Protein AF-A0A1F9V560-F1 (afdb_monomer_lite)

Radius of gyration: 33.53 Å; chains: 1; bounding box: 86×116×96 Å

Foldseek 3Di:
DPPDQKWKKKKWKKWFDDVPDTAQCLVVVCQLCDPVFWDDDLVDSFWTAGPLQWIFGDPTSITMTIHFIFGLWACGLLLRLLSVLQSVLSSVVSCVVSPGPFMFIFKMKMKIFDPFPCLQVVQVLCCFFCQLLLCLLGEELPKFFWWWARDGRIIIIMTGGDQDSLSSSLSSLLVSLLRLCVVPPVVLSVVTWGFDQPDWDADDPHGTITQGQCRQHFRCNVCPQQGWTATPVRDIDGSLVNNVRSLVSSVVSSVVGYDPVSNVSNVCSSVCVPPSHDDPDSDGNDDDDDDDDDPDCVVVQCVLQVPPLDPQKHFGDGDQQATWIWGDDPPDDTQIDGAGPVCVVVVSVCCNVPNPVVVVVVVPPDDPVPSRPPDDDPDDDDDDDDPVVVVVVVVVVPPPPDPPPPPPDPDPPVPVVPPVVVVVVVVVVVCCVVVVPPPPPDDDPDDDDDDDDDDDDDPDDDDDDDPDPDPDDDDDDDDDDDDDDDDDDDDDDDDDDDDDDDDDDDDDDDDDDDDPPDPVPDDDDDDDDDPDPDD

Secondary structure (DSSP, 8-state):
--PPP-EEEEEEEEEEEETTEEP-HHHHHHHHH-TTTEEESTT-TTEEEETTSSEEE-SSSSEEEEPPPEESTBTHHHHHHHHHHHHHHHHHHHHHHTT--EEEEEEEEEEEE--TT-HHHHHHHHHHHTHHHHHHHH--TT--EEEEEEETTEEEEEEE----HHHHHHHHHHHHHHHHHHHH-HHHHHTS--B-----EE-SSSSSEEEETTTTSS-HHHHGGG-EEEBTTS-EEEHHHHHHHHHHHHHHHTTTTB-HHHHHHHHHHHHTSS--S--S---B-PPP-PPP----THHHHHHHHHS-S-TTEEEEEE-SSEEEEEE--TTSSPEEEEEEHHHHHHHHHHHHHH-HHHHHHHH----GGG-S----------PPPPHHHHHHHHHHTTS-------------TTTHHHHHHHHHHHHHHHHHHHHTTTS--SS--PPPPPPP-------------------PPPP--------------------------PPPPP-PPPPPPPPTT-GGGSPPPPP-PPTT---

Sequence (535 aa):
MMGTELVLGVEQEHDLFDGKRRLDFQALFAAAAGRASSIPFRNSESAAVLDAGYVLACDGWEAELATAPVPALGDGCLALAHEVVRCRTHMVDRLRGVGVPNVHGYSTHINISVPLGRETEIAIALARTVGPALILLIESPQSPGLLLRPRRGRLEVGGEYIDREEQLAAACIFLAGVVHIYLDQPALWASFPRPVLKRWEEATLRPGIYLPHDAYGESMYVRGRAARLELEDGRTTTAGELLASCAELALEGLEGQISALAADVLWNVVRGDLQIERDSDPGEVTHSSGPIPLASEATVLRQLGNAEIDPSMSTRFVDWEGVAFSWQGPSGPPLIIGVPWHQLRKFLEDVQAEGVSNIVGALGPAQPELNTLGQFTSAQTFHSVDPAALSQEAQAGKQGGRKQEVIPVPIPRATRRWLIPLFIGLITVVVILIGSGGSIRRILVPATPTPTATATITPSATPTETATWTLTPSPTATATATATATATATPTRPRPTRTKTRQPPEERPQPTACDPADPACNPPPPPTCLPGQCG

Structure (mmCIF, N/CA/C/O backbone):
data_AF-A0A1F9V560-F1
#
_entry.id   AF-A0A1F9V560-F1
#
loop_
_atom_site.group_PDB
_atom_site.id
_atom_site.type_symbol
_atom_site.label_atom_id
_atom_site.label_alt_id
_atom_site.label_comp_id
_atom_site.label_asym_id
_atom_site.label_entity_id
_atom_site.label_seq_id
_atom_site.pdbx_PDB_ins_code
_atom_site.Cartn_x
_atom_site.Cartn_y
_atom_site.Cartn_z
_atom_site.occupancy
_atom_site.B_iso_or_equiv
_atom_site.auth_seq_id
_atom_site.auth_comp_id
_atom_site.auth_asym_id
_atom_site.auth_atom_id
_atom_site.pdbx_PDB_model_num
ATOM 1 N N . MET A 1 1 ? 2.135 25.967 7.330 1.00 37.38 1 MET A N 1
ATOM 2 C CA . MET A 1 1 ? 2.958 24.777 7.037 1.00 37.38 1 MET A CA 1
ATOM 3 C C . MET A 1 1 ? 2.521 24.296 5.670 1.00 37.38 1 MET A C 1
ATOM 5 O O . MET A 1 1 ? 1.317 24.240 5.461 1.00 37.38 1 MET A O 1
ATOM 9 N N . MET A 1 2 ? 3.431 24.071 4.721 1.00 40.44 2 MET A N 1
ATOM 10 C CA . MET A 1 2 ? 3.036 23.403 3.476 1.00 40.44 2 MET A CA 1
ATOM 11 C C . MET A 1 2 ? 2.682 21.965 3.858 1.00 40.44 2 MET A C 1
ATOM 13 O O . MET A 1 2 ? 3.544 21.268 4.392 1.00 40.44 2 MET A O 1
ATOM 17 N N . GLY A 1 3 ? 1.413 21.579 3.705 1.00 56.12 3 GLY A N 1
ATOM 18 C CA . GLY A 1 3 ? 0.982 20.202 3.937 1.00 56.12 3 GLY A CA 1
ATOM 19 C C . GLY A 1 3 ? 1.843 19.284 3.080 1.00 56.12 3 GLY A C 1
ATOM 20 O O . GLY A 1 3 ? 2.078 19.581 1.909 1.00 56.12 3 GLY A O 1
ATOM 21 N N . THR A 1 4 ? 2.407 18.242 3.683 1.00 62.81 4 THR A N 1
ATOM 22 C CA . THR A 1 4 ? 3.137 17.239 2.906 1.00 62.81 4 THR A CA 1
ATOM 23 C C . THR A 1 4 ? 2.103 16.567 2.017 1.00 62.81 4 THR A C 1
ATOM 25 O O . THR A 1 4 ? 1.108 16.063 2.531 1.00 62.81 4 THR A O 1
ATOM 28 N N . GLU A 1 5 ? 2.278 16.647 0.701 1.00 82.69 5 GLU A N 1
ATOM 29 C CA . GLU A 1 5 ? 1.373 15.989 -0.237 1.00 82.69 5 GLU A CA 1
ATOM 30 C C . GLU A 1 5 ? 1.354 14.491 0.079 1.00 82.69 5 GLU A C 1
ATOM 32 O O . GLU A 1 5 ? 2.408 13.855 0.134 1.00 82.69 5 GLU A O 1
ATOM 37 N N . LEU A 1 6 ? 0.165 13.959 0.370 1.00 90.62 6 LEU A N 1
ATOM 38 C CA . LEU A 1 6 ? -0.008 12.553 0.703 1.00 90.62 6 LEU A CA 1
ATOM 39 C C . LEU A 1 6 ? 0.063 11.746 -0.593 1.00 90.62 6 LEU A C 1
ATOM 41 O O . LEU A 1 6 ? -0.803 11.899 -1.452 1.00 90.62 6 LEU A O 1
ATOM 45 N N . VAL A 1 7 ? 1.079 10.899 -0.729 1.00 92.56 7 VAL A N 1
ATOM 46 C CA . VAL A 1 7 ? 1.287 10.030 -1.894 1.00 92.56 7 VAL A CA 1
ATOM 47 C C . VAL A 1 7 ? 1.330 8.557 -1.490 1.00 92.56 7 VAL A C 1
ATOM 49 O O . VAL A 1 7 ? 1.707 8.214 -0.366 1.00 92.56 7 VAL A O 1
ATOM 52 N N . LEU A 1 8 ? 0.939 7.690 -2.419 1.00 94.62 8 LEU A N 1
ATOM 53 C CA . LEU A 1 8 ? 0.780 6.246 -2.278 1.00 94.62 8 LEU A CA 1
ATOM 54 C C . LEU A 1 8 ? 1.418 5.511 -3.451 1.00 94.62 8 LEU A C 1
ATOM 56 O O . LEU A 1 8 ? 1.456 6.008 -4.563 1.00 94.62 8 LEU A O 1
ATOM 60 N N . GLY A 1 9 ? 1.822 4.274 -3.230 1.00 94.56 9 GLY A N 1
ATOM 61 C CA . GLY A 1 9 ? 2.395 3.415 -4.252 1.00 94.56 9 GLY A CA 1
ATOM 62 C C . GLY A 1 9 ? 2.462 1.996 -3.718 1.00 94.56 9 GLY A C 1
ATOM 63 O O . GLY A 1 9 ? 2.343 1.762 -2.510 1.00 94.56 9 GLY A O 1
ATOM 64 N N . VAL A 1 10 ? 2.629 1.048 -4.623 1.00 96.75 10 VAL A N 1
ATOM 65 C CA . VAL A 1 10 ? 2.473 -0.365 -4.306 1.00 96.75 10 VAL A CA 1
ATOM 66 C C . VAL A 1 10 ? 3.660 -1.143 -4.835 1.00 96.75 10 VAL A C 1
ATOM 68 O O . VAL A 1 10 ? 4.108 -0.934 -5.962 1.00 96.75 10 VAL A O 1
ATOM 71 N N . GLU A 1 11 ? 4.133 -2.065 -4.009 1.00 95.56 11 GLU A N 1
ATOM 72 C CA . GLU A 1 11 ? 5.065 -3.116 -4.384 1.00 95.56 11 GLU A CA 1
ATOM 73 C C . GLU A 1 11 ? 4.330 -4.461 -4.313 1.00 95.56 11 GLU A C 1
ATOM 75 O O . GLU A 1 11 ? 3.508 -4.675 -3.416 1.00 95.56 11 GLU A O 1
ATOM 80 N N . GLN A 1 12 ? 4.589 -5.363 -5.258 1.00 96.12 12 GLN A N 1
ATOM 81 C CA . GLN A 1 12 ? 4.091 -6.738 -5.203 1.00 96.12 12 GLN A CA 1
ATOM 82 C C . GLN A 1 12 ? 5.201 -7.726 -5.547 1.00 96.12 12 GLN A C 1
ATOM 84 O O . GLN A 1 12 ? 5.781 -7.668 -6.635 1.00 96.12 12 GLN A O 1
ATOM 89 N N . GLU A 1 13 ? 5.442 -8.670 -4.644 1.00 94.50 13 GLU A N 1
ATOM 90 C CA . GLU A 1 13 ? 6.400 -9.758 -4.832 1.00 94.50 13 GLU A CA 1
ATOM 91 C C . GLU A 1 13 ? 5.692 -10.989 -5.408 1.00 94.50 13 GLU A C 1
ATOM 93 O O . GLU A 1 13 ? 4.523 -11.258 -5.110 1.00 94.50 13 GLU A O 1
ATOM 98 N N . HIS A 1 14 ? 6.403 -11.737 -6.247 1.00 95.81 14 HIS A N 1
ATOM 99 C CA . HIS A 1 14 ? 5.874 -12.886 -6.964 1.00 95.81 14 HIS A CA 1
ATOM 100 C C . HIS A 1 14 ? 6.859 -14.048 -6.954 1.00 95.81 14 HIS A C 1
ATOM 102 O O . HIS A 1 14 ? 8.034 -13.906 -7.303 1.00 95.81 14 HIS A O 1
ATOM 108 N N . ASP A 1 15 ? 6.334 -15.225 -6.643 1.00 95.50 15 ASP A N 1
ATOM 109 C CA . ASP A 1 15 ? 7.031 -16.485 -6.799 1.00 95.50 15 ASP A CA 1
ATOM 110 C C . ASP A 1 15 ? 6.926 -17.009 -8.225 1.00 95.50 15 ASP A C 1
ATOM 112 O O . ASP A 1 15 ? 5.874 -16.968 -8.868 1.00 95.50 15 ASP A O 1
ATOM 116 N N . LEU A 1 16 ? 8.036 -17.554 -8.713 1.00 96.00 16 LEU A N 1
ATOM 117 C CA . LEU A 1 16 ? 8.151 -18.073 -10.068 1.00 96.00 16 LEU A CA 1
ATOM 118 C C . LEU A 1 16 ? 8.279 -19.592 -10.030 1.00 96.00 16 LEU A C 1
ATOM 120 O O . LEU A 1 16 ? 9.108 -20.124 -9.288 1.00 96.00 16 LEU A O 1
ATOM 124 N N . PHE A 1 17 ? 7.513 -20.301 -10.859 1.00 95.12 17 PHE A N 1
ATOM 125 C CA . PHE A 1 17 ? 7.536 -21.762 -10.893 1.00 95.12 17 PHE A CA 1
ATOM 126 C C . PHE A 1 17 ? 7.641 -22.331 -12.308 1.00 95.12 17 PHE A C 1
ATOM 128 O O . PHE A 1 17 ? 7.049 -21.832 -13.262 1.00 95.12 17 PHE A O 1
ATOM 135 N N . ASP A 1 18 ? 8.351 -23.454 -12.403 1.00 94.50 18 ASP A N 1
ATOM 136 C CA . ASP A 1 18 ? 8.348 -24.391 -13.526 1.00 94.50 18 ASP A CA 1
ATOM 137 C C . ASP A 1 18 ? 7.862 -25.753 -13.005 1.00 94.50 18 ASP A C 1
ATOM 139 O O . ASP A 1 18 ? 8.584 -26.499 -12.328 1.00 94.50 18 ASP A O 1
ATOM 143 N N . GLY A 1 19 ? 6.571 -26.028 -13.209 1.00 92.31 19 GLY A N 1
ATOM 144 C CA . GLY A 1 19 ? 5.881 -27.118 -12.524 1.00 92.31 19 GLY A CA 1
ATOM 145 C C . GLY A 1 19 ? 5.910 -26.921 -11.005 1.00 92.31 19 GLY A C 1
ATOM 146 O O . GLY A 1 19 ? 5.344 -25.965 -10.491 1.00 92.31 19 GLY A O 1
ATOM 147 N N . LYS A 1 20 ? 6.573 -27.830 -10.276 1.00 92.81 20 LYS A N 1
ATOM 148 C CA . LYS A 1 20 ? 6.744 -27.748 -8.808 1.00 92.81 20 LYS A CA 1
ATOM 149 C C . LYS A 1 20 ? 8.050 -27.078 -8.375 1.00 92.81 20 LYS A C 1
ATOM 151 O O . LYS A 1 20 ? 8.303 -26.943 -7.180 1.00 92.81 20 LYS A O 1
ATOM 156 N N . ARG A 1 21 ? 8.928 -26.745 -9.321 1.00 95.31 21 ARG A N 1
ATOM 157 C CA . ARG A 1 21 ? 10.245 -26.183 -9.029 1.00 95.31 21 ARG A CA 1
ATOM 158 C C . ARG A 1 21 ? 10.130 -24.666 -8.964 1.00 95.31 21 ARG A C 1
ATOM 160 O O . ARG A 1 21 ? 9.806 -24.052 -9.974 1.00 95.31 21 ARG A O 1
ATOM 167 N N . ARG A 1 22 ? 10.437 -24.081 -7.804 1.00 95.44 22 ARG A N 1
ATOM 168 C CA . ARG A 1 22 ? 10.612 -22.629 -7.669 1.00 95.44 22 ARG A CA 1
ATOM 169 C C . ARG A 1 22 ? 11.843 -22.196 -8.468 1.00 95.44 22 ARG A C 1
ATOM 171 O O . ARG A 1 22 ? 12.876 -22.872 -8.422 1.00 95.44 22 ARG A O 1
ATOM 178 N N . LEU A 1 23 ? 11.709 -21.124 -9.232 1.00 95.44 23 LEU A N 1
ATOM 179 C CA . LEU A 1 23 ? 12.778 -20.521 -10.015 1.00 95.44 23 LEU A CA 1
ATOM 180 C C . LEU A 1 23 ? 13.391 -19.363 -9.227 1.00 95.44 23 LEU A C 1
ATOM 182 O O . LEU A 1 23 ? 12.695 -18.679 -8.485 1.00 95.44 23 LEU A O 1
ATOM 186 N N . ASP A 1 24 ? 14.691 -19.158 -9.405 1.00 94.56 24 ASP A N 1
ATOM 187 C CA . ASP A 1 24 ? 15.408 -18.009 -8.861 1.00 94.56 24 ASP A CA 1
ATOM 188 C C . ASP A 1 24 ? 15.303 -16.849 -9.858 1.00 94.56 24 ASP A C 1
ATOM 190 O O . ASP A 1 24 ? 15.886 -16.906 -10.950 1.00 94.56 24 ASP A O 1
ATOM 194 N N . PHE A 1 25 ? 14.531 -15.816 -9.515 1.00 93.56 25 PHE A N 1
ATOM 195 C CA . PHE A 1 25 ? 14.351 -14.673 -10.398 1.00 93.56 25 PHE A CA 1
ATOM 196 C C . PHE A 1 25 ? 15.639 -13.871 -10.607 1.00 93.56 25 PHE A C 1
ATOM 198 O O . PHE A 1 25 ? 15.819 -13.314 -11.690 1.00 93.56 25 PHE A O 1
ATOM 205 N N . GLN A 1 26 ? 16.587 -13.881 -9.666 1.00 89.81 26 GLN A N 1
ATOM 206 C CA . GLN A 1 26 ? 17.859 -13.177 -9.833 1.00 89.81 26 GLN A CA 1
ATOM 207 C C . GLN A 1 26 ? 18.619 -13.676 -11.071 1.00 89.81 26 GLN A C 1
ATOM 209 O O . GLN A 1 26 ? 19.184 -12.889 -11.832 1.00 89.81 26 GLN A O 1
ATOM 214 N N . ALA A 1 27 ? 18.563 -14.983 -11.340 1.00 90.75 27 ALA A N 1
ATOM 215 C CA . ALA A 1 27 ? 19.160 -15.585 -12.531 1.00 90.75 27 ALA A CA 1
ATOM 216 C C . ALA A 1 27 ? 18.414 -15.238 -13.837 1.00 90.75 27 ALA A C 1
ATOM 218 O O . ALA A 1 27 ? 18.982 -15.344 -14.926 1.00 90.75 27 ALA A O 1
ATOM 219 N N . LEU A 1 28 ? 17.145 -14.836 -13.741 1.00 92.00 28 LEU A N 1
ATOM 220 C CA . LEU A 1 28 ? 16.270 -14.503 -14.869 1.00 92.00 28 LEU A CA 1
ATOM 221 C C . LEU A 1 28 ? 16.167 -12.993 -15.116 1.00 92.00 28 LEU A C 1
ATOM 223 O O . LEU A 1 28 ? 15.750 -12.581 -16.201 1.00 92.00 28 LEU A O 1
ATOM 227 N N . PHE A 1 29 ? 16.573 -12.174 -14.144 1.00 90.25 29 PHE A N 1
ATOM 228 C CA . PHE A 1 29 ? 16.371 -10.730 -14.120 1.00 90.25 29 PHE A CA 1
ATOM 229 C C . PHE A 1 29 ? 16.833 -10.047 -15.412 1.00 90.25 29 PHE A C 1
ATOM 231 O O . PHE A 1 29 ? 16.057 -9.347 -16.057 1.00 90.25 29 PHE A O 1
ATOM 238 N N . ALA A 1 30 ? 18.066 -10.309 -15.858 1.00 87.44 30 ALA A N 1
ATOM 239 C CA . ALA A 1 30 ? 18.617 -9.679 -17.061 1.00 87.44 30 ALA A CA 1
ATOM 240 C C . ALA A 1 30 ? 17.818 -10.008 -18.339 1.00 87.44 30 ALA A C 1
ATOM 242 O O . ALA A 1 30 ? 17.718 -9.170 -19.240 1.00 87.44 30 ALA A O 1
ATOM 243 N N . ALA A 1 31 ? 17.254 -11.217 -18.424 1.00 89.88 31 ALA A N 1
ATOM 244 C CA . ALA A 1 31 ? 16.414 -11.627 -19.544 1.00 89.88 31 ALA A CA 1
ATOM 245 C C . ALA A 1 31 ? 15.026 -10.977 -19.463 1.00 89.88 31 ALA A C 1
ATOM 247 O O . ALA A 1 31 ? 14.544 -10.459 -20.468 1.00 89.88 31 ALA A O 1
ATOM 248 N N . ALA A 1 32 ? 14.414 -10.972 -18.275 1.00 89.06 32 ALA A N 1
ATOM 249 C CA . ALA A 1 32 ? 13.083 -10.412 -18.045 1.00 89.06 32 ALA A CA 1
ATOM 250 C C . ALA A 1 32 ? 13.054 -8.883 -18.199 1.00 89.06 32 ALA A C 1
ATOM 252 O O . ALA A 1 32 ? 12.136 -8.341 -18.814 1.00 89.06 32 ALA A O 1
ATOM 253 N N . ALA A 1 33 ? 14.078 -8.195 -17.687 1.00 84.06 33 ALA A N 1
ATOM 254 C CA . ALA A 1 33 ? 14.216 -6.750 -17.802 1.00 84.06 33 ALA A CA 1
ATOM 255 C C . ALA A 1 33 ? 14.492 -6.328 -19.256 1.00 84.06 33 ALA A C 1
ATOM 257 O O . ALA A 1 33 ? 13.867 -5.399 -19.764 1.00 84.06 33 ALA A O 1
ATOM 258 N N . GLY A 1 34 ? 15.376 -7.057 -19.949 1.00 78.88 34 GLY A N 1
ATOM 259 C CA . GLY A 1 34 ? 15.712 -6.835 -21.354 1.00 78.88 34 GLY A CA 1
ATOM 260 C C . GLY A 1 34 ? 16.487 -5.532 -21.602 1.00 78.88 34 GLY A C 1
ATOM 261 O O . GLY A 1 34 ? 15.974 -4.435 -21.425 1.00 78.88 34 GLY A O 1
ATOM 262 N N . ARG A 1 35 ? 17.712 -5.628 -22.140 1.00 60.34 35 ARG A N 1
ATOM 263 C CA . ARG A 1 35 ? 18.642 -4.481 -22.302 1.00 60.34 35 ARG A CA 1
ATOM 264 C C . ARG A 1 35 ? 18.093 -3.259 -23.057 1.00 60.34 35 ARG A C 1
ATOM 266 O O . ARG A 1 35 ? 18.613 -2.168 -22.868 1.00 60.34 35 ARG A O 1
ATOM 273 N N . ALA A 1 36 ? 17.106 -3.437 -23.937 1.00 50.53 36 ALA A N 1
ATOM 274 C CA . ALA A 1 36 ? 16.501 -2.349 -24.715 1.00 50.53 36 ALA A CA 1
ATOM 275 C C . ALA A 1 36 ? 15.299 -1.685 -24.015 1.00 50.53 36 ALA A C 1
ATOM 277 O O . ALA A 1 36 ? 14.923 -0.578 -24.388 1.00 50.53 36 ALA A O 1
ATOM 278 N N . SER A 1 37 ? 14.715 -2.353 -23.015 1.00 50.81 37 SER A N 1
ATOM 279 C CA . SER A 1 37 ? 13.503 -1.927 -22.301 1.00 50.81 37 SER A CA 1
ATOM 280 C C . SER A 1 37 ? 13.764 -1.586 -20.830 1.00 50.81 37 SER A C 1
ATOM 282 O O . SER A 1 37 ? 12.836 -1.150 -20.158 1.00 50.81 37 SER A O 1
ATOM 284 N N . SER A 1 38 ? 14.997 -1.774 -20.336 1.00 52.44 38 SER A N 1
ATOM 285 C CA . SER A 1 38 ? 15.363 -1.630 -18.923 1.00 52.44 38 SER A CA 1
ATOM 286 C C . SER A 1 38 ? 16.443 -0.573 -18.675 1.00 52.44 38 SER A C 1
ATOM 288 O O . SER A 1 38 ? 17.489 -0.600 -19.330 1.00 52.44 38 SER A O 1
ATOM 290 N N . ILE A 1 39 ? 16.259 0.284 -17.669 1.00 51.50 39 ILE A N 1
ATOM 291 C CA . ILE A 1 39 ? 17.307 1.180 -17.145 1.00 51.50 39 ILE A CA 1
ATOM 292 C C . ILE A 1 39 ? 17.772 0.642 -15.781 1.00 51.50 39 ILE A C 1
ATOM 294 O O . ILE A 1 39 ? 16.912 0.496 -14.913 1.00 51.50 39 ILE A O 1
ATOM 298 N N . PRO A 1 40 ? 19.077 0.372 -15.551 1.00 53.94 40 PRO A N 1
ATOM 299 C CA . PRO A 1 40 ? 19.572 -0.098 -14.252 1.00 53.94 40 PRO A CA 1
ATOM 300 C C . PRO A 1 40 ? 19.179 0.842 -13.101 1.00 53.94 40 PRO A C 1
ATOM 302 O O . PRO A 1 40 ? 19.388 2.054 -13.184 1.00 53.94 40 PRO A O 1
ATOM 305 N N . PHE A 1 41 ? 18.638 0.297 -12.012 1.00 50.97 41 PHE A N 1
ATOM 306 C CA . PHE A 1 41 ? 18.230 1.053 -10.823 1.00 50.97 41 PHE A CA 1
ATOM 307 C C . PHE A 1 41 ? 19.415 1.272 -9.883 1.00 50.97 41 PHE A C 1
ATOM 309 O O . PHE A 1 41 ? 19.943 0.306 -9.358 1.00 50.97 41 PHE A O 1
ATOM 316 N N . ARG A 1 42 ? 19.840 2.518 -9.622 1.00 53.19 42 ARG A N 1
ATOM 317 C CA . ARG A 1 42 ? 20.930 2.844 -8.664 1.00 53.19 42 ARG A CA 1
ATOM 318 C C . ARG A 1 42 ? 22.231 2.029 -8.859 1.00 53.19 42 ARG A C 1
ATOM 320 O O . ARG A 1 42 ? 22.921 1.741 -7.887 1.00 53.19 42 ARG A O 1
ATOM 327 N N . ASN A 1 43 ? 22.573 1.657 -10.098 1.00 48.69 43 ASN A N 1
ATOM 328 C CA . ASN A 1 43 ? 23.665 0.715 -10.420 1.00 48.69 43 ASN A CA 1
ATOM 329 C C . ASN A 1 43 ? 23.499 -0.689 -9.800 1.00 48.69 43 ASN A C 1
ATOM 331 O O . ASN A 1 43 ? 24.473 -1.424 -9.655 1.00 48.69 43 ASN A O 1
ATOM 335 N N . SER A 1 44 ? 22.275 -1.060 -9.439 1.00 56.25 44 SER A N 1
ATOM 336 C CA . SER A 1 44 ? 21.913 -2.404 -9.026 1.00 56.25 44 SER A CA 1
ATOM 337 C C . SER A 1 44 ? 21.835 -3.316 -10.242 1.00 56.25 44 SER A C 1
ATOM 339 O O . SER A 1 44 ? 21.207 -2.990 -11.252 1.00 56.25 44 SER A O 1
ATOM 341 N N . GLU A 1 45 ? 22.442 -4.491 -10.117 1.00 67.56 45 GLU A N 1
ATOM 342 C CA . GLU A 1 45 ? 22.296 -5.586 -11.075 1.00 67.56 45 GLU A CA 1
ATOM 343 C C . GLU A 1 45 ? 20.948 -6.312 -10.926 1.00 67.56 45 GLU A C 1
ATOM 345 O O . GLU A 1 45 ? 20.634 -7.179 -11.736 1.00 67.56 45 GLU A O 1
ATOM 350 N N . SER A 1 46 ? 20.156 -5.955 -9.908 1.00 76.69 46 SER A N 1
ATOM 351 C CA . SER A 1 46 ? 18.934 -6.651 -9.501 1.00 76.69 46 SER A CA 1
ATOM 352 C C . SER A 1 46 ? 17.670 -5.790 -9.565 1.00 76.69 46 SER A C 1
ATOM 354 O O . SER A 1 46 ? 16.641 -6.176 -9.025 1.00 76.69 46 SER A O 1
ATOM 356 N N . ALA A 1 47 ? 17.721 -4.610 -10.186 1.00 79.56 47 ALA A N 1
ATOM 357 C CA . ALA A 1 47 ? 16.539 -3.772 -10.359 1.00 79.56 47 ALA A CA 1
ATOM 358 C C . ALA A 1 47 ? 16.638 -2.878 -11.598 1.00 79.56 47 ALA A C 1
ATOM 360 O O . ALA A 1 47 ? 17.715 -2.401 -11.963 1.00 79.56 47 ALA A O 1
ATOM 361 N N . ALA A 1 48 ? 15.507 -2.669 -12.270 1.00 76.19 48 ALA A N 1
ATOM 362 C CA . ALA A 1 48 ? 15.420 -1.844 -13.460 1.00 76.19 48 ALA A CA 1
ATOM 363 C C . ALA A 1 48 ? 14.025 -1.263 -13.686 1.00 76.19 48 ALA A C 1
ATOM 365 O O . ALA A 1 48 ? 13.015 -1.914 -13.441 1.00 76.19 48 ALA A O 1
ATOM 366 N N . VAL A 1 49 ? 13.972 -0.054 -14.241 1.00 75.94 49 VAL A N 1
ATOM 367 C CA . VAL A 1 49 ? 12.712 0.533 -14.724 1.00 75.94 49 VAL A CA 1
ATOM 368 C C . VAL A 1 49 ? 12.393 -0.020 -16.090 1.00 75.94 49 VAL A C 1
ATOM 370 O O . VAL A 1 49 ? 13.250 0.017 -16.975 1.00 75.94 49 VAL A O 1
ATOM 373 N N . LEU A 1 50 ? 11.159 -0.480 -16.257 1.00 77.88 50 LEU A N 1
ATOM 374 C CA . LEU A 1 50 ? 10.649 -0.953 -17.532 1.00 77.88 50 LEU A CA 1
ATOM 375 C C . LEU A 1 50 ? 9.936 0.159 -18.303 1.00 77.88 50 LEU A C 1
ATOM 377 O O . LEU A 1 50 ? 9.418 1.117 -17.729 1.00 77.88 50 LEU A O 1
ATOM 381 N N . ASP A 1 51 ? 9.865 -0.003 -19.621 1.00 73.69 51 ASP A N 1
ATOM 382 C CA . ASP A 1 51 ? 9.103 0.849 -20.548 1.00 73.69 51 ASP A CA 1
ATOM 383 C C . ASP A 1 51 ? 7.629 1.032 -20.154 1.00 73.69 51 ASP A C 1
ATOM 385 O O . ASP A 1 51 ? 7.025 2.073 -20.419 1.00 73.69 51 ASP A O 1
ATOM 389 N N . ALA A 1 52 ? 7.071 0.044 -19.462 1.00 72.38 52 ALA A N 1
ATOM 390 C CA . ALA A 1 52 ? 5.750 0.092 -18.867 1.00 72.38 52 ALA A CA 1
ATOM 391 C C . ALA A 1 52 ? 5.630 1.013 -17.635 1.00 72.38 52 ALA A C 1
ATOM 393 O O . ALA A 1 52 ? 4.528 1.111 -17.108 1.00 72.38 52 ALA A O 1
ATOM 394 N N . GLY A 1 53 ? 6.687 1.696 -17.181 1.00 73.31 53 GLY A N 1
ATOM 395 C CA . GLY A 1 53 ? 6.607 2.756 -16.163 1.00 73.31 53 GLY A CA 1
ATOM 396 C C . GLY A 1 53 ? 6.655 2.296 -14.702 1.00 73.31 53 GLY A C 1
ATOM 397 O O . GLY A 1 53 ? 6.290 3.067 -13.821 1.00 73.31 53 GLY A O 1
ATOM 398 N N . TYR A 1 54 ? 7.105 1.069 -14.437 1.00 83.88 54 TYR A N 1
ATOM 399 C CA . TYR A 1 54 ? 7.303 0.530 -13.087 1.00 83.88 54 TYR A CA 1
ATOM 400 C C . TYR A 1 54 ? 8.715 -0.041 -12.928 1.00 83.88 54 TYR A C 1
ATOM 402 O O . TYR A 1 54 ? 9.417 -0.279 -13.918 1.00 83.88 54 TYR A O 1
ATOM 410 N N . VAL A 1 55 ? 9.136 -0.259 -11.684 1.00 84.19 55 VAL A N 1
ATOM 411 C CA . VAL A 1 55 ? 10.402 -0.925 -11.364 1.00 84.19 55 VAL A CA 1
ATOM 412 C C . VAL A 1 55 ? 10.166 -2.423 -11.289 1.00 84.19 55 VAL A C 1
ATOM 414 O O . VAL A 1 55 ? 9.312 -2.870 -10.535 1.00 84.19 55 VAL A O 1
ATOM 417 N N . LEU A 1 56 ? 10.929 -3.189 -12.059 1.00 89.69 56 LEU A N 1
ATOM 418 C CA . LEU A 1 56 ? 11.107 -4.619 -11.858 1.00 89.69 56 LEU A CA 1
ATOM 419 C C . LEU A 1 56 ? 12.370 -4.814 -11.019 1.00 89.69 56 LEU A C 1
ATOM 421 O O . LEU A 1 56 ? 13.432 -4.324 -11.404 1.00 89.69 56 LEU A O 1
ATOM 425 N N . ALA A 1 57 ? 12.273 -5.513 -9.898 1.00 88.19 57 ALA A N 1
ATOM 426 C CA . ALA A 1 57 ? 13.375 -5.735 -8.972 1.00 88.19 57 ALA A CA 1
ATOM 427 C C . ALA A 1 57 ? 13.415 -7.177 -8.459 1.00 88.19 57 ALA A C 1
ATOM 429 O O . ALA A 1 57 ? 12.475 -7.951 -8.643 1.00 88.19 57 ALA A O 1
ATOM 430 N N . CYS A 1 58 ? 14.533 -7.542 -7.839 1.00 85.62 58 CYS A N 1
ATOM 431 C CA . CYS A 1 58 ? 14.683 -8.761 -7.066 1.00 85.62 58 CYS A CA 1
ATOM 432 C C . CYS A 1 58 ? 15.586 -8.513 -5.848 1.00 85.62 58 CYS A C 1
ATOM 434 O O . CYS A 1 58 ? 16.783 -8.240 -5.982 1.00 85.62 58 CYS A O 1
ATOM 436 N N . ASP A 1 59 ? 15.008 -8.633 -4.653 1.00 74.00 59 ASP A N 1
ATOM 437 C CA . ASP A 1 59 ? 15.734 -8.638 -3.373 1.00 74.00 59 ASP A CA 1
ATOM 438 C C . ASP A 1 59 ? 16.080 -10.074 -2.915 1.00 74.00 59 ASP A C 1
ATOM 440 O O . ASP A 1 59 ? 16.823 -10.273 -1.949 1.00 74.00 59 ASP A O 1
ATOM 444 N N . GLY A 1 60 ? 15.573 -11.079 -3.634 1.00 84.00 60 GLY A N 1
ATOM 445 C CA . GLY A 1 60 ? 15.717 -12.501 -3.349 1.00 84.00 60 GLY A CA 1
ATOM 446 C C . GLY A 1 60 ? 15.406 -13.363 -4.574 1.00 84.00 60 GLY A C 1
ATOM 447 O O . GLY A 1 60 ? 15.827 -13.057 -5.688 1.00 84.00 60 GLY A O 1
ATOM 448 N N . TRP A 1 61 ? 14.686 -14.462 -4.353 1.00 91.56 61 TRP A N 1
ATOM 449 C CA . TRP A 1 61 ? 14.252 -15.373 -5.425 1.00 91.56 61 TRP A CA 1
ATOM 450 C C . TRP A 1 61 ? 13.004 -14.859 -6.147 1.00 91.56 61 TRP A C 1
ATOM 452 O O . TRP A 1 61 ? 12.667 -15.341 -7.228 1.00 91.56 61 TRP A O 1
ATOM 462 N N . GLU A 1 62 ? 12.316 -13.915 -5.521 1.00 93.56 62 GLU A N 1
ATOM 463 C CA . GLU A 1 62 ? 11.048 -13.342 -5.919 1.00 93.56 62 GLU A CA 1
ATOM 464 C C . GLU A 1 62 ? 11.241 -12.260 -6.991 1.00 93.56 62 GLU A C 1
ATOM 466 O O . GLU A 1 62 ? 12.226 -11.516 -6.988 1.00 93.56 62 GLU A O 1
ATOM 471 N N . ALA A 1 63 ? 10.268 -12.151 -7.896 1.00 94.94 63 ALA A N 1
ATOM 472 C CA . ALA A 1 63 ? 10.124 -10.993 -8.769 1.00 94.94 63 ALA A CA 1
ATOM 473 C C . ALA A 1 63 ? 9.281 -9.922 -8.083 1.00 94.94 63 ALA A C 1
ATOM 475 O O . ALA A 1 63 ? 8.143 -10.177 -7.700 1.00 94.94 63 ALA A O 1
ATOM 476 N N . GLU A 1 64 ? 9.816 -8.715 -7.971 1.00 94.31 64 GLU A N 1
ATOM 477 C CA . GLU A 1 64 ? 9.125 -7.576 -7.383 1.00 94.31 64 GLU A CA 1
ATOM 478 C C . GLU A 1 64 ? 8.762 -6.571 -8.475 1.00 94.31 64 GLU A C 1
ATOM 480 O O . GLU A 1 64 ? 9.606 -6.178 -9.282 1.00 94.31 64 GLU A O 1
ATOM 485 N N . LEU A 1 65 ? 7.503 -6.140 -8.500 1.00 93.75 65 LEU A N 1
ATOM 486 C CA . LEU A 1 65 ? 7.110 -4.915 -9.193 1.00 93.75 65 LEU A CA 1
ATOM 487 C C . LEU A 1 65 ? 6.922 -3.805 -8.164 1.00 93.75 65 LEU A C 1
ATOM 489 O O . LEU A 1 65 ? 6.330 -4.058 -7.121 1.00 93.75 65 LEU A O 1
ATOM 493 N N . ALA A 1 66 ? 7.347 -2.584 -8.482 1.00 90.56 66 ALA A N 1
ATOM 494 C CA . ALA A 1 66 ? 7.081 -1.391 -7.683 1.00 90.56 66 ALA A CA 1
ATOM 495 C C . ALA A 1 66 ? 6.569 -0.249 -8.568 1.00 90.56 66 ALA A C 1
ATOM 497 O O . ALA A 1 66 ? 7.197 0.101 -9.574 1.00 90.56 66 ALA A O 1
ATOM 498 N N . THR A 1 67 ? 5.428 0.337 -8.209 1.00 89.44 67 THR A N 1
ATOM 499 C CA . THR A 1 67 ? 4.863 1.488 -8.926 1.00 89.44 67 THR A CA 1
ATOM 500 C C . THR A 1 67 ? 5.552 2.791 -8.533 1.00 89.44 67 THR A C 1
ATOM 502 O O . THR A 1 67 ? 6.124 2.916 -7.449 1.00 89.44 67 THR A O 1
ATOM 505 N N . ALA A 1 68 ? 5.429 3.807 -9.389 1.00 80.75 68 ALA A N 1
ATOM 506 C CA . ALA A 1 68 ? 5.669 5.180 -8.964 1.00 80.75 68 ALA A CA 1
ATOM 507 C C . ALA A 1 68 ? 4.647 5.596 -7.878 1.00 80.75 68 ALA A C 1
ATOM 509 O O . ALA A 1 68 ? 3.524 5.070 -7.866 1.00 80.75 68 ALA A O 1
ATOM 510 N N . PRO A 1 69 ? 5.028 6.495 -6.955 1.00 84.44 69 PRO A N 1
ATOM 511 C CA . PRO A 1 69 ? 4.117 7.035 -5.960 1.00 84.44 69 PRO A CA 1
ATOM 512 C C . PRO A 1 69 ? 3.192 8.094 -6.569 1.00 84.44 69 PRO A C 1
ATOM 514 O O . PRO A 1 69 ? 3.672 9.125 -7.014 1.00 84.44 69 PRO A O 1
ATOM 517 N N . VAL A 1 70 ? 1.881 7.884 -6.498 1.00 85.81 70 VAL A N 1
ATOM 518 C CA . VAL A 1 70 ? 0.849 8.805 -6.989 1.00 85.81 70 VAL A CA 1
ATOM 519 C C . VAL A 1 70 ? 0.186 9.576 -5.841 1.00 85.81 70 VAL A C 1
ATOM 521 O O . VAL A 1 70 ? 0.179 9.085 -4.709 1.00 85.81 70 VAL A O 1
ATOM 524 N N . PRO A 1 71 ? -0.437 10.745 -6.080 1.00 90.12 71 PRO A N 1
ATOM 525 C CA . PRO A 1 71 ? -1.257 11.418 -5.075 1.00 90.12 71 PRO A CA 1
ATOM 526 C C . PRO A 1 71 ? -2.323 10.484 -4.493 1.00 90.12 71 PRO A C 1
ATOM 528 O O . PRO A 1 71 ? -2.993 9.768 -5.226 1.00 90.12 71 PRO A O 1
ATOM 531 N N . ALA A 1 72 ? -2.497 10.486 -3.175 1.00 92.12 72 ALA A N 1
ATOM 532 C CA . ALA A 1 72 ? -3.479 9.640 -2.498 1.00 92.12 72 ALA A CA 1
ATOM 533 C C . ALA A 1 72 ? -4.910 10.199 -2.589 1.00 92.12 72 ALA A C 1
ATOM 535 O O . ALA A 1 72 ? -5.883 9.451 -2.499 1.00 92.12 72 ALA A O 1
ATOM 536 N N . LEU A 1 73 ? -5.031 11.518 -2.758 1.00 90.69 73 LEU A N 1
ATOM 537 C CA . LEU A 1 73 ? -6.302 12.235 -2.845 1.00 90.69 73 LEU A CA 1
ATOM 538 C C . LEU A 1 73 ? -6.869 12.211 -4.278 1.00 90.69 73 LEU A C 1
ATOM 540 O O . LEU A 1 73 ? -6.210 11.803 -5.237 1.00 90.69 73 LEU A O 1
ATOM 544 N N . GLY A 1 74 ? -8.109 12.663 -4.437 1.00 91.88 74 GLY A N 1
ATOM 545 C CA . GLY A 1 74 ? -8.863 12.585 -5.684 1.00 91.88 74 GLY A CA 1
ATOM 546 C C . GLY A 1 74 ? -9.168 11.135 -6.059 1.00 91.88 74 GLY A C 1
ATOM 547 O O . GLY A 1 74 ? -9.599 10.347 -5.220 1.00 91.88 74 GLY A O 1
ATOM 548 N N . ASP A 1 75 ? -8.919 10.784 -7.320 1.00 91.81 75 ASP A N 1
ATOM 549 C CA . ASP A 1 75 ? -9.038 9.411 -7.834 1.00 91.81 75 ASP A CA 1
ATOM 550 C C . ASP A 1 75 ? -7.708 8.639 -7.788 1.00 91.81 75 ASP A C 1
ATOM 552 O O . ASP A 1 75 ? -7.591 7.557 -8.364 1.00 91.81 75 ASP A O 1
ATOM 556 N N . GLY A 1 76 ? -6.686 9.175 -7.116 1.00 91.94 76 GLY A N 1
ATOM 557 C CA . GLY A 1 76 ? -5.336 8.621 -7.162 1.00 91.94 76 GLY A CA 1
ATOM 558 C C . GLY A 1 76 ? -5.220 7.195 -6.617 1.00 91.94 76 GLY A C 1
ATOM 559 O O . GLY A 1 76 ? -4.548 6.369 -7.228 1.00 91.94 76 GLY A O 1
ATOM 560 N N . CYS A 1 77 ? -5.957 6.846 -5.556 1.00 96.06 77 CYS A N 1
ATOM 561 C CA . CYS A 1 77 ? -6.008 5.464 -5.059 1.00 96.06 77 CYS A CA 1
ATOM 562 C C . CYS A 1 77 ? -6.617 4.479 -6.076 1.00 96.06 77 CYS A C 1
ATOM 564 O O . CYS A 1 77 ? -6.135 3.354 -6.203 1.00 96.06 77 CYS A O 1
ATOM 566 N N . LEU A 1 78 ? -7.661 4.894 -6.808 1.00 96.56 78 LEU A N 1
ATOM 567 C CA . LEU A 1 78 ? -8.281 4.073 -7.855 1.00 96.56 78 LEU A CA 1
ATOM 568 C C . LEU A 1 78 ? -7.323 3.902 -9.037 1.00 96.56 78 LEU A C 1
ATOM 570 O O . LEU A 1 78 ? -7.099 2.790 -9.511 1.00 96.56 78 LEU A O 1
ATOM 574 N N . ALA A 1 79 ? -6.710 5.004 -9.472 1.00 92.56 79 ALA A N 1
ATOM 575 C CA . ALA A 1 79 ? -5.728 4.999 -10.548 1.00 92.56 79 ALA A CA 1
ATOM 576 C C . ALA A 1 79 ? -4.514 4.120 -10.207 1.00 92.56 79 ALA A C 1
ATOM 578 O O . ALA A 1 79 ? -4.034 3.388 -11.069 1.00 92.56 79 ALA A O 1
ATOM 579 N N . LEU A 1 80 ? -4.050 4.152 -8.954 1.00 94.44 80 LEU A N 1
ATOM 580 C CA . LEU A 1 80 ? -2.956 3.313 -8.472 1.00 94.44 80 LEU A CA 1
ATOM 581 C C . LEU A 1 80 ? -3.304 1.827 -8.529 1.00 94.44 80 LEU A C 1
ATOM 583 O O . LEU A 1 80 ? -2.510 1.038 -9.034 1.00 94.44 80 LEU A O 1
ATOM 587 N N . ALA A 1 81 ? -4.479 1.437 -8.033 1.00 96.56 81 ALA A N 1
ATOM 588 C CA . ALA A 1 81 ? -4.896 0.040 -8.049 1.00 96.56 81 ALA A CA 1
ATOM 589 C C . ALA A 1 81 ? -4.980 -0.504 -9.483 1.00 96.56 81 ALA A C 1
ATOM 591 O O . ALA A 1 81 ? -4.423 -1.565 -9.775 1.00 96.56 81 ALA A O 1
ATOM 592 N N . HIS A 1 82 ? -5.578 0.263 -10.399 1.00 94.88 82 HIS A N 1
ATOM 593 C CA . HIS A 1 82 ? -5.597 -0.090 -11.815 1.00 94.88 82 HIS A CA 1
ATOM 594 C C . HIS A 1 82 ? -4.174 -0.190 -12.394 1.00 94.88 82 HIS A C 1
ATOM 596 O O . HIS A 1 82 ? -3.856 -1.133 -13.131 1.00 94.88 82 HIS A O 1
ATOM 602 N N . GLU A 1 83 ? -3.297 0.759 -12.061 1.00 91.12 83 GLU A N 1
ATOM 603 C CA . GLU A 1 83 ? -1.916 0.768 -12.538 1.00 91.12 83 GLU A CA 1
ATOM 604 C C . GLU A 1 83 ? -1.151 -0.483 -12.090 1.00 91.12 83 GLU A C 1
ATOM 606 O O . GLU A 1 83 ? -0.430 -1.079 -12.890 1.00 91.12 83 GLU A O 1
ATOM 611 N N . VAL A 1 84 ? -1.360 -0.946 -10.856 1.00 95.19 84 VAL A N 1
ATOM 612 C CA . VAL A 1 84 ? -0.772 -2.195 -10.353 1.00 95.19 84 VAL A CA 1
ATOM 613 C C . VAL A 1 84 ? -1.218 -3.389 -11.193 1.00 95.19 84 VAL A C 1
ATOM 615 O O . VAL A 1 84 ? -0.372 -4.172 -11.626 1.00 95.19 84 VAL A O 1
ATOM 618 N N . VAL A 1 85 ? -2.513 -3.506 -11.511 1.00 94.56 85 VAL A N 1
ATOM 619 C CA . VAL A 1 85 ? -3.021 -4.593 -12.370 1.00 94.56 85 VAL A CA 1
ATOM 620 C C . VAL A 1 85 ? -2.383 -4.555 -13.760 1.00 94.56 85 VAL A C 1
ATOM 622 O O . VAL A 1 85 ? -1.995 -5.600 -14.300 1.00 94.56 85 VAL A O 1
ATOM 625 N N . ARG A 1 86 ? -2.224 -3.359 -14.338 1.00 93.38 86 ARG A N 1
ATOM 626 C CA . ARG A 1 86 ? -1.579 -3.173 -15.644 1.00 93.38 86 ARG A CA 1
ATOM 627 C C . ARG A 1 86 ? -0.101 -3.575 -15.604 1.00 93.38 86 ARG A C 1
ATOM 629 O O . ARG A 1 86 ? 0.343 -4.347 -16.456 1.00 93.38 86 ARG A O 1
ATOM 636 N N . CYS A 1 87 ? 0.648 -3.080 -14.619 1.00 92.19 87 CYS A N 1
ATOM 637 C CA . CYS A 1 87 ? 2.070 -3.376 -14.426 1.00 92.19 87 CYS A CA 1
ATOM 638 C C . CYS A 1 87 ? 2.305 -4.868 -14.187 1.00 92.19 87 CYS A C 1
ATOM 640 O O . CYS A 1 87 ? 3.171 -5.468 -14.823 1.00 92.19 87 CYS A O 1
ATOM 642 N N . ARG A 1 88 ? 1.473 -5.493 -13.351 1.00 94.50 88 ARG A N 1
ATOM 643 C CA . ARG A 1 88 ? 1.482 -6.936 -13.111 1.00 94.50 88 ARG A CA 1
ATOM 644 C C . ARG A 1 88 ? 1.257 -7.735 -14.386 1.00 94.50 88 ARG A C 1
ATOM 646 O O . ARG A 1 88 ? 2.016 -8.658 -14.658 1.00 94.50 88 ARG A O 1
ATOM 653 N N . THR A 1 89 ? 0.237 -7.386 -15.170 1.00 93.44 89 THR A N 1
ATOM 654 C CA . THR A 1 89 ? -0.065 -8.087 -16.429 1.00 93.44 89 THR A CA 1
ATOM 655 C C . THR A 1 89 ? 1.133 -8.020 -17.375 1.00 93.44 89 THR A C 1
ATOM 657 O O . THR A 1 89 ? 1.596 -9.046 -17.864 1.00 93.44 89 THR A O 1
ATOM 660 N N . HIS A 1 90 ? 1.717 -6.830 -17.539 1.00 92.75 90 HIS A N 1
ATOM 661 C CA . HIS A 1 90 ? 2.927 -6.654 -18.340 1.00 92.75 90 HIS A CA 1
ATOM 662 C C . HIS A 1 90 ? 4.118 -7.475 -17.811 1.00 92.75 90 HIS A C 1
ATOM 664 O O . HIS A 1 90 ? 4.844 -8.088 -18.595 1.00 92.75 90 HIS A O 1
ATOM 670 N N . MET A 1 91 ? 4.327 -7.518 -16.492 1.00 94.31 91 MET A N 1
ATOM 671 C CA . MET A 1 91 ? 5.398 -8.307 -15.880 1.00 94.31 91 MET A CA 1
ATOM 672 C C . MET A 1 91 ? 5.217 -9.806 -16.136 1.00 94.31 91 MET A C 1
ATOM 674 O O . MET A 1 91 ? 6.170 -10.472 -16.535 1.00 94.31 91 MET A O 1
ATOM 678 N N . VAL A 1 92 ? 4.008 -10.336 -15.941 1.00 94.50 92 VAL A N 1
ATOM 679 C CA . VAL A 1 92 ? 3.698 -11.751 -16.190 1.00 94.50 92 VAL A CA 1
ATOM 680 C C . VAL A 1 92 ? 3.954 -12.111 -17.655 1.00 94.50 92 VAL A C 1
ATOM 682 O O . VAL A 1 92 ? 4.564 -13.145 -17.929 1.00 94.50 92 VAL A O 1
ATOM 685 N N . ASP A 1 93 ? 3.583 -11.241 -18.594 1.00 93.44 93 ASP A N 1
ATOM 686 C CA . ASP A 1 93 ? 3.821 -11.454 -20.027 1.00 93.44 93 ASP A CA 1
ATOM 687 C C . ASP A 1 93 ? 5.312 -11.505 -20.361 1.00 93.44 93 ASP A C 1
ATOM 689 O O . ASP A 1 93 ? 5.764 -12.376 -21.111 1.00 93.44 93 ASP A O 1
ATOM 693 N N . ARG A 1 94 ? 6.105 -10.614 -19.754 1.00 92.12 94 ARG A N 1
ATOM 694 C CA . ARG A 1 94 ? 7.571 -10.619 -19.877 1.00 92.12 94 ARG A CA 1
ATOM 695 C C . ARG A 1 94 ? 8.173 -11.907 -19.323 1.00 92.12 94 ARG A C 1
ATOM 697 O O . ARG A 1 94 ? 9.001 -12.523 -19.993 1.00 92.12 94 ARG A O 1
ATOM 704 N N . LEU A 1 95 ? 7.742 -12.330 -18.135 1.00 94.31 95 LEU A N 1
ATOM 705 C CA . LEU A 1 95 ? 8.210 -13.553 -17.478 1.00 94.31 95 LEU A CA 1
ATOM 706 C C . LEU A 1 95 ? 7.881 -14.800 -18.315 1.00 94.31 95 LEU A C 1
ATOM 708 O O . LEU A 1 95 ? 8.754 -15.638 -18.550 1.00 94.31 95 LEU A O 1
ATOM 712 N N . ARG A 1 96 ? 6.668 -14.878 -18.871 1.00 94.44 96 ARG A N 1
ATOM 713 C CA . ARG A 1 96 ? 6.282 -15.934 -19.821 1.00 94.44 96 ARG A CA 1
ATOM 714 C C . ARG A 1 96 ? 7.139 -15.910 -21.083 1.00 94.44 96 ARG A C 1
ATOM 716 O O . ARG A 1 96 ? 7.583 -16.963 -21.538 1.00 94.44 96 ARG A O 1
ATOM 723 N N . GLY A 1 97 ? 7.442 -14.722 -21.605 1.00 93.12 97 GLY A N 1
ATOM 724 C CA . GLY A 1 97 ? 8.331 -14.533 -22.754 1.00 93.12 97 GLY A CA 1
ATOM 725 C C . GLY A 1 97 ? 9.756 -15.060 -22.545 1.00 93.12 97 GLY A C 1
ATOM 726 O O . GLY A 1 97 ? 10.408 -15.443 -23.515 1.00 93.12 97 GLY A O 1
ATOM 727 N N . VAL A 1 98 ? 10.226 -15.139 -21.295 1.00 94.12 98 VAL A N 1
ATOM 728 C CA . VAL A 1 98 ? 11.537 -15.715 -20.936 1.00 94.12 98 VAL A CA 1
ATOM 729 C C . VAL A 1 98 ? 11.447 -17.144 -20.391 1.00 94.12 98 VAL A C 1
ATOM 731 O O . VAL A 1 98 ? 12.424 -17.667 -19.858 1.00 94.12 98 VAL A O 1
ATOM 734 N N . GLY A 1 99 ? 10.298 -17.804 -20.565 1.00 94.50 99 GLY A N 1
ATOM 735 C CA . GLY A 1 99 ? 10.115 -19.218 -20.242 1.00 94.50 99 GLY A CA 1
ATOM 736 C C . GLY A 1 99 ? 9.692 -19.506 -18.801 1.00 94.50 99 GLY A C 1
ATOM 737 O O . GLY A 1 99 ? 9.894 -20.628 -18.344 1.00 94.50 99 GLY A O 1
ATOM 738 N N . VAL A 1 100 ? 9.111 -18.537 -18.086 1.00 95.88 100 VAL A N 1
ATOM 739 C CA . VAL A 1 100 ? 8.490 -18.754 -16.768 1.00 95.88 100 VAL A CA 1
ATOM 740 C C . VAL A 1 100 ? 6.994 -19.031 -16.955 1.00 95.88 100 VAL A C 1
ATOM 742 O O . VAL A 1 100 ? 6.240 -18.098 -17.234 1.00 95.88 100 VAL A O 1
ATOM 745 N N . PRO A 1 101 ? 6.529 -20.289 -16.842 1.00 91.94 101 PRO A N 1
ATOM 746 C CA . PRO A 1 101 ? 5.138 -20.621 -17.148 1.00 91.94 101 PRO A CA 1
ATOM 747 C C . PRO A 1 101 ? 4.160 -20.134 -16.072 1.00 91.94 101 PRO A C 1
ATOM 749 O O . PRO A 1 101 ? 3.072 -19.670 -16.415 1.00 91.94 101 PRO A O 1
ATOM 752 N N . ASN A 1 102 ? 4.562 -20.202 -14.797 1.00 93.94 102 ASN A N 1
ATOM 753 C CA . ASN A 1 102 ? 3.689 -19.962 -13.653 1.00 93.94 102 ASN A CA 1
ATOM 754 C C . ASN A 1 102 ? 4.260 -18.843 -12.775 1.00 93.94 102 ASN A C 1
ATOM 756 O O . ASN A 1 102 ? 5.414 -18.911 -12.343 1.00 93.94 102 ASN A O 1
ATOM 760 N N . VAL A 1 103 ? 3.434 -17.837 -12.501 1.00 94.88 103 VAL A N 1
ATOM 761 C CA . VAL A 1 103 ? 3.756 -16.692 -11.641 1.00 94.88 103 VAL A CA 1
ATOM 762 C C . VAL A 1 103 ? 2.674 -16.606 -10.575 1.00 94.88 103 VAL A C 1
ATOM 764 O O . VAL A 1 103 ? 1.494 -16.484 -10.908 1.00 94.88 103 VAL A O 1
ATOM 767 N N . HIS A 1 104 ? 3.064 -16.717 -9.311 1.00 94.00 104 HIS A N 1
ATOM 768 C CA . HIS A 1 104 ? 2.156 -16.671 -8.170 1.00 94.00 104 HIS A CA 1
ATOM 769 C C . HIS A 1 104 ? 2.428 -15.399 -7.378 1.00 94.00 104 HIS A C 1
ATOM 771 O O . HIS A 1 104 ? 3.583 -15.071 -7.117 1.00 94.00 104 HIS A O 1
ATOM 777 N N . GLY A 1 105 ? 1.379 -14.676 -7.001 1.00 93.38 105 GLY A N 1
ATOM 778 C CA . GLY A 1 105 ? 1.529 -13.556 -6.080 1.00 93.38 105 GLY A CA 1
ATOM 779 C C . GLY A 1 105 ? 1.957 -14.041 -4.695 1.00 93.38 105 GLY A C 1
ATOM 780 O O . GLY A 1 105 ? 1.437 -15.049 -4.223 1.00 93.38 105 GLY A O 1
ATOM 781 N N . TYR A 1 106 ? 2.908 -13.343 -4.077 1.00 91.12 106 TYR A N 1
ATOM 782 C CA . TYR A 1 106 ? 3.457 -13.688 -2.765 1.00 91.12 106 TYR A CA 1
ATOM 783 C C . TYR A 1 106 ?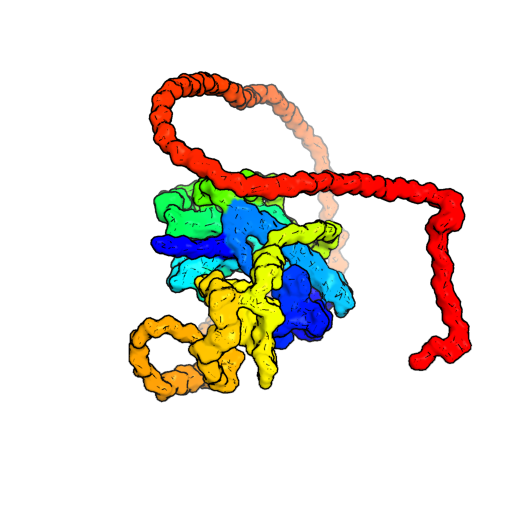 3.086 -12.656 -1.695 1.00 91.12 106 TYR A C 1
ATOM 785 O O . TYR A 1 106 ? 2.534 -13.009 -0.661 1.00 91.12 106 TYR A O 1
ATOM 793 N N . SER A 1 107 ? 3.328 -11.369 -1.949 1.00 93.44 107 SER A N 1
ATOM 794 C CA . SER A 1 107 ? 3.047 -10.309 -0.974 1.00 93.44 107 SER A CA 1
ATOM 795 C C . SER A 1 107 ? 2.608 -9.014 -1.654 1.00 93.44 107 SER A C 1
ATOM 797 O O . SER A 1 107 ? 2.786 -8.814 -2.860 1.00 93.44 107 SER A O 1
ATOM 799 N N . THR A 1 108 ? 1.976 -8.121 -0.896 1.00 96.31 108 THR A N 1
ATOM 800 C CA . THR A 1 108 ? 1.688 -6.748 -1.328 1.00 96.31 108 THR A CA 1
ATOM 801 C C . THR A 1 108 ? 2.137 -5.771 -0.253 1.00 96.31 108 THR A C 1
ATOM 803 O O . THR A 1 108 ? 1.768 -5.912 0.912 1.00 96.31 108 THR A O 1
ATOM 806 N N . HIS A 1 109 ? 2.922 -4.766 -0.644 1.00 97.19 109 HIS A N 1
ATOM 807 C CA . HIS A 1 109 ? 3.336 -3.672 0.228 1.00 97.19 109 HIS A CA 1
ATOM 808 C C . HIS A 1 109 ? 2.750 -2.357 -0.280 1.00 97.19 109 HIS A C 1
ATOM 810 O O . HIS A 1 109 ? 3.107 -1.864 -1.350 1.00 97.19 109 HIS A O 1
ATOM 816 N N . ILE A 1 110 ? 1.860 -1.757 0.502 1.00 98.31 110 ILE A N 1
ATOM 817 C CA . ILE A 1 110 ? 1.337 -0.418 0.236 1.00 98.31 110 ILE A CA 1
ATOM 818 C C . ILE A 1 110 ? 2.230 0.553 0.995 1.00 98.31 110 ILE A C 1
ATOM 820 O O . ILE A 1 110 ? 2.241 0.534 2.227 1.00 98.31 110 ILE A O 1
ATOM 824 N N . ASN A 1 111 ? 2.977 1.409 0.298 1.00 97.31 111 ASN A N 1
ATOM 825 C CA . ASN A 1 111 ? 3.668 2.492 0.985 1.00 97.31 111 ASN A CA 1
ATOM 826 C C . ASN A 1 111 ? 2.856 3.786 0.899 1.00 97.31 111 ASN A C 1
ATOM 828 O O . ASN A 1 111 ? 2.166 4.034 -0.088 1.00 97.31 111 ASN A O 1
ATOM 832 N N . ILE A 1 112 ? 2.965 4.617 1.932 1.00 96.88 112 ILE A N 1
ATOM 833 C CA . ILE A 1 112 ? 2.314 5.921 2.043 1.00 96.88 112 ILE A CA 1
ATOM 834 C C . ILE A 1 112 ? 3.292 6.948 2.610 1.00 96.88 112 ILE A C 1
ATOM 836 O O . ILE A 1 112 ? 3.983 6.675 3.591 1.00 96.88 112 ILE A O 1
ATOM 840 N N . SER A 1 113 ? 3.376 8.136 2.015 1.00 93.88 113 SER A N 1
ATOM 841 C CA . SER A 1 113 ? 4.252 9.197 2.524 1.00 93.88 113 SER A CA 1
ATOM 842 C C . SER A 1 113 ? 3.838 9.650 3.921 1.00 93.88 113 SER A C 1
ATOM 844 O O . SER A 1 113 ? 2.653 9.847 4.191 1.00 93.88 113 SER A O 1
ATOM 846 N N . VAL A 1 114 ? 4.817 9.911 4.783 1.00 94.38 114 VAL A N 1
ATOM 847 C CA . VAL A 1 114 ? 4.597 10.502 6.108 1.00 94.38 114 VAL A CA 1
ATOM 848 C C . VAL A 1 114 ? 5.693 11.524 6.423 1.00 94.38 114 VAL A C 1
ATOM 850 O O . VAL A 1 114 ? 6.777 11.457 5.837 1.00 94.38 114 VAL A O 1
ATOM 853 N N . PRO A 1 115 ? 5.468 12.476 7.349 1.00 92.25 115 PRO A N 1
ATOM 854 C CA . PRO A 1 115 ? 6.507 13.417 7.743 1.00 92.25 115 PRO A CA 1
ATOM 855 C C . PRO A 1 115 ? 7.763 12.709 8.262 1.00 92.25 115 PRO A C 1
ATOM 857 O O . PRO A 1 115 ? 7.683 11.793 9.085 1.00 92.25 115 PRO A O 1
ATOM 860 N N . LEU A 1 116 ? 8.926 13.183 7.810 1.00 87.38 116 LEU A N 1
ATOM 861 C CA . LEU A 1 116 ? 10.225 12.646 8.209 1.00 87.38 116 LEU A CA 1
ATOM 862 C C . LEU A 1 116 ? 10.387 12.675 9.737 1.00 87.38 116 LEU A C 1
ATOM 864 O O . LEU A 1 116 ? 10.181 13.711 10.370 1.00 87.38 116 LEU A O 1
ATOM 868 N N . GLY A 1 117 ? 10.798 11.550 10.317 1.00 89.31 117 GLY A N 1
ATOM 869 C CA . GLY A 1 117 ? 10.999 11.386 11.759 1.00 89.31 117 GLY A CA 1
ATOM 870 C C . GLY A 1 117 ? 9.744 10.983 12.542 1.00 89.31 117 GLY A C 1
ATOM 871 O O . GLY A 1 117 ? 9.848 10.747 13.745 1.00 89.31 117 GLY A O 1
ATOM 872 N N . ARG A 1 118 ? 8.571 10.893 11.896 1.00 95.12 118 ARG A N 1
ATOM 873 C CA . ARG A 1 118 ? 7.310 10.439 12.519 1.00 95.12 118 ARG A CA 1
ATOM 874 C C . ARG A 1 118 ? 6.895 9.028 12.110 1.00 95.12 118 ARG A C 1
ATOM 876 O O . ARG A 1 118 ? 5.841 8.552 12.516 1.00 95.12 118 ARG A O 1
ATOM 883 N N . GLU A 1 119 ? 7.712 8.332 11.330 1.00 93.94 119 GLU A N 1
ATOM 884 C CA . GLU A 1 119 ? 7.380 7.036 10.741 1.00 93.94 119 GLU A CA 1
ATOM 885 C C . GLU A 1 119 ? 7.031 5.986 11.805 1.00 93.94 119 GLU A C 1
ATOM 887 O O . GLU A 1 119 ? 5.997 5.325 11.725 1.00 93.94 119 GLU A O 1
ATOM 892 N N . THR A 1 120 ? 7.874 5.858 12.834 1.00 94.31 120 THR A N 1
ATOM 893 C CA . THR A 1 120 ? 7.677 4.896 13.931 1.00 94.31 120 THR A CA 1
ATOM 894 C C . THR A 1 120 ? 6.470 5.254 14.792 1.00 94.31 120 THR A C 1
ATOM 896 O O . THR A 1 120 ? 5.708 4.374 15.186 1.00 94.31 120 THR A O 1
ATOM 899 N N . GLU A 1 121 ? 6.277 6.545 15.072 1.00 96.75 121 GLU A N 1
ATOM 900 C CA . GLU A 1 121 ? 5.125 7.051 15.825 1.00 96.75 121 GLU A CA 1
ATOM 901 C C . GLU A 1 121 ? 3.815 6.677 15.118 1.00 96.75 121 GLU A C 1
ATOM 903 O O . GLU A 1 121 ? 2.913 6.111 15.738 1.00 96.75 121 GLU A O 1
ATOM 908 N N . ILE A 1 122 ? 3.749 6.921 13.805 1.00 97.62 122 ILE A N 1
ATOM 909 C CA . ILE A 1 122 ? 2.585 6.616 12.972 1.00 97.62 122 ILE A CA 1
ATOM 910 C C . ILE A 1 122 ? 2.376 5.103 12.877 1.00 97.62 122 ILE A C 1
ATOM 912 O O . ILE A 1 122 ? 1.252 4.647 13.064 1.00 97.62 122 ILE A O 1
ATOM 916 N N . ALA A 1 123 ? 3.430 4.304 12.679 1.00 97.69 123 ALA A N 1
ATOM 917 C CA . ALA A 1 123 ? 3.323 2.842 12.654 1.00 97.69 123 ALA A CA 1
ATOM 918 C C . ALA A 1 123 ? 2.678 2.288 13.939 1.00 97.69 123 ALA A C 1
ATOM 920 O O . ALA A 1 123 ? 1.740 1.493 13.877 1.00 97.69 123 ALA A O 1
ATOM 921 N N . ILE A 1 124 ? 3.133 2.754 15.109 1.00 97.25 124 ILE A N 1
ATOM 922 C CA . ILE A 1 124 ? 2.571 2.365 16.413 1.00 97.25 124 ILE A CA 1
ATOM 923 C C . ILE A 1 124 ? 1.114 2.827 16.533 1.00 97.25 124 ILE A C 1
ATOM 925 O O . ILE A 1 124 ? 0.263 2.078 17.021 1.00 97.25 124 ILE A O 1
ATOM 929 N N . ALA A 1 125 ? 0.818 4.053 16.100 1.00 98.19 125 ALA A N 1
ATOM 930 C CA . ALA A 1 125 ? -0.527 4.606 16.140 1.00 98.19 125 ALA A CA 1
ATOM 931 C C . ALA A 1 125 ? -1.501 3.788 15.278 1.00 98.19 125 ALA A C 1
ATOM 933 O O . ALA A 1 125 ? -2.583 3.443 15.755 1.00 98.19 125 ALA A O 1
ATOM 934 N N . LEU A 1 126 ? -1.110 3.409 14.057 1.00 98.50 126 LEU A N 1
ATOM 935 C CA . LEU A 1 126 ? -1.927 2.562 13.189 1.00 98.50 126 LEU A CA 1
ATOM 936 C C . LEU A 1 126 ? -2.128 1.171 13.795 1.00 98.50 126 LEU A C 1
ATOM 938 O O . LEU A 1 126 ? -3.271 0.727 13.908 1.00 98.50 126 LEU A O 1
ATOM 942 N N . ALA A 1 127 ? -1.058 0.529 14.279 1.00 98.19 127 ALA A N 1
ATOM 943 C CA . ALA A 1 127 ? -1.132 -0.778 14.935 1.00 98.19 127 ALA A CA 1
ATOM 944 C C . ALA A 1 127 ? -2.138 -0.784 16.098 1.00 98.19 127 ALA A C 1
ATOM 946 O O . ALA A 1 127 ? -2.949 -1.693 16.235 1.00 98.19 127 ALA A O 1
ATOM 947 N N . ARG A 1 128 ? -2.138 0.255 16.934 1.00 98.06 128 ARG A N 1
ATOM 948 C CA . ARG A 1 128 ? -3.020 0.334 18.110 1.00 98.06 128 ARG A CA 1
ATOM 949 C C . ARG A 1 128 ? -4.467 0.712 17.809 1.00 98.06 128 ARG A C 1
ATOM 951 O O . ARG A 1 128 ? -5.301 0.623 18.698 1.00 98.06 128 ARG A O 1
ATOM 958 N N . THR A 1 129 ? -4.765 1.163 16.595 1.00 98.50 129 THR A N 1
ATOM 959 C CA . THR A 1 129 ? -6.051 1.817 16.300 1.00 98.50 129 THR A CA 1
ATOM 960 C C . THR A 1 129 ? -6.797 1.109 15.190 1.00 98.50 129 THR A C 1
ATOM 962 O O . THR A 1 129 ? -7.942 0.707 15.358 1.00 98.50 129 THR A O 1
ATOM 965 N N . VAL A 1 130 ? -6.125 0.914 14.058 1.00 98.50 130 VAL A N 1
ATOM 966 C CA . VAL A 1 130 ? -6.733 0.391 12.833 1.00 98.50 130 VAL A CA 1
ATOM 967 C C . VAL A 1 130 ? -6.126 -0.934 12.390 1.00 98.50 130 VAL A C 1
ATOM 969 O O . VAL A 1 130 ? -6.516 -1.457 11.353 1.00 98.50 130 VAL A O 1
ATOM 972 N N . GLY A 1 131 ? -5.197 -1.510 13.156 1.00 97.75 131 GLY A N 1
ATOM 973 C CA . GLY A 1 131 ? -4.545 -2.766 12.788 1.00 97.75 131 GLY A CA 1
ATOM 974 C C . GLY A 1 131 ? -5.512 -3.924 12.487 1.00 97.75 131 GLY A C 1
ATOM 975 O O . GLY A 1 131 ? -5.308 -4.572 11.464 1.00 97.75 131 GLY A O 1
ATOM 976 N N . PRO A 1 132 ? -6.615 -4.150 13.238 1.00 97.38 132 PRO A N 1
ATOM 977 C CA . PRO A 1 132 ? -7.590 -5.175 12.858 1.00 97.38 132 PRO A CA 1
ATOM 978 C C . PRO A 1 132 ? -8.291 -4.876 11.525 1.00 97.38 132 PRO A C 1
ATOM 980 O O . PRO A 1 132 ? -8.559 -5.790 10.754 1.00 97.38 132 PRO A O 1
ATOM 983 N N . ALA A 1 133 ? -8.562 -3.600 11.230 1.00 97.38 133 ALA A N 1
ATOM 984 C CA . ALA A 1 133 ? -9.162 -3.187 9.963 1.00 97.38 133 ALA A CA 1
ATOM 985 C C . ALA A 1 133 ? -8.196 -3.407 8.786 1.00 97.38 133 ALA A C 1
ATOM 987 O O . ALA A 1 133 ? -8.610 -3.929 7.756 1.00 97.38 133 ALA A O 1
ATOM 988 N N . LEU A 1 134 ? -6.907 -3.087 8.957 1.00 97.38 134 LEU A N 1
ATOM 989 C CA . LEU A 1 134 ? -5.871 -3.373 7.958 1.00 97.38 134 LEU A CA 1
ATOM 990 C C . LEU A 1 134 ? -5.703 -4.878 7.729 1.00 97.38 134 LEU A C 1
ATOM 992 O O . LEU A 1 134 ? -5.647 -5.301 6.579 1.00 97.38 134 LEU A O 1
ATOM 996 N N . ILE A 1 135 ? -5.697 -5.685 8.798 1.00 95.62 135 ILE A N 1
ATOM 997 C CA . ILE A 1 135 ? -5.665 -7.150 8.691 1.00 95.62 135 ILE A CA 1
ATOM 998 C C . ILE A 1 135 ? -6.853 -7.640 7.862 1.00 95.62 135 ILE A C 1
ATOM 1000 O O . ILE A 1 135 ? -6.657 -8.370 6.901 1.00 95.62 135 ILE A O 1
ATOM 1004 N N . LEU A 1 136 ? -8.075 -7.193 8.165 1.00 93.94 136 LEU A N 1
ATOM 1005 C CA . LEU A 1 136 ? -9.250 -7.605 7.398 1.00 93.94 136 LEU A CA 1
ATOM 1006 C C . LEU A 1 136 ? -9.239 -7.138 5.940 1.00 93.94 136 LEU A C 1
ATOM 1008 O O . LEU A 1 136 ? -9.916 -7.770 5.145 1.00 93.94 136 LEU A O 1
ATOM 1012 N N . LEU A 1 137 ? -8.550 -6.048 5.589 1.00 94.50 137 LEU A N 1
ATOM 1013 C CA . LEU A 1 137 ? -8.494 -5.526 4.217 1.00 94.50 137 LEU A CA 1
ATOM 1014 C C . LEU A 1 137 ? -7.392 -6.174 3.371 1.00 94.50 137 LEU A C 1
ATOM 1016 O O . LEU A 1 137 ? -7.560 -6.293 2.157 1.00 94.50 137 LEU A O 1
ATOM 1020 N N . ILE A 1 138 ? -6.273 -6.553 3.989 1.00 94.38 138 ILE A N 1
ATOM 1021 C CA . ILE A 1 138 ? -5.044 -6.957 3.290 1.00 94.38 138 ILE A CA 1
ATOM 1022 C C . ILE A 1 138 ? -4.818 -8.469 3.382 1.00 94.38 138 ILE A C 1
ATOM 1024 O O . ILE A 1 138 ? -4.438 -9.092 2.396 1.00 94.38 138 ILE A O 1
ATOM 1028 N N . GLU A 1 139 ? -5.078 -9.070 4.540 1.00 92.06 139 GLU A N 1
ATOM 1029 C CA . GLU A 1 139 ? -4.605 -10.416 4.862 1.00 92.06 139 GLU A CA 1
ATOM 1030 C C . GLU A 1 139 ? -5.568 -11.521 4.412 1.00 92.06 139 GLU A C 1
ATOM 1032 O O . GLU A 1 139 ? -6.791 -11.364 4.438 1.00 92.06 139 GLU A O 1
ATOM 1037 N N . SER A 1 140 ? -5.007 -12.684 4.071 1.00 87.56 140 SER A N 1
ATOM 1038 C CA . SER A 1 140 ? -5.753 -13.939 3.925 1.00 87.56 140 SER A CA 1
ATOM 1039 C C . SER A 1 140 ? -5.707 -14.770 5.216 1.00 87.56 140 SER A C 1
ATOM 1041 O O . SER A 1 140 ? -4.834 -14.551 6.061 1.00 87.56 140 SER A O 1
ATOM 1043 N N . PRO A 1 141 ? -6.575 -15.790 5.366 1.00 82.88 141 PRO A N 1
ATOM 1044 C CA . PRO A 1 141 ? -6.483 -16.733 6.478 1.00 82.88 141 PRO A CA 1
ATOM 1045 C C . PRO A 1 141 ? -5.176 -17.544 6.555 1.00 82.88 141 PRO A C 1
ATOM 1047 O O . PRO A 1 141 ? -4.908 -18.170 7.582 1.00 82.88 141 PRO A O 1
ATOM 1050 N N . GLN A 1 142 ? -4.397 -17.590 5.471 1.00 81.44 142 GLN A N 1
ATOM 1051 C CA . GLN A 1 142 ? -3.138 -18.333 5.359 1.00 81.44 142 GLN A CA 1
ATOM 1052 C C . GLN A 1 142 ? -1.915 -17.443 5.572 1.00 81.44 142 GLN A C 1
ATOM 1054 O O . GLN A 1 142 ? -0.807 -17.969 5.709 1.00 81.44 142 GLN A O 1
ATOM 1059 N N . SER A 1 143 ? -2.117 -16.127 5.617 1.00 86.44 143 SER A N 1
ATOM 1060 C CA . SER A 1 143 ? -1.040 -15.172 5.801 1.00 86.44 143 SER A CA 1
ATOM 1061 C C . SER A 1 143 ? -0.309 -15.419 7.125 1.00 86.44 143 SER A C 1
ATOM 1063 O O . SER A 1 143 ? -0.894 -15.927 8.084 1.00 86.44 143 SER A O 1
ATOM 1065 N N . PRO A 1 144 ? 0.983 -15.089 7.236 1.00 85.25 144 PRO A N 1
ATOM 1066 C CA . PRO A 1 144 ? 1.653 -15.089 8.528 1.00 85.25 144 PRO A CA 1
ATOM 1067 C C . PRO A 1 144 ? 1.139 -13.953 9.443 1.00 85.25 144 PRO A C 1
ATOM 1069 O O . PRO A 1 144 ? 1.009 -14.152 10.661 1.00 85.25 144 PRO A O 1
ATOM 1072 N N . GLY A 1 145 ? 0.839 -12.775 8.891 1.00 91.25 145 GLY A N 1
ATOM 1073 C CA . GLY A 1 145 ? 0.545 -11.562 9.655 1.00 91.25 145 GLY A CA 1
ATOM 1074 C C . GLY A 1 145 ? 0.801 -10.280 8.865 1.00 91.25 145 GLY A C 1
ATOM 1075 O O . GLY A 1 145 ? 1.487 -10.288 7.845 1.00 91.25 145 GLY A O 1
ATOM 1076 N N . LEU A 1 146 ? 0.323 -9.157 9.403 1.00 95.75 146 LEU A N 1
ATOM 1077 C CA . LEU A 1 146 ? 0.508 -7.829 8.815 1.00 95.75 146 LEU A CA 1
ATOM 1078 C C . LEU A 1 146 ? 1.814 -7.183 9.305 1.00 95.75 146 LEU A C 1
ATOM 1080 O O . LEU A 1 146 ? 2.136 -7.218 10.494 1.00 95.75 146 LEU A O 1
ATOM 1084 N N . LEU A 1 147 ? 2.537 -6.518 8.411 1.00 96.94 147 LEU A N 1
ATOM 1085 C CA . LEU A 1 147 ? 3.742 -5.743 8.690 1.00 96.94 147 LEU A CA 1
ATOM 1086 C C . LEU A 1 147 ? 3.472 -4.238 8.587 1.00 96.94 147 LEU A C 1
ATOM 1088 O O . LEU A 1 147 ? 2.931 -3.752 7.601 1.00 96.94 147 LEU A O 1
ATOM 1092 N N . LEU A 1 148 ? 3.936 -3.480 9.579 1.00 97.56 148 LEU A N 1
ATOM 1093 C CA . LEU A 1 148 ? 3.997 -2.019 9.553 1.00 97.56 148 LEU A CA 1
ATOM 1094 C C . LEU A 1 148 ? 5.461 -1.601 9.694 1.00 97.56 148 LEU A C 1
ATOM 1096 O O . LEU A 1 148 ? 6.029 -1.660 10.789 1.00 97.56 148 LEU A O 1
ATOM 1100 N N . ARG A 1 149 ? 6.097 -1.216 8.585 1.00 95.19 149 ARG A N 1
ATOM 1101 C CA . ARG A 1 149 ? 7.532 -0.910 8.516 1.00 95.19 149 ARG A CA 1
ATOM 1102 C C . ARG A 1 149 ? 7.770 0.592 8.335 1.00 95.19 149 ARG A C 1
ATOM 1104 O O . ARG A 1 149 ? 7.466 1.143 7.276 1.00 95.19 149 ARG A O 1
ATOM 1111 N N . PRO A 1 150 ? 8.344 1.274 9.340 1.00 94.19 150 PRO A N 1
ATOM 1112 C CA . PRO A 1 150 ? 8.844 2.634 9.191 1.00 94.19 150 PRO A CA 1
ATOM 1113 C C . PRO A 1 150 ? 9.959 2.692 8.140 1.00 94.19 150 PRO A C 1
ATOM 1115 O O . PRO A 1 150 ? 10.962 1.985 8.250 1.00 94.19 150 PRO A O 1
ATOM 1118 N N . ARG A 1 151 ? 9.822 3.561 7.139 1.00 91.44 151 ARG A N 1
ATOM 1119 C CA . ARG A 1 151 ? 10.837 3.827 6.110 1.00 91.44 151 ARG A CA 1
ATOM 1120 C C . ARG A 1 151 ? 11.068 5.323 6.037 1.00 91.44 151 ARG A C 1
ATOM 1122 O O . ARG A 1 151 ? 10.129 6.083 6.147 1.00 91.44 151 ARG A O 1
ATOM 1129 N N . ARG A 1 152 ? 12.290 5.794 5.817 1.00 85.88 152 ARG A N 1
ATOM 1130 C CA . ARG A 1 152 ? 12.559 7.242 5.793 1.00 85.88 152 ARG A CA 1
ATOM 1131 C C . ARG A 1 152 ? 11.556 7.997 4.889 1.00 85.88 152 ARG A C 1
ATOM 1133 O O . ARG A 1 152 ? 11.550 7.784 3.682 1.00 85.88 152 ARG A O 1
ATOM 1140 N N . GLY A 1 153 ? 10.726 8.863 5.476 1.00 86.94 153 GLY A N 1
ATOM 1141 C CA . GLY A 1 153 ? 9.697 9.651 4.783 1.00 86.94 153 GLY A CA 1
ATOM 1142 C C . GLY A 1 153 ? 8.436 8.896 4.330 1.00 86.94 153 GLY A C 1
ATOM 1143 O O . GLY A 1 153 ? 7.597 9.489 3.653 1.00 86.94 153 GLY A O 1
ATOM 1144 N N . ARG A 1 154 ? 8.271 7.611 4.668 1.00 93.75 154 ARG A N 1
ATOM 1145 C CA . ARG A 1 154 ? 7.072 6.824 4.338 1.00 93.75 154 ARG A CA 1
ATOM 1146 C C . ARG A 1 154 ? 6.787 5.716 5.357 1.00 93.75 154 ARG A C 1
ATOM 1148 O O . ARG A 1 154 ? 7.670 5.208 6.038 1.00 93.75 154 ARG A O 1
ATOM 1155 N N . LEU A 1 155 ? 5.539 5.300 5.454 1.00 96.50 155 LEU A N 1
ATOM 1156 C CA . LEU A 1 155 ? 5.176 4.063 6.125 1.00 96.50 155 LEU A CA 1
ATOM 1157 C C . LEU A 1 155 ? 4.902 3.005 5.068 1.00 96.50 155 LEU A C 1
ATOM 1159 O O . LEU A 1 155 ? 4.236 3.285 4.079 1.00 96.50 155 LEU A O 1
ATOM 1163 N N . GLU A 1 156 ? 5.399 1.800 5.283 1.00 97.44 156 GLU A N 1
ATOM 1164 C CA . GLU A 1 156 ? 5.116 0.655 4.433 1.00 97.44 156 GLU A CA 1
ATOM 1165 C C . GLU A 1 156 ? 4.217 -0.327 5.199 1.00 97.44 156 GLU A C 1
ATOM 1167 O O . GLU A 1 156 ? 4.539 -0.731 6.319 1.00 97.44 156 GLU A O 1
ATOM 1172 N N . VAL A 1 157 ? 3.071 -0.670 4.612 1.00 98.06 157 VAL A N 1
ATOM 1173 C CA . VAL A 1 157 ? 2.107 -1.648 5.124 1.00 98.06 157 VAL A CA 1
ATOM 1174 C C . VAL A 1 157 ? 2.207 -2.892 4.251 1.00 98.06 157 VAL A C 1
ATOM 1176 O O . VAL A 1 157 ? 1.723 -2.895 3.121 1.00 98.06 157 VAL A O 1
ATOM 1179 N N . GLY A 1 158 ? 2.886 -3.916 4.757 1.00 96.44 158 GLY A N 1
ATOM 1180 C CA . GLY A 1 158 ? 3.109 -5.178 4.060 1.00 96.44 158 GLY A CA 1
ATOM 1181 C C . GLY A 1 158 ? 2.166 -6.268 4.548 1.00 96.44 158 GLY A C 1
ATOM 1182 O O . GLY A 1 158 ? 1.865 -6.338 5.738 1.00 96.44 158 GLY A O 1
ATOM 1183 N N . GLY A 1 159 ? 1.729 -7.130 3.643 1.00 94.31 159 GLY A N 1
ATOM 1184 C CA . GLY A 1 159 ? 0.887 -8.269 3.973 1.00 94.31 159 GLY A CA 1
ATOM 1185 C C . GLY A 1 159 ? 0.788 -9.261 2.824 1.00 94.31 159 GLY A C 1
ATOM 1186 O O . GLY A 1 159 ? 1.619 -9.261 1.911 1.00 94.31 159 GLY A O 1
ATOM 1187 N N . GLU A 1 160 ? -0.245 -10.091 2.875 1.00 92.94 160 GLU A N 1
ATOM 1188 C CA . GLU A 1 160 ? -0.572 -11.052 1.822 1.00 92.94 160 GLU A CA 1
ATOM 1189 C C . GLU A 1 160 ? -0.755 -10.384 0.448 1.00 92.94 160 GLU A C 1
ATOM 1191 O O . GLU A 1 160 ? -1.110 -9.208 0.320 1.00 92.94 160 GLU A O 1
ATOM 1196 N N . TYR A 1 161 ? -0.536 -11.158 -0.611 1.00 94.00 161 TYR A N 1
ATOM 1197 C CA . TYR A 1 161 ? -0.754 -10.705 -1.975 1.00 94.00 161 TYR A CA 1
ATOM 1198 C C . TYR A 1 161 ? -2.208 -10.308 -2.265 1.00 94.00 161 TYR A C 1
ATOM 1200 O O . TYR A 1 161 ? -3.090 -11.161 -2.210 1.00 94.00 161 TYR A O 1
ATOM 1208 N N . ILE A 1 162 ? -2.474 -9.070 -2.696 1.00 93.75 162 ILE A N 1
ATOM 1209 C CA . ILE A 1 162 ? -3.806 -8.610 -3.129 1.00 93.75 162 ILE A CA 1
ATOM 1210 C C . ILE A 1 162 ? -3.946 -8.740 -4.655 1.00 93.75 162 ILE A C 1
ATOM 1212 O O . ILE A 1 162 ? -3.288 -8.037 -5.426 1.00 93.75 162 ILE A O 1
ATOM 1216 N N . ASP A 1 163 ? -4.827 -9.628 -5.122 1.00 89.56 163 ASP A N 1
ATOM 1217 C CA . ASP A 1 163 ? -5.041 -9.855 -6.559 1.00 89.56 163 ASP A CA 1
ATOM 1218 C C . ASP A 1 163 ? -6.083 -8.912 -7.178 1.00 89.56 163 ASP A C 1
ATOM 1220 O O . ASP A 1 163 ? -5.889 -8.440 -8.302 1.00 89.56 163 ASP A O 1
ATOM 1224 N N . ARG A 1 164 ? -7.168 -8.639 -6.452 1.00 92.50 164 ARG A N 1
ATOM 1225 C CA . ARG A 1 164 ? -8.322 -7.863 -6.903 1.00 92.50 164 ARG A CA 1
ATOM 1226 C C . ARG A 1 164 ? -8.062 -6.372 -6.801 1.00 92.50 164 ARG A C 1
ATOM 1228 O O . ARG A 1 164 ? -7.681 -5.858 -5.749 1.00 92.50 164 ARG A O 1
ATOM 1235 N N . GLU A 1 165 ? -8.352 -5.686 -7.898 1.00 94.38 165 GLU A N 1
ATOM 1236 C CA . GLU A 1 165 ? -8.180 -4.244 -8.042 1.00 94.38 165 GLU A CA 1
ATOM 1237 C C . GLU A 1 165 ? -8.994 -3.469 -7.004 1.00 94.38 165 GLU A C 1
ATOM 1239 O O . GLU A 1 165 ? -8.465 -2.588 -6.335 1.00 94.38 165 GLU A O 1
ATOM 1244 N N . GLU A 1 166 ? -10.256 -3.842 -6.795 1.00 94.81 166 GLU A N 1
ATOM 1245 C CA . GLU A 1 166 ? -11.165 -3.149 -5.881 1.00 94.81 166 GLU A CA 1
ATOM 1246 C C . GLU A 1 166 ? -10.730 -3.294 -4.420 1.00 94.81 166 GLU A C 1
ATOM 1248 O O . GLU A 1 166 ? -10.855 -2.355 -3.634 1.00 94.81 166 GLU A O 1
ATOM 1253 N N . GLN A 1 167 ? -10.185 -4.457 -4.051 1.00 94.81 167 GLN A N 1
ATOM 1254 C CA . GLN A 1 167 ? -9.650 -4.685 -2.710 1.00 94.81 167 GLN A CA 1
ATOM 1255 C C . GLN A 1 167 ? -8.381 -3.859 -2.478 1.00 94.81 167 GLN A C 1
ATOM 1257 O O . GLN A 1 167 ? -8.247 -3.232 -1.427 1.00 94.81 167 GLN A O 1
ATOM 1262 N N . LEU A 1 168 ? -7.478 -3.820 -3.463 1.00 96.94 168 LEU A N 1
ATOM 1263 C CA . LEU A 1 168 ? -6.272 -2.999 -3.395 1.00 96.94 168 LEU A CA 1
ATOM 1264 C C . LEU A 1 168 ? -6.629 -1.511 -3.295 1.00 96.94 168 LEU A C 1
ATOM 1266 O O . LEU A 1 168 ? -6.116 -0.810 -2.426 1.00 96.94 168 LEU A O 1
ATOM 1270 N N . ALA A 1 169 ? -7.569 -1.052 -4.123 1.00 97.69 169 ALA A N 1
ATOM 1271 C CA . ALA A 1 169 ? -8.097 0.303 -4.071 1.00 97.69 169 ALA A CA 1
ATOM 1272 C C . ALA A 1 169 ? -8.685 0.630 -2.693 1.00 97.69 169 ALA A C 1
ATOM 1274 O O . ALA A 1 169 ? -8.330 1.651 -2.109 1.00 97.69 169 ALA A O 1
ATOM 1275 N N . ALA A 1 170 ? -9.534 -0.240 -2.138 1.00 97.69 170 ALA A N 1
ATOM 1276 C CA . ALA A 1 170 ? -10.112 -0.042 -0.812 1.00 97.69 170 ALA A CA 1
ATOM 1277 C C . ALA A 1 170 ? -9.039 0.044 0.286 1.00 97.69 170 ALA A C 1
ATOM 1279 O O . ALA A 1 170 ? -9.115 0.930 1.137 1.00 97.69 170 ALA A O 1
ATOM 1280 N N . ALA A 1 171 ? -8.015 -0.816 0.250 1.00 98.00 171 ALA A N 1
ATOM 1281 C CA . ALA A 1 171 ? -6.899 -0.761 1.192 1.00 98.00 171 ALA A CA 1
ATOM 1282 C C . ALA A 1 171 ? -6.109 0.558 1.076 1.00 98.00 171 ALA A C 1
ATOM 1284 O O . ALA A 1 171 ? -5.813 1.187 2.094 1.00 98.00 171 ALA A O 1
ATOM 1285 N N . CYS A 1 172 ? -5.834 1.022 -0.149 1.00 98.50 172 CYS A N 1
ATOM 1286 C CA . CYS A 1 172 ? -5.191 2.312 -0.409 1.00 98.50 172 CYS A CA 1
ATOM 1287 C C . CYS A 1 172 ? -6.027 3.498 0.102 1.00 98.50 172 CYS A C 1
ATOM 1289 O O . CYS A 1 172 ? -5.493 4.350 0.809 1.00 98.50 172 CYS A O 1
ATOM 1291 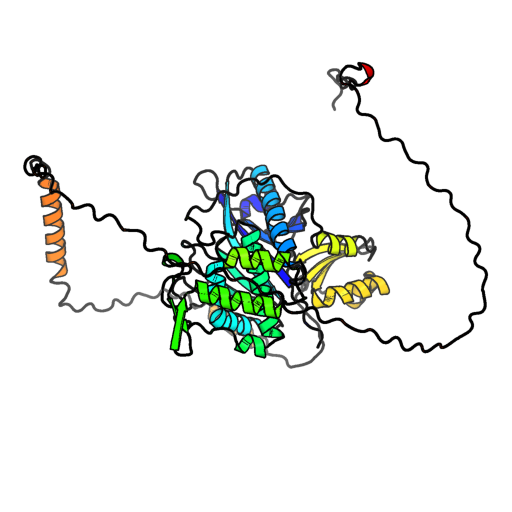N N . ILE A 1 173 ? -7.332 3.534 -0.195 1.00 98.56 173 ILE A N 1
ATOM 1292 C CA . ILE A 1 173 ? -8.253 4.603 0.237 1.00 98.56 173 ILE A CA 1
ATOM 1293 C C . ILE A 1 173 ? -8.347 4.642 1.762 1.00 98.56 173 ILE A C 1
ATOM 1295 O O . ILE A 1 173 ? -8.237 5.709 2.367 1.00 98.56 173 ILE A O 1
ATOM 1299 N N . PHE A 1 174 ? -8.511 3.478 2.393 1.00 98.69 174 PHE A N 1
ATOM 1300 C CA . PHE A 1 174 ? -8.564 3.369 3.845 1.00 98.69 174 PHE A CA 1
ATOM 1301 C C . PHE A 1 174 ? -7.272 3.886 4.488 1.00 98.69 174 PHE A C 1
ATOM 1303 O O . PHE A 1 174 ? -7.323 4.722 5.390 1.00 98.69 174 PHE A O 1
ATOM 1310 N N . LEU A 1 175 ? -6.110 3.442 3.998 1.00 98.50 175 LEU A N 1
ATOM 1311 C CA . LEU A 1 175 ? -4.817 3.879 4.521 1.00 98.50 175 LEU A CA 1
ATOM 1312 C C . LEU A 1 175 ? -4.604 5.388 4.332 1.00 98.50 175 LEU A C 1
ATOM 1314 O O . LEU A 1 175 ? -4.163 6.056 5.269 1.00 98.50 175 LEU A O 1
ATOM 1318 N N . ALA A 1 176 ? -4.963 5.931 3.163 1.00 98.06 176 ALA A N 1
ATOM 1319 C CA . ALA A 1 176 ? -4.916 7.365 2.892 1.00 98.06 176 ALA A CA 1
ATOM 1320 C C . ALA A 1 176 ? -5.756 8.159 3.895 1.00 98.06 176 ALA A C 1
ATOM 1322 O O . ALA A 1 176 ? -5.250 9.102 4.501 1.00 98.06 176 ALA A O 1
ATOM 1323 N N . GLY A 1 177 ? -7.009 7.753 4.115 1.00 98.06 177 GLY A N 1
ATOM 1324 C CA . GLY A 1 177 ? -7.917 8.452 5.023 1.00 98.06 177 GLY A CA 1
ATOM 1325 C C . GLY A 1 177 ? -7.441 8.410 6.466 1.00 98.06 177 GLY A C 1
ATOM 1326 O O . GLY A 1 177 ? -7.394 9.439 7.135 1.00 98.06 177 GLY A O 1
ATOM 1327 N N . VAL A 1 178 ? -6.992 7.247 6.936 1.00 98.31 178 VAL A N 1
ATOM 1328 C CA . VAL A 1 178 ? -6.497 7.106 8.307 1.00 98.31 178 VAL A CA 1
ATOM 1329 C C . VAL A 1 178 ? -5.229 7.936 8.541 1.00 98.31 178 VAL A C 1
ATOM 1331 O O . VAL A 1 178 ? -5.126 8.614 9.566 1.00 98.31 178 VAL A O 1
ATOM 1334 N N . VAL A 1 179 ? -4.270 7.922 7.609 1.00 97.81 179 VAL A N 1
ATOM 1335 C CA . VAL A 1 179 ? -3.042 8.725 7.739 1.00 97.81 179 VAL A CA 1
ATOM 1336 C C . VAL A 1 179 ? -3.342 10.217 7.608 1.00 97.81 179 VAL A C 1
ATOM 1338 O O . VAL A 1 179 ? -2.816 11.001 8.397 1.00 97.81 179 VAL A O 1
ATOM 1341 N N . HIS A 1 180 ? -4.224 10.617 6.691 1.00 96.44 180 HIS A N 1
ATOM 1342 C CA . HIS A 1 180 ? -4.663 12.007 6.569 1.00 96.44 180 HIS A CA 1
ATOM 1343 C C . HIS A 1 180 ? -5.293 12.515 7.874 1.00 96.44 180 HIS A C 1
ATOM 1345 O O . HIS A 1 180 ? -4.889 13.553 8.396 1.00 96.44 180 HIS A O 1
ATOM 1351 N N . ILE A 1 181 ? -6.210 11.747 8.469 1.00 97.50 181 ILE A N 1
ATOM 1352 C CA . ILE A 1 181 ? -6.839 12.096 9.751 1.00 97.50 181 ILE A CA 1
ATOM 1353 C C . ILE A 1 181 ? -5.808 12.202 10.869 1.00 97.50 181 ILE A C 1
ATOM 1355 O O . ILE A 1 181 ? -5.840 13.148 11.656 1.00 97.50 181 ILE A O 1
ATOM 1359 N N . TYR A 1 182 ? -4.887 11.243 10.947 1.00 97.56 182 TYR A N 1
ATOM 1360 C CA . TYR A 1 182 ? -3.845 11.252 11.965 1.00 97.56 182 TYR A CA 1
ATOM 1361 C C . TYR A 1 182 ? -2.974 12.515 11.894 1.00 97.56 182 TYR A C 1
ATOM 1363 O O . TYR A 1 182 ? -2.597 13.072 12.928 1.00 97.56 182 TYR A O 1
ATOM 1371 N N . LEU A 1 183 ? -2.638 12.957 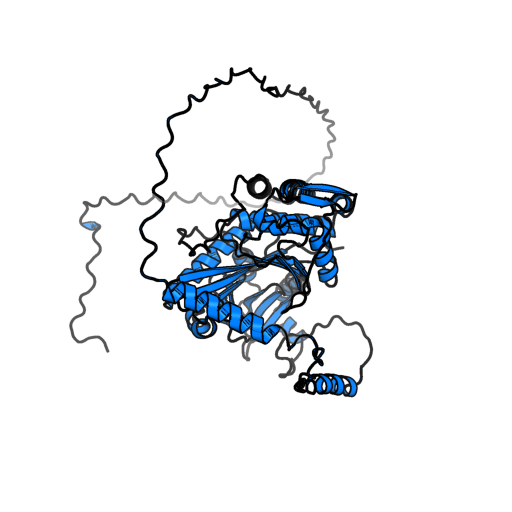10.680 1.00 95.00 183 LEU A N 1
ATOM 1372 C CA . LEU A 1 183 ? -1.769 14.108 10.458 1.00 95.00 183 LEU A CA 1
ATOM 1373 C C . LEU A 1 183 ? -2.500 15.442 10.635 1.00 95.00 183 LEU A C 1
ATOM 1375 O O . LEU A 1 183 ? -1.954 16.338 11.281 1.00 95.00 183 LEU A O 1
ATOM 1379 N N . ASP A 1 184 ? -3.721 15.553 10.113 1.00 95.06 184 ASP A N 1
ATOM 1380 C CA . ASP A 1 184 ? -4.385 16.845 9.920 1.00 95.06 184 ASP A CA 1
ATOM 1381 C C . ASP A 1 184 ? -5.654 17.029 10.770 1.00 95.06 184 ASP A C 1
ATOM 1383 O O . ASP A 1 184 ? -6.119 18.157 10.947 1.00 95.06 184 ASP A O 1
ATOM 1387 N N . GLN A 1 185 ? -6.215 15.957 11.342 1.00 96.56 185 GLN A N 1
ATOM 1388 C CA . GLN A 1 185 ? -7.516 15.979 12.029 1.00 96.56 185 GLN A CA 1
ATOM 1389 C C . GLN A 1 185 ? -7.478 15.254 13.391 1.00 96.56 185 GLN A C 1
ATOM 1391 O O . GLN A 1 185 ? -8.200 14.278 13.614 1.00 96.56 185 GLN A O 1
ATOM 1396 N N . PRO A 1 186 ? -6.689 15.742 14.370 1.00 96.44 186 PRO A N 1
ATOM 1397 C CA . PRO A 1 186 ? -6.491 15.060 15.653 1.00 96.44 186 PRO A CA 1
ATOM 1398 C C . PRO A 1 186 ? -7.781 14.865 16.469 1.00 96.44 186 PRO A C 1
ATOM 1400 O O . PRO A 1 186 ? -7.873 13.922 17.253 1.00 96.44 186 PRO A O 1
ATOM 1403 N N . ALA A 1 187 ? -8.783 15.733 16.287 1.00 97.69 187 ALA A N 1
ATOM 1404 C CA . ALA A 1 187 ? -10.091 15.578 16.921 1.00 97.69 187 ALA A CA 1
ATOM 1405 C C . ALA A 1 187 ? -10.847 14.356 16.375 1.00 97.69 187 ALA A C 1
ATOM 1407 O O . ALA A 1 187 ? -11.380 13.577 17.159 1.00 97.69 187 ALA A O 1
ATOM 1408 N N . LEU A 1 188 ? -10.833 14.152 15.053 1.00 97.31 188 LEU A N 1
ATOM 1409 C CA . LEU A 1 188 ? -11.444 12.983 14.423 1.00 97.31 188 LEU A CA 1
ATOM 1410 C C . LEU A 1 188 ? -10.640 11.712 14.729 1.00 97.31 188 LEU A C 1
ATOM 1412 O O . LEU A 1 188 ? -11.216 10.676 15.046 1.00 97.31 188 LEU A O 1
ATOM 1416 N N . TRP A 1 189 ? -9.305 11.808 14.762 1.00 98.19 189 TRP A N 1
ATOM 1417 C CA . TRP A 1 189 ? -8.441 10.712 15.211 1.00 98.19 189 TRP A CA 1
ATOM 1418 C C . TRP A 1 189 ? -8.802 10.221 16.622 1.00 98.19 189 TRP A C 1
ATOM 1420 O O . TRP A 1 189 ? -8.804 9.017 16.883 1.00 98.19 189 TRP A O 1
ATOM 1430 N N . ALA A 1 190 ? -9.123 11.130 17.547 1.00 97.62 190 ALA A N 1
ATOM 1431 C CA . ALA A 1 190 ? -9.515 10.774 18.911 1.00 97.62 190 ALA A CA 1
ATOM 1432 C C . ALA A 1 190 ? -10.822 9.958 18.979 1.00 97.62 190 ALA A C 1
ATOM 1434 O O . ALA A 1 190 ? -11.015 9.224 19.947 1.00 97.62 190 ALA A O 1
ATOM 1435 N N . SER A 1 191 ? -11.672 10.037 17.951 1.00 98.06 191 SER A N 1
ATOM 1436 C CA . SER A 1 191 ? -12.936 9.297 17.848 1.00 98.06 191 SER A CA 1
ATOM 1437 C C . SER A 1 191 ? -12.769 7.845 17.391 1.00 98.06 191 SER A C 1
ATOM 1439 O O . SER A 1 191 ? -13.714 7.065 17.507 1.00 98.06 191 SER A O 1
ATOM 1441 N N . PHE A 1 192 ? -11.592 7.454 16.887 1.00 98.31 192 PHE A N 1
ATOM 1442 C CA . PHE A 1 192 ? -11.363 6.070 16.473 1.00 98.31 192 PHE A CA 1
ATOM 1443 C C . PHE A 1 192 ? -11.473 5.101 17.660 1.00 98.31 192 PHE A C 1
ATOM 1445 O O . PHE A 1 192 ? -10.866 5.354 18.711 1.00 98.31 192 PHE A O 1
ATOM 1452 N N . PRO A 1 193 ? -12.161 3.953 17.491 1.00 97.38 193 PRO A N 1
ATOM 1453 C CA . PRO A 1 193 ? -12.130 2.892 18.487 1.00 97.38 193 PRO A CA 1
ATOM 1454 C C . PRO A 1 193 ? -10.692 2.389 18.675 1.00 97.38 193 PRO A C 1
ATOM 1456 O O . PRO A 1 193 ? -9.912 2.308 17.726 1.00 97.38 193 PRO A O 1
ATOM 1459 N N . ARG A 1 194 ? -10.332 2.053 19.918 1.00 98.00 194 ARG A N 1
ATOM 1460 C CA . ARG A 1 194 ? -8.981 1.606 20.289 1.00 98.00 194 ARG A CA 1
ATOM 1461 C C . ARG A 1 194 ? -9.018 0.134 20.691 1.00 98.00 194 ARG A C 1
ATOM 1463 O O . ARG A 1 194 ? -9.360 -0.153 21.837 1.00 98.00 194 ARG A O 1
ATOM 1470 N N . PRO A 1 195 ? -8.757 -0.811 19.773 1.00 98.12 195 PRO A N 1
ATOM 1471 C CA . PRO A 1 195 ? -8.675 -2.220 20.121 1.00 98.12 195 PRO A CA 1
ATOM 1472 C C . PRO A 1 195 ? -7.433 -2.484 20.980 1.00 98.12 195 PRO A C 1
ATOM 1474 O O . PRO A 1 195 ? -6.353 -1.956 20.723 1.00 98.12 195 PRO A O 1
ATOM 1477 N N . VAL A 1 196 ? -7.565 -3.348 21.983 1.00 98.31 196 VAL A N 1
ATOM 1478 C CA . VAL A 1 196 ? -6.445 -3.749 22.837 1.00 98.31 196 VAL A CA 1
ATOM 1479 C C . VAL A 1 196 ? -5.483 -4.617 22.025 1.00 98.31 196 VAL A C 1
ATOM 1481 O O . VAL A 1 196 ? -5.774 -5.774 21.720 1.00 98.31 196 VAL A O 1
ATOM 1484 N N . LEU A 1 197 ? -4.313 -4.067 21.699 1.00 97.56 197 LEU A N 1
ATOM 1485 C CA . LEU A 1 197 ? -3.212 -4.810 21.088 1.00 97.56 197 LEU A CA 1
ATOM 1486 C C . LEU A 1 197 ? -2.555 -5.717 22.143 1.00 97.56 197 LEU A C 1
ATOM 1488 O O . LEU A 1 197 ? -1.807 -5.247 23.001 1.00 97.56 197 LEU A O 1
ATOM 1492 N N . LYS A 1 198 ? -2.850 -7.019 22.092 1.00 96.69 198 LYS A N 1
ATOM 1493 C CA . LYS A 1 198 ? -2.405 -8.029 23.072 1.00 96.69 198 LYS A CA 1
ATOM 1494 C C . LYS A 1 198 ? -1.034 -8.605 22.739 1.00 96.69 198 LYS A C 1
ATOM 1496 O O . LYS A 1 198 ? -0.274 -8.935 23.648 1.00 96.69 198 LYS A O 1
ATOM 1501 N N . ARG A 1 199 ? -0.721 -8.731 21.448 1.00 93.31 199 ARG A N 1
ATOM 1502 C CA . ARG A 1 199 ? 0.533 -9.302 20.955 1.00 93.31 199 ARG A CA 1
ATOM 1503 C C . ARG A 1 199 ? 0.995 -8.576 19.701 1.00 93.31 199 ARG A C 1
ATOM 1505 O O . ARG A 1 199 ? 0.208 -8.307 18.804 1.00 93.31 199 ARG A O 1
ATOM 1512 N N . TRP A 1 200 ? 2.287 -8.305 19.644 1.00 93.31 200 TRP A N 1
ATOM 1513 C CA . TRP A 1 200 ? 2.998 -7.873 18.451 1.00 93.31 200 TRP A CA 1
ATOM 1514 C C . TRP A 1 200 ? 4.450 -8.326 18.579 1.00 93.31 200 TRP A C 1
ATOM 1516 O O . TRP A 1 200 ? 4.915 -8.633 19.682 1.00 93.31 200 TRP A O 1
ATOM 1526 N N . GLU A 1 201 ? 5.148 -8.389 17.457 1.00 90.88 201 GLU A N 1
ATOM 1527 C CA . GLU A 1 201 ? 6.550 -8.790 17.403 1.00 90.88 201 GLU A CA 1
ATOM 1528 C C . GLU A 1 201 ? 7.357 -7.737 16.647 1.00 90.88 201 GLU A C 1
ATOM 1530 O O . GLU A 1 201 ? 6.829 -7.013 15.799 1.00 90.88 201 GLU A O 1
ATOM 1535 N N . GLU A 1 202 ? 8.643 -7.633 16.961 1.00 86.75 202 GLU A N 1
ATOM 1536 C CA . GLU A 1 202 ? 9.558 -6.872 16.120 1.00 86.75 202 GLU A CA 1
ATOM 1537 C C . GLU A 1 202 ? 9.807 -7.662 14.831 1.00 86.75 202 GLU A C 1
ATOM 1539 O O . GLU A 1 202 ? 10.087 -8.863 14.868 1.00 86.75 202 GLU A O 1
ATOM 1544 N N . ALA A 1 203 ? 9.687 -6.999 13.683 1.00 77.69 203 ALA A N 1
ATOM 1545 C CA . ALA A 1 203 ? 9.949 -7.635 12.402 1.00 77.69 203 ALA A CA 1
ATOM 1546 C C . ALA A 1 203 ? 11.425 -8.076 12.310 1.00 77.69 203 ALA A C 1
ATOM 1548 O O . ALA A 1 203 ? 12.351 -7.306 12.558 1.00 77.69 203 ALA A O 1
ATOM 1549 N N . THR A 1 204 ? 11.647 -9.339 11.945 1.00 71.06 204 THR A N 1
ATOM 1550 C CA . THR A 1 204 ? 12.945 -10.019 12.107 1.00 71.06 204 THR A CA 1
ATOM 1551 C C . THR A 1 204 ? 14.002 -9.626 11.076 1.00 71.06 204 THR A C 1
ATOM 1553 O O . THR A 1 204 ? 15.195 -9.708 11.361 1.00 71.06 204 THR A O 1
ATOM 1556 N N . LEU A 1 205 ? 13.585 -9.220 9.873 1.00 68.44 205 LEU A N 1
ATOM 1557 C CA . LEU A 1 205 ? 14.493 -8.906 8.761 1.00 68.44 205 LEU A CA 1
ATOM 1558 C C . LEU A 1 205 ? 14.784 -7.410 8.624 1.00 68.44 205 LEU A C 1
ATOM 1560 O O . LEU A 1 205 ? 15.884 -7.019 8.237 1.00 68.44 205 LEU A O 1
ATOM 1564 N N . ARG A 1 206 ? 13.782 -6.567 8.883 1.00 74.00 206 ARG A N 1
ATOM 1565 C CA . ARG A 1 206 ? 13.848 -5.109 8.726 1.00 74.00 206 ARG A CA 1
ATOM 1566 C C . ARG A 1 206 ? 13.032 -4.465 9.854 1.00 74.00 206 ARG A C 1
ATOM 1568 O O . ARG A 1 206 ? 11.984 -5.022 10.170 1.00 74.00 206 ARG A O 1
ATOM 1575 N N . PRO A 1 207 ? 13.453 -3.315 10.420 1.00 82.94 207 PRO A N 1
ATOM 1576 C CA . PRO A 1 207 ? 12.734 -2.668 11.517 1.00 82.94 207 PRO A CA 1
ATOM 1577 C C . PRO A 1 207 ? 11.252 -2.453 11.196 1.00 82.94 207 PRO A C 1
ATOM 1579 O O . PRO A 1 207 ? 10.906 -1.935 10.132 1.00 82.94 207 PRO A O 1
ATOM 1582 N N . GLY A 1 208 ? 10.378 -2.845 12.120 1.00 91.62 208 GLY A N 1
ATOM 1583 C CA . GLY A 1 208 ? 8.935 -2.741 11.948 1.00 91.62 208 GLY A CA 1
ATOM 1584 C C . GLY A 1 208 ? 8.151 -3.479 13.024 1.00 91.62 208 GLY A C 1
ATOM 1585 O O . GLY A 1 208 ? 8.720 -4.172 13.867 1.00 91.62 208 GLY A O 1
ATOM 1586 N N . ILE A 1 209 ? 6.834 -3.313 12.973 1.00 95.31 209 ILE A N 1
ATOM 1587 C CA . ILE A 1 209 ? 5.870 -3.987 13.840 1.00 95.31 209 ILE A CA 1
ATOM 1588 C C . ILE A 1 209 ? 5.223 -5.098 13.025 1.00 95.31 209 ILE A C 1
ATOM 1590 O O . ILE A 1 209 ? 4.655 -4.838 11.966 1.00 95.31 209 ILE A O 1
ATOM 1594 N N . TYR A 1 210 ? 5.294 -6.320 13.530 1.00 96.00 210 TYR A N 1
ATOM 1595 C CA . TYR A 1 210 ? 4.580 -7.463 12.992 1.00 96.00 210 TYR A CA 1
ATOM 1596 C C . TYR A 1 210 ? 3.360 -7.772 13.860 1.00 96.00 210 TYR A C 1
ATOM 1598 O O . TYR A 1 210 ? 3.463 -7.927 15.082 1.00 96.00 210 TYR A O 1
ATOM 1606 N N . LEU A 1 211 ? 2.200 -7.843 13.216 1.00 96.38 211 LEU A N 1
ATOM 1607 C CA . LEU A 1 211 ? 0.914 -8.132 13.827 1.00 96.38 211 LEU A CA 1
ATOM 1608 C C . LEU A 1 211 ? 0.480 -9.539 13.400 1.00 96.38 211 LEU A C 1
ATOM 1610 O O . LEU A 1 211 ? -0.039 -9.702 12.293 1.00 96.38 211 LEU A O 1
ATOM 1614 N N . PRO A 1 212 ? 0.684 -10.562 14.250 1.00 92.69 212 PRO A N 1
ATOM 1615 C CA . PRO A 1 212 ? 0.198 -11.900 13.950 1.00 92.69 212 PRO A CA 1
ATOM 1616 C C . PRO A 1 212 ? -1.335 -11.934 13.941 1.00 92.69 212 PRO A C 1
ATOM 1618 O O . PRO A 1 212 ? -2.014 -11.055 14.475 1.00 92.69 212 PRO A O 1
ATOM 1621 N N . HIS A 1 213 ? -1.895 -13.008 13.398 1.00 86.69 213 HIS A N 1
ATOM 1622 C CA . HIS A 1 213 ? -3.342 -13.193 13.267 1.00 86.69 213 HIS A CA 1
ATOM 1623 C C . HIS A 1 213 ? -4.141 -13.126 14.579 1.00 86.69 213 HIS A C 1
ATOM 1625 O O . HIS A 1 213 ? -5.355 -12.925 14.560 1.00 86.69 213 HIS A O 1
ATOM 1631 N N . ASP A 1 214 ? -3.479 -13.346 15.717 1.00 90.19 214 ASP A N 1
ATOM 1632 C CA . ASP A 1 214 ? -4.021 -13.319 17.077 1.00 90.19 214 ASP A CA 1
ATOM 1633 C C . ASP A 1 214 ? -3.609 -12.059 17.864 1.00 90.19 214 ASP A C 1
ATOM 1635 O O . ASP A 1 214 ? -3.817 -11.995 19.078 1.00 90.19 214 ASP A O 1
ATOM 1639 N N . ALA A 1 215 ? -3.071 -11.031 17.191 1.00 95.81 215 ALA A N 1
ATOM 1640 C CA . ALA A 1 215 ? -2.563 -9.798 17.804 1.00 95.81 215 ALA A CA 1
ATOM 1641 C C . ALA A 1 215 ? -3.557 -9.111 18.761 1.00 95.81 215 ALA A C 1
ATOM 1643 O O . ALA A 1 215 ? -3.143 -8.438 19.707 1.00 95.81 215 ALA A O 1
ATOM 1644 N N . TYR A 1 216 ? -4.862 -9.315 18.561 1.00 97.19 216 TYR A N 1
ATOM 1645 C CA . TYR A 1 216 ? -5.944 -8.690 19.332 1.00 97.19 216 TYR A CA 1
ATOM 1646 C C . TYR A 1 216 ? -6.786 -9.695 20.140 1.00 97.19 216 TYR A C 1
ATOM 1648 O O . TYR A 1 216 ? -7.837 -9.344 20.677 1.00 97.19 216 TYR A O 1
ATOM 1656 N N . GLY A 1 217 ? -6.320 -10.942 20.279 1.00 93.75 217 GLY A N 1
ATOM 1657 C CA . GLY A 1 217 ? -6.999 -11.998 21.032 1.00 93.75 217 GLY A CA 1
ATOM 1658 C C . GLY A 1 217 ? -7.525 -13.117 20.139 1.00 93.75 217 GLY A C 1
ATOM 1659 O O . GLY A 1 217 ? -6.830 -14.106 19.928 1.00 93.75 217 GLY A O 1
ATOM 1660 N N . GLU A 1 218 ? -8.767 -13.011 19.658 1.00 92.31 218 GLU A N 1
ATOM 1661 C CA . GLU A 1 218 ? -9.305 -14.017 18.733 1.00 92.31 218 GLU A CA 1
ATOM 1662 C C . GLU A 1 218 ? -8.610 -13.939 17.367 1.00 92.31 218 GLU A C 1
ATOM 1664 O O . GLU A 1 218 ? -8.310 -12.853 16.873 1.00 92.31 218 GLU A O 1
ATOM 1669 N N . SER A 1 219 ? -8.378 -15.098 16.741 1.00 90.06 219 SER A N 1
ATOM 1670 C CA . SER A 1 219 ? -7.786 -15.143 15.402 1.00 90.06 219 SER A CA 1
ATOM 1671 C C . SER A 1 219 ? -8.767 -14.609 14.360 1.00 90.06 219 SER A C 1
ATOM 1673 O O . SER A 1 219 ? -9.804 -15.230 14.097 1.00 90.06 219 SER A O 1
ATOM 1675 N N . MET A 1 220 ? -8.405 -13.492 13.727 1.00 89.44 220 MET A N 1
ATOM 1676 C CA . MET A 1 220 ? -9.169 -12.918 12.614 1.00 89.44 220 MET A CA 1
ATOM 1677 C C . MET A 1 220 ? -9.123 -13.789 11.359 1.00 89.44 220 MET A C 1
ATOM 1679 O O . MET A 1 220 ? -10.002 -13.677 10.521 1.00 89.44 220 MET A O 1
ATOM 1683 N N . TYR A 1 221 ? -8.180 -14.721 11.248 1.00 84.88 221 TYR A N 1
ATOM 1684 C CA . TYR A 1 221 ? -8.134 -15.658 10.120 1.00 84.88 221 TYR A CA 1
ATOM 1685 C C . TYR A 1 221 ? -9.160 -16.780 10.249 1.00 84.88 221 TYR A C 1
ATOM 1687 O O . TYR A 1 221 ? -9.667 -17.285 9.256 1.00 84.88 221 TYR A O 1
ATOM 1695 N N . VAL A 1 222 ? -9.498 -17.159 11.483 1.00 85.94 222 VAL A N 1
ATOM 1696 C CA . VAL A 1 222 ? -10.499 -18.201 11.749 1.00 85.94 222 VAL A CA 1
ATOM 1697 C C . VAL A 1 222 ? -11.899 -17.609 11.835 1.00 85.94 222 VAL A C 1
ATOM 1699 O O . VAL A 1 222 ? -12.872 -18.220 11.403 1.00 85.94 222 VAL A O 1
ATOM 1702 N N . ARG A 1 223 ? -12.019 -16.447 12.478 1.00 90.50 223 ARG A N 1
ATOM 1703 C CA . ARG A 1 223 ? -13.311 -15.830 12.796 1.00 90.50 223 ARG A CA 1
ATOM 1704 C C . ARG A 1 223 ? -13.685 -14.704 11.842 1.00 90.50 223 ARG A C 1
ATOM 1706 O O . ARG A 1 223 ? -14.830 -14.256 11.900 1.00 90.50 223 ARG A O 1
ATOM 1713 N N . GLY A 1 224 ? -12.747 -14.251 11.013 1.00 90.81 224 GLY A N 1
ATOM 1714 C CA . GLY A 1 224 ? -12.967 -13.179 10.056 1.00 90.81 224 GLY A CA 1
ATOM 1715 C C . GLY A 1 224 ? -13.508 -11.931 10.736 1.00 90.81 224 GLY A C 1
ATOM 1716 O O . GLY A 1 224 ? -13.103 -11.544 11.839 1.00 90.81 224 GLY A O 1
ATOM 1717 N N . ARG A 1 225 ? -14.534 -11.358 10.117 1.00 93.38 225 ARG A N 1
ATOM 1718 C CA . ARG A 1 225 ? -15.273 -10.203 10.650 1.00 93.38 225 ARG A CA 1
ATOM 1719 C C . ARG A 1 225 ? -15.942 -10.465 11.998 1.00 93.38 225 ARG A C 1
ATOM 1721 O O . ARG A 1 225 ? -16.169 -9.521 12.747 1.00 93.38 225 ARG A O 1
ATOM 1728 N N . ALA A 1 226 ? -16.249 -11.720 12.321 1.00 94.06 226 ALA A N 1
ATOM 1729 C CA . ALA A 1 226 ? -16.902 -12.101 13.570 1.00 94.06 226 ALA A CA 1
ATOM 1730 C C . ALA A 1 226 ? -15.924 -12.289 14.745 1.00 94.06 226 ALA A C 1
ATOM 1732 O O . ALA A 1 226 ? -16.365 -12.671 15.833 1.00 94.06 226 ALA A O 1
ATOM 1733 N N . ALA A 1 227 ? -14.618 -12.061 14.547 1.00 94.69 227 ALA A N 1
ATOM 1734 C CA . ALA A 1 227 ? -13.633 -12.084 15.626 1.00 94.69 227 ALA A CA 1
ATOM 1735 C C . ALA A 1 227 ? -13.979 -11.031 16.683 1.00 94.69 227 ALA A C 1
ATOM 1737 O O . ALA A 1 227 ? -14.218 -9.868 16.352 1.00 94.69 227 ALA A O 1
ATOM 1738 N N . ARG A 1 228 ? -14.014 -11.426 17.957 1.00 97.56 228 ARG A N 1
ATOM 1739 C CA . ARG A 1 228 ? -14.304 -10.506 19.061 1.00 97.56 228 ARG A CA 1
ATOM 1740 C C . ARG A 1 228 ? -13.057 -9.730 19.461 1.00 97.56 228 ARG A C 1
ATOM 1742 O O . ARG A 1 228 ? -12.020 -10.317 19.759 1.00 97.56 228 ARG A O 1
ATOM 1749 N N . LEU A 1 229 ? -13.207 -8.414 19.545 1.00 97.94 229 LEU A N 1
ATOM 1750 C CA . LEU A 1 229 ? -12.181 -7.476 19.973 1.00 97.94 229 LEU A CA 1
ATOM 1751 C C . LEU A 1 229 ? -12.585 -6.829 21.299 1.00 97.94 229 LEU A C 1
ATOM 1753 O O . LEU A 1 229 ? -13.746 -6.475 21.517 1.00 97.94 229 LEU A O 1
ATOM 1757 N N . GLU A 1 230 ? -11.608 -6.666 22.180 1.00 98.38 230 GLU A N 1
ATOM 1758 C CA . GLU A 1 230 ? -11.716 -5.858 23.393 1.00 98.38 230 GLU A CA 1
ATOM 1759 C C . GLU A 1 230 ? -11.204 -4.451 23.080 1.00 98.38 230 GLU A C 1
ATOM 1761 O O . GLU A 1 230 ? -10.174 -4.313 22.419 1.00 98.38 230 GLU A O 1
ATOM 1766 N N . LEU A 1 231 ? -11.923 -3.421 23.517 1.00 98.50 231 LEU A N 1
ATOM 1767 C CA . LEU A 1 231 ? -11.521 -2.025 23.370 1.00 98.50 231 LEU A CA 1
ATOM 1768 C C . LEU A 1 231 ? -10.871 -1.519 24.665 1.00 98.50 231 LEU A C 1
ATOM 1770 O O . LEU A 1 231 ? -11.181 -2.004 25.752 1.00 98.50 231 LEU A O 1
ATOM 1774 N N . GLU A 1 232 ? -9.992 -0.520 24.568 1.00 97.94 232 GLU A N 1
ATOM 1775 C CA . GLU A 1 232 ? -9.284 0.065 25.722 1.00 97.94 232 GLU A CA 1
ATOM 1776 C C . GLU A 1 232 ? -10.229 0.679 26.773 1.00 97.94 232 GLU A C 1
ATOM 1778 O O . GLU A 1 232 ? -9.867 0.790 27.942 1.00 97.94 232 GLU A O 1
ATOM 1783 N N . ASP A 1 233 ? -11.456 1.037 26.388 1.00 96.94 233 ASP A N 1
ATOM 1784 C CA . ASP A 1 233 ? -12.501 1.530 27.295 1.00 96.94 233 ASP A CA 1
ATOM 1785 C C . ASP A 1 233 ? -13.308 0.411 27.990 1.00 96.94 233 ASP A C 1
ATOM 1787 O O . ASP A 1 233 ? -14.285 0.684 28.692 1.00 96.94 233 ASP A O 1
ATOM 1791 N N . GLY A 1 234 ? -12.909 -0.851 27.802 1.00 97.56 234 GLY A N 1
ATOM 1792 C CA . GLY A 1 234 ? -13.534 -2.035 28.390 1.00 97.56 234 GLY A CA 1
ATOM 1793 C C . GLY A 1 234 ? -14.758 -2.558 27.634 1.00 97.56 234 GLY A C 1
ATOM 1794 O O . GLY A 1 234 ? -15.312 -3.590 28.023 1.00 97.56 234 GLY A O 1
ATOM 1795 N N . ARG A 1 235 ? -15.203 -1.892 26.558 1.00 97.94 235 ARG A N 1
ATOM 1796 C CA . ARG A 1 235 ? -16.258 -2.421 25.681 1.00 97.94 235 ARG A CA 1
ATOM 1797 C C . ARG A 1 235 ? -15.720 -3.548 24.797 1.00 97.94 235 ARG A C 1
ATOM 1799 O O . ARG A 1 235 ? -14.517 -3.734 24.635 1.00 97.94 235 ARG A O 1
ATOM 1806 N N . THR A 1 236 ? -16.635 -4.295 24.184 1.00 98.00 236 THR A N 1
ATOM 1807 C CA . THR A 1 236 ? -16.302 -5.297 23.161 1.00 98.00 236 THR A CA 1
ATOM 1808 C C . THR A 1 236 ? -17.005 -4.980 21.852 1.00 98.00 236 THR A C 1
ATOM 1810 O O . THR A 1 236 ? -18.153 -4.542 21.876 1.00 98.00 236 THR A O 1
ATOM 1813 N N . THR A 1 237 ? -16.354 -5.277 20.733 1.00 98.31 237 THR A N 1
ATOM 1814 C CA . THR A 1 237 ? -16.908 -5.165 19.375 1.00 98.31 237 THR A CA 1
ATOM 1815 C C . THR A 1 237 ? -16.468 -6.365 18.535 1.00 98.31 237 THR A C 1
ATOM 1817 O O . THR A 1 237 ? -15.689 -7.201 19.002 1.00 98.31 237 THR A O 1
ATOM 1820 N N . THR A 1 238 ? -16.970 -6.492 17.313 1.00 97.62 238 THR A N 1
ATOM 1821 C CA . THR A 1 238 ? -16.429 -7.425 16.319 1.00 97.62 238 THR A CA 1
ATOM 1822 C C . THR A 1 238 ? -15.412 -6.733 15.410 1.00 97.62 238 THR A C 1
ATOM 1824 O O . THR A 1 238 ? -15.449 -5.516 15.228 1.00 97.62 238 THR A O 1
ATOM 1827 N N . ALA A 1 239 ? -14.504 -7.495 14.803 1.00 96.00 239 ALA A N 1
ATOM 1828 C CA . ALA A 1 239 ? -13.548 -6.945 13.844 1.00 96.00 239 ALA A CA 1
ATOM 1829 C C . ALA A 1 239 ? -14.246 -6.288 12.636 1.00 96.00 239 ALA A C 1
ATOM 1831 O O . ALA A 1 239 ? -13.784 -5.260 12.147 1.00 96.00 239 ALA A O 1
ATOM 1832 N N . GLY A 1 240 ? -15.395 -6.821 12.205 1.00 95.81 240 GLY A N 1
ATOM 1833 C CA . GLY A 1 240 ? -16.220 -6.238 11.145 1.00 95.81 240 GLY A CA 1
ATOM 1834 C C . GLY A 1 240 ? -16.861 -4.901 11.526 1.00 95.81 240 GLY A C 1
ATOM 1835 O O . GLY A 1 240 ? -16.824 -3.967 10.730 1.00 95.81 240 GLY A O 1
ATOM 1836 N N . GLU A 1 241 ? -17.405 -4.780 12.740 1.00 97.56 241 GLU A N 1
ATOM 1837 C CA . GLU A 1 241 ? -17.937 -3.508 13.260 1.00 97.56 241 GLU A CA 1
ATOM 1838 C C . GLU A 1 241 ? -16.833 -2.452 13.414 1.00 97.56 241 GLU A C 1
ATOM 1840 O O . GLU A 1 241 ? -17.040 -1.283 13.077 1.00 97.56 241 GLU A O 1
ATOM 1845 N N . LEU A 1 242 ? -15.648 -2.864 13.879 1.00 97.81 242 LEU A N 1
ATOM 1846 C CA . LEU A 1 242 ? -14.487 -1.983 13.982 1.00 97.81 242 LEU A CA 1
ATOM 1847 C C . LEU A 1 242 ? -14.024 -1.507 12.600 1.00 97.81 242 LEU A C 1
ATOM 1849 O O . LEU A 1 242 ? -13.823 -0.311 12.419 1.00 97.81 242 LEU A O 1
ATOM 1853 N N . LEU A 1 243 ? -13.906 -2.409 11.618 1.00 97.69 243 LEU A N 1
ATOM 1854 C CA . LEU A 1 243 ? -13.604 -2.046 10.230 1.00 97.69 243 LEU A CA 1
ATOM 1855 C C . LEU A 1 243 ? -14.621 -1.035 9.684 1.00 97.69 243 LEU A C 1
ATOM 1857 O O . LEU A 1 243 ? -14.210 -0.023 9.125 1.00 97.69 243 LEU A O 1
ATOM 1861 N N . ALA A 1 244 ? -15.922 -1.269 9.879 1.00 97.94 244 ALA A N 1
ATOM 1862 C CA . ALA A 1 244 ? -16.965 -0.360 9.409 1.00 97.94 244 ALA A CA 1
ATOM 1863 C C . ALA A 1 244 ? -16.869 1.030 10.058 1.00 97.94 244 ALA A C 1
ATOM 1865 O O . ALA A 1 244 ? -16.890 2.031 9.347 1.00 97.94 244 ALA A O 1
ATOM 1866 N N . SER A 1 245 ? -16.675 1.089 11.379 1.00 98.06 245 SER A N 1
ATOM 1867 C CA . SER A 1 245 ? -16.523 2.351 12.120 1.00 98.06 245 SER A CA 1
ATOM 1868 C C . SER A 1 245 ? -15.270 3.121 11.686 1.00 98.06 245 SER A C 1
ATOM 1870 O O . SER A 1 245 ? -15.307 4.329 11.477 1.00 98.06 245 SER A O 1
ATOM 1872 N N . CYS A 1 246 ? -14.144 2.423 11.518 1.00 98.50 246 CYS A N 1
ATOM 1873 C CA . CYS A 1 246 ? -12.901 3.031 11.047 1.00 98.50 246 CYS A CA 1
ATOM 1874 C C . CYS A 1 246 ? -13.012 3.514 9.595 1.00 98.50 246 CYS A C 1
ATOM 1876 O O . CYS A 1 246 ? -12.436 4.546 9.263 1.00 98.50 246 CYS A O 1
ATOM 1878 N N . ALA A 1 247 ? -13.719 2.780 8.730 1.00 98.31 247 ALA A N 1
ATOM 1879 C CA . ALA A 1 247 ? -13.927 3.166 7.337 1.00 98.31 247 ALA A CA 1
ATOM 1880 C C . ALA A 1 247 ? -14.834 4.395 7.215 1.00 98.31 247 ALA A C 1
ATOM 1882 O O . ALA A 1 247 ? -14.539 5.283 6.422 1.00 98.31 247 ALA A O 1
ATOM 1883 N N . GLU A 1 248 ? -15.886 4.479 8.032 1.00 98.50 248 GLU A N 1
ATOM 1884 C CA . GLU A 1 248 ? -16.741 5.665 8.121 1.00 98.50 248 GLU A CA 1
ATOM 1885 C C . GLU A 1 248 ? -15.925 6.902 8.506 1.00 98.50 248 GLU A C 1
ATOM 1887 O O . GLU A 1 248 ? -15.935 7.889 7.774 1.00 98.50 248 GLU A O 1
ATOM 1892 N N . LEU A 1 249 ? -15.129 6.809 9.577 1.00 98.50 249 LEU A N 1
ATOM 1893 C CA . LEU A 1 249 ? -14.254 7.900 10.009 1.00 98.50 249 LEU A CA 1
ATOM 1894 C C . LEU A 1 249 ? -13.215 8.259 8.939 1.00 98.50 249 LEU A C 1
ATOM 1896 O O . LEU A 1 249 ? -12.986 9.437 8.691 1.00 98.50 249 LEU A O 1
ATOM 1900 N N . ALA A 1 250 ? -12.599 7.266 8.285 1.00 98.25 250 ALA A N 1
ATOM 1901 C CA . ALA A 1 250 ? -11.640 7.492 7.202 1.00 98.25 250 ALA A CA 1
ATOM 1902 C C . ALA A 1 250 ? -12.263 8.273 6.032 1.00 98.25 250 ALA A C 1
ATOM 1904 O O . ALA A 1 250 ? -11.624 9.177 5.495 1.00 98.25 250 ALA A O 1
ATOM 1905 N N . LEU A 1 251 ? -13.505 7.951 5.658 1.00 98.19 251 LEU A N 1
ATOM 1906 C CA . LEU A 1 251 ? -14.235 8.643 4.596 1.00 98.19 251 LEU A CA 1
ATOM 1907 C C . LEU A 1 251 ? -14.706 10.036 5.014 1.00 98.19 251 LEU A C 1
ATOM 1909 O O . LEU A 1 251 ? -14.648 10.944 4.191 1.00 98.19 251 LEU A O 1
ATOM 1913 N N . GLU A 1 252 ? -15.105 10.225 6.273 1.00 97.88 252 GLU A N 1
ATOM 1914 C CA . GLU A 1 252 ? -15.382 11.552 6.839 1.00 97.88 252 GLU A CA 1
ATOM 1915 C C . GLU A 1 252 ? -14.135 12.442 6.755 1.00 97.88 252 GLU A C 1
ATOM 1917 O O . GLU A 1 252 ? -14.196 13.570 6.270 1.00 97.88 252 GLU A O 1
ATOM 1922 N N . GLY A 1 253 ? -12.966 11.909 7.119 1.00 96.25 253 GLY A N 1
ATOM 1923 C CA . GLY A 1 253 ? -11.710 12.648 7.004 1.00 96.25 253 GLY A CA 1
ATOM 1924 C C . GLY A 1 253 ? -11.328 13.000 5.564 1.00 96.25 253 GLY A C 1
ATOM 1925 O O . GLY A 1 253 ? -10.672 14.016 5.340 1.00 96.25 253 GLY A O 1
ATOM 1926 N N . LEU A 1 254 ? -11.747 12.193 4.588 1.00 96.62 254 LEU A N 1
ATOM 1927 C CA . LEU A 1 254 ? -11.524 12.425 3.159 1.00 96.62 254 LEU A CA 1
ATOM 1928 C C . LEU A 1 254 ? -12.684 13.165 2.473 1.00 96.62 254 LEU A C 1
ATOM 1930 O O . LEU A 1 254 ? -12.683 13.274 1.242 1.00 96.62 254 LEU A O 1
ATOM 1934 N N . GLU A 1 255 ? -13.670 13.675 3.216 1.00 95.81 255 GLU A N 1
ATOM 1935 C CA . GLU A 1 255 ? -14.842 14.325 2.631 1.00 95.81 255 GLU A CA 1
ATOM 1936 C C . GLU A 1 255 ? -14.432 15.488 1.711 1.00 95.81 255 GLU A C 1
ATOM 1938 O O . GLU A 1 255 ? -13.647 16.369 2.068 1.00 95.81 255 GLU A O 1
ATOM 1943 N N . GLY A 1 256 ? -14.937 15.463 0.474 1.00 94.44 256 GLY A N 1
ATOM 1944 C CA . GLY A 1 256 ? -14.603 16.447 -0.560 1.00 94.44 256 GLY A CA 1
ATOM 1945 C C . GLY A 1 256 ? -13.183 16.340 -1.131 1.00 94.44 256 GLY A C 1
ATOM 1946 O O . GLY A 1 256 ? -12.848 17.102 -2.037 1.00 94.44 256 GLY A O 1
ATOM 1947 N N . GLN A 1 257 ? -12.359 15.406 -0.644 1.00 95.38 257 GLN A N 1
ATOM 1948 C CA . GLN A 1 257 ? -10.995 15.172 -1.129 1.00 95.38 257 GLN A CA 1
ATOM 1949 C C . GLN A 1 257 ? -10.886 13.970 -2.066 1.00 95.38 257 GLN A C 1
ATOM 1951 O O . GLN A 1 257 ? -9.911 13.890 -2.804 1.00 95.38 257 GLN A O 1
ATOM 1956 N N . ILE A 1 258 ? -11.861 13.061 -2.068 1.00 96.38 258 ILE A N 1
ATOM 1957 C CA . ILE A 1 258 ? -11.946 11.911 -2.983 1.00 96.38 258 ILE A CA 1
ATOM 1958 C C . ILE A 1 258 ? -13.269 11.923 -3.755 1.00 96.38 258 ILE A C 1
ATOM 1960 O O . ILE A 1 258 ? -14.212 12.628 -3.387 1.00 96.38 258 ILE A O 1
ATOM 1964 N N . SER A 1 259 ? -13.361 11.140 -4.831 1.00 96.69 259 SER A N 1
ATOM 1965 C CA . SER A 1 259 ? -14.618 10.977 -5.565 1.00 96.69 259 SER A CA 1
ATOM 1966 C C . SER A 1 259 ? -15.618 10.080 -4.828 1.00 96.69 259 SER A C 1
ATOM 1968 O O . SER A 1 259 ? -15.255 9.242 -4.001 1.00 96.69 259 SER A O 1
ATOM 1970 N N . ALA A 1 260 ? -16.900 10.208 -5.186 1.00 97.00 260 ALA A N 1
ATOM 1971 C CA . ALA A 1 260 ? -17.946 9.303 -4.707 1.00 97.00 260 ALA A CA 1
ATOM 1972 C C . ALA A 1 260 ? -17.671 7.842 -5.108 1.00 97.00 260 ALA A C 1
ATOM 1974 O O . ALA A 1 260 ? -17.909 6.938 -4.317 1.00 97.00 260 ALA A O 1
ATOM 1975 N N . LEU A 1 261 ? -17.094 7.621 -6.296 1.00 96.25 261 LEU A N 1
ATOM 1976 C CA . LEU A 1 261 ? -16.709 6.288 -6.759 1.00 96.25 261 LEU A CA 1
ATOM 1977 C C . LEU A 1 261 ? -15.665 5.650 -5.833 1.00 96.25 261 LEU A C 1
ATOM 1979 O O . LEU A 1 261 ? -15.793 4.481 -5.483 1.00 96.25 261 LEU A O 1
ATOM 1983 N N . ALA A 1 262 ? -14.652 6.411 -5.408 1.00 96.38 262 ALA A N 1
ATOM 1984 C CA . ALA A 1 262 ? -13.655 5.918 -4.462 1.00 96.38 262 ALA A CA 1
ATOM 1985 C C . ALA A 1 262 ? -14.303 5.540 -3.117 1.00 96.38 262 ALA A C 1
ATOM 1987 O O . ALA A 1 262 ? -14.056 4.454 -2.588 1.00 96.38 262 ALA A O 1
ATOM 1988 N N . ALA A 1 263 ? -15.190 6.391 -2.597 1.00 97.25 263 ALA A N 1
ATOM 1989 C CA . ALA A 1 263 ? -15.927 6.094 -1.372 1.00 97.25 263 ALA A CA 1
ATOM 1990 C C . ALA A 1 263 ? -16.783 4.817 -1.495 1.00 97.25 263 ALA A C 1
ATOM 1992 O O . ALA A 1 263 ? -16.777 3.980 -0.588 1.00 97.25 263 ALA A O 1
ATOM 1993 N N . ASP A 1 264 ? -17.463 4.629 -2.629 1.00 96.62 264 ASP A N 1
ATOM 1994 C CA . ASP A 1 264 ? -18.278 3.442 -2.905 1.00 96.62 264 ASP A CA 1
ATOM 1995 C C . ASP A 1 264 ? -17.431 2.163 -2.973 1.00 96.62 264 ASP A C 1
ATOM 1997 O O . ASP A 1 264 ? -17.830 1.134 -2.424 1.00 96.62 264 ASP A O 1
ATOM 2001 N N . VAL A 1 265 ? -16.241 2.214 -3.585 1.00 96.38 265 VAL A N 1
ATOM 2002 C CA . VAL A 1 265 ? -15.313 1.069 -3.639 1.00 96.38 265 VAL A CA 1
ATOM 2003 C C . VAL A 1 265 ? -14.925 0.609 -2.234 1.00 96.38 265 VAL A C 1
ATOM 2005 O O . VAL A 1 265 ? -15.033 -0.584 -1.935 1.00 96.38 265 VAL A O 1
ATOM 2008 N N . LEU A 1 266 ? -14.543 1.535 -1.345 1.00 96.94 266 LEU A N 1
ATOM 2009 C CA . LEU A 1 266 ? -14.241 1.184 0.045 1.00 96.94 266 LEU A CA 1
ATOM 2010 C C . LEU A 1 266 ? -15.471 0.581 0.742 1.00 96.94 266 LEU A C 1
ATOM 2012 O O . LEU A 1 266 ? -15.354 -0.458 1.393 1.00 96.94 266 LEU A O 1
ATOM 2016 N N . TRP A 1 267 ? -16.658 1.171 0.577 1.00 96.31 267 TRP A N 1
ATOM 2017 C CA . TRP A 1 267 ? -17.869 0.658 1.222 1.00 96.31 267 TRP A CA 1
ATOM 2018 C C . TRP A 1 267 ? -18.296 -0.724 0.734 1.00 96.31 267 TRP A C 1
ATOM 2020 O O . TRP A 1 267 ? -18.712 -1.537 1.559 1.00 96.31 267 TRP A O 1
ATOM 2030 N N . ASN A 1 268 ? -18.169 -1.022 -0.558 1.00 93.69 268 ASN A N 1
ATOM 2031 C CA . ASN A 1 268 ? -18.501 -2.340 -1.109 1.00 93.69 268 ASN A CA 1
ATOM 2032 C C . ASN A 1 268 ? -17.601 -3.433 -0.515 1.00 93.69 268 ASN A C 1
ATOM 2034 O O . ASN A 1 268 ? -18.068 -4.511 -0.138 1.00 93.69 268 ASN A O 1
ATOM 2038 N N . VAL A 1 269 ? -16.309 -3.134 -0.347 1.00 92.06 269 VAL A N 1
ATOM 2039 C CA . VAL A 1 269 ? -15.372 -4.018 0.358 1.00 92.06 269 VAL A CA 1
ATOM 2040 C C . VAL A 1 269 ? -15.773 -4.141 1.831 1.00 92.06 269 VAL A C 1
ATOM 2042 O O . VAL A 1 269 ? -15.968 -5.245 2.339 1.00 92.06 269 VAL A O 1
ATOM 2045 N N . VAL A 1 270 ? -15.993 -3.026 2.527 1.00 93.38 270 VAL A N 1
ATOM 2046 C CA . VAL A 1 270 ? -16.321 -3.004 3.963 1.00 93.38 270 VAL A CA 1
ATOM 2047 C C . VAL A 1 270 ? -17.639 -3.709 4.286 1.00 93.38 270 VAL A C 1
ATOM 2049 O O . VAL A 1 270 ? -17.703 -4.386 5.307 1.00 93.38 270 VAL A O 1
ATOM 2052 N N . ARG A 1 271 ? -18.664 -3.639 3.435 1.00 90.31 271 ARG A N 1
ATOM 2053 C CA . ARG A 1 271 ? -19.943 -4.348 3.634 1.00 90.31 271 ARG A CA 1
ATOM 2054 C C . ARG A 1 271 ? -19.850 -5.853 3.390 1.00 90.31 271 ARG A C 1
ATOM 2056 O O . ARG A 1 271 ? -20.727 -6.591 3.826 1.00 90.31 271 ARG A O 1
ATOM 2063 N N . GLY A 1 272 ? -18.764 -6.312 2.769 1.00 81.56 272 GLY A N 1
ATOM 2064 C CA . GLY A 1 272 ? -18.584 -7.712 2.395 1.00 81.56 272 GLY A CA 1
ATOM 2065 C C . GLY A 1 272 ? -19.294 -8.087 1.096 1.00 81.56 272 GLY A C 1
ATOM 2066 O O . GLY A 1 272 ? -19.381 -9.273 0.791 1.00 81.56 272 GLY A O 1
ATOM 2067 N N . ASP A 1 273 ? -19.747 -7.098 0.317 1.00 67.31 273 ASP A N 1
ATOM 2068 C CA . ASP A 1 273 ? -20.261 -7.316 -1.041 1.00 67.31 273 ASP A CA 1
ATOM 2069 C C . ASP A 1 273 ? -19.146 -7.847 -1.961 1.00 67.31 273 ASP A C 1
ATOM 2071 O O . ASP A 1 273 ? -19.393 -8.583 -2.915 1.00 67.31 273 ASP A O 1
ATOM 2075 N N . LEU A 1 274 ? -17.894 -7.539 -1.610 1.00 59.25 274 LEU A N 1
ATOM 2076 C CA . LEU A 1 274 ? -16.694 -8.197 -2.109 1.00 59.25 274 LEU A CA 1
ATOM 2077 C C . LEU A 1 274 ? -16.158 -9.116 -1.003 1.00 59.25 274 LEU A C 1
ATOM 2079 O O . LEU A 1 274 ? -15.767 -8.646 0.067 1.00 59.25 274 LEU A O 1
ATOM 2083 N N . GLN A 1 275 ? -16.160 -10.435 -1.233 1.00 60.44 275 GLN A N 1
ATOM 2084 C CA . GLN A 1 275 ? -15.672 -11.420 -0.256 1.00 60.44 275 GLN A CA 1
ATOM 2085 C C . GLN A 1 275 ? -14.208 -11.148 0.093 1.00 60.44 275 GLN A C 1
ATOM 2087 O O . GLN A 1 275 ? -13.337 -11.500 -0.694 1.00 60.44 275 GLN A O 1
ATOM 2092 N N . ILE A 1 276 ? -13.911 -10.529 1.238 1.00 59.31 276 ILE A N 1
ATOM 2093 C CA . ILE A 1 276 ? -12.516 -10.286 1.644 1.00 59.31 276 ILE A CA 1
ATOM 2094 C C . ILE A 1 276 ? -11.859 -11.546 2.224 1.00 59.31 276 ILE A C 1
ATOM 2096 O O . ILE A 1 276 ? -10.656 -11.742 2.096 1.00 59.31 276 ILE A O 1
ATOM 2100 N N . GLU A 1 277 ? -12.666 -12.433 2.803 1.00 61.28 277 GLU A N 1
ATOM 2101 C CA . GLU A 1 277 ? -12.236 -13.733 3.314 1.00 61.28 277 GLU A CA 1
ATOM 2102 C C . GLU A 1 277 ? -11.966 -14.657 2.116 1.00 61.28 277 GLU A C 1
ATOM 2104 O O . GLU A 1 277 ? -12.886 -15.232 1.538 1.00 61.28 277 GLU A O 1
ATOM 2109 N N . ARG A 1 278 ? -10.707 -14.698 1.668 1.00 59.66 278 ARG A N 1
ATOM 2110 C CA . ARG A 1 278 ? -10.284 -15.474 0.495 1.00 59.66 278 ARG A CA 1
ATOM 2111 C C . ARG A 1 278 ? -10.131 -16.948 0.859 1.00 59.66 278 ARG A C 1
ATOM 2113 O O . ARG A 1 278 ? -9.571 -17.285 1.903 1.00 59.66 278 ARG A O 1
ATOM 2120 N N . ASP A 1 279 ? -10.612 -17.814 -0.028 1.00 51.47 279 ASP A N 1
ATOM 2121 C CA . ASP A 1 279 ? -10.292 -19.235 0.020 1.00 51.47 279 ASP A CA 1
ATOM 2122 C C . ASP A 1 279 ? -8.799 -19.435 -0.282 1.00 51.47 279 ASP A C 1
ATOM 2124 O O . ASP A 1 279 ? -8.213 -18.728 -1.096 1.00 51.47 279 ASP A O 1
ATOM 2128 N N . SER A 1 280 ? -8.203 -20.414 0.398 1.00 49.62 280 SER A N 1
ATOM 2129 C CA . SER A 1 280 ? -6.761 -20.691 0.542 1.00 49.62 280 SER A CA 1
ATOM 2130 C C . SER A 1 280 ? -5.897 -20.844 -0.707 1.00 49.62 280 SER A C 1
ATOM 2132 O O . SER A 1 280 ? -4.721 -21.172 -0.551 1.00 49.62 280 SER A O 1
ATOM 2134 N N . ASP A 1 281 ? -6.449 -20.750 -1.912 1.00 51.50 281 ASP A N 1
ATOM 2135 C CA . ASP A 1 281 ? -5.670 -21.046 -3.108 1.00 51.50 281 ASP A CA 1
ATOM 2136 C C . ASP A 1 281 ? -4.954 -19.764 -3.551 1.00 51.50 281 ASP A C 1
ATOM 2138 O O . ASP A 1 281 ? -5.638 -18.801 -3.916 1.00 51.50 281 ASP A O 1
ATOM 2142 N N . PRO A 1 282 ? -3.607 -19.694 -3.493 1.00 52.84 282 PRO A N 1
ATOM 2143 C CA . PRO A 1 282 ? -2.868 -18.583 -4.073 1.00 52.84 282 PRO A CA 1
ATOM 2144 C C . PRO A 1 282 ? -3.152 -18.612 -5.571 1.00 52.84 282 PRO A C 1
ATOM 2146 O O . PRO A 1 282 ? -2.580 -19.412 -6.311 1.00 52.84 282 PRO A O 1
ATOM 2149 N N . GLY A 1 283 ? -4.128 -17.805 -5.988 1.00 54.12 283 GLY A N 1
ATOM 2150 C CA . GLY A 1 283 ? -4.649 -17.832 -7.341 1.00 54.12 283 GLY A CA 1
ATOM 2151 C C . GLY A 1 283 ? -3.505 -17.671 -8.328 1.00 54.12 283 GLY A C 1
ATOM 2152 O O . GLY A 1 283 ? -2.756 -16.693 -8.271 1.00 54.12 283 GLY A O 1
ATOM 2153 N N . GLU A 1 284 ? -3.365 -18.639 -9.232 1.00 54.91 284 GLU A N 1
ATOM 2154 C CA . GLU A 1 284 ? -2.559 -18.451 -10.429 1.00 54.91 284 GLU A CA 1
ATOM 2155 C C . GLU A 1 284 ? -3.009 -17.135 -11.075 1.00 54.91 284 GLU A C 1
ATOM 2157 O O . GLU A 1 284 ? -4.210 -16.908 -11.244 1.00 54.91 284 GLU A O 1
ATOM 2162 N N . VAL A 1 285 ? -2.071 -16.237 -11.389 1.00 56.53 285 VAL A N 1
ATOM 2163 C CA . VAL A 1 285 ? -2.427 -14.934 -11.959 1.00 56.53 285 VAL A CA 1
ATOM 2164 C C . VAL A 1 285 ? -3.029 -15.164 -13.350 1.00 56.53 285 VAL A C 1
ATOM 2166 O O . VAL A 1 285 ? -2.321 -15.347 -14.347 1.00 56.53 285 VAL A O 1
ATOM 2169 N N . THR A 1 286 ? -4.361 -15.197 -13.423 1.00 45.88 286 THR A N 1
ATOM 2170 C CA . THR A 1 286 ? -5.093 -15.402 -14.673 1.00 45.88 286 THR A CA 1
ATOM 2171 C C . THR A 1 286 ? -5.035 -14.142 -15.525 1.00 45.88 286 THR A C 1
ATOM 2173 O O . THR A 1 286 ? -5.237 -13.033 -15.032 1.00 45.88 286 THR A O 1
ATOM 2176 N N . HIS A 1 287 ? -4.785 -14.315 -16.823 1.00 37.75 287 HIS A N 1
ATOM 2177 C CA . HIS A 1 287 ? -4.787 -13.225 -17.794 1.00 37.75 287 HIS A CA 1
ATOM 2178 C C . HIS A 1 287 ? -6.136 -12.494 -17.811 1.00 37.75 287 HIS A C 1
ATOM 2180 O O . HIS A 1 287 ? -7.152 -13.067 -18.202 1.00 37.75 287 HIS A O 1
ATOM 2186 N N . SER A 1 288 ? -6.121 -11.209 -17.471 1.00 34.62 288 SER A N 1
ATOM 2187 C CA . SER A 1 288 ? -7.174 -10.267 -17.844 1.00 34.62 288 SER A CA 1
ATOM 2188 C C . SER A 1 288 ? -6.799 -9.625 -19.182 1.00 34.62 288 SER A C 1
ATOM 2190 O O . SER A 1 288 ? -5.650 -9.229 -19.390 1.00 34.62 288 SER A O 1
ATOM 2192 N N . SER A 1 289 ? -7.744 -9.559 -20.121 1.00 27.84 289 SER A N 1
ATOM 2193 C CA . SER A 1 289 ? -7.580 -8.837 -21.387 1.00 27.84 289 SER A CA 1
ATOM 2194 C C . SER A 1 289 ? -7.313 -7.354 -21.104 1.00 27.84 289 SER A C 1
ATOM 2196 O O . SER A 1 289 ? -8.173 -6.660 -20.567 1.00 27.84 289 SER A O 1
ATOM 2198 N N . GLY A 1 290 ? -6.103 -6.897 -21.442 1.00 27.45 290 GLY A N 1
ATOM 2199 C CA . GLY A 1 290 ? -5.560 -5.599 -21.036 1.00 27.45 290 GLY A CA 1
ATOM 2200 C C . GLY A 1 290 ? -6.385 -4.385 -21.498 1.00 27.45 290 GLY A C 1
ATOM 2201 O O . GLY A 1 290 ? -6.710 -4.295 -22.685 1.00 27.45 290 GLY A O 1
ATOM 2202 N N . PRO A 1 291 ? -6.686 -3.421 -20.606 1.00 28.66 291 PRO A N 1
ATOM 2203 C CA . PRO A 1 291 ? -7.270 -2.136 -20.978 1.00 28.66 291 PRO A CA 1
ATOM 2204 C C . PRO A 1 291 ? -6.256 -1.162 -21.597 1.00 28.66 291 PRO A C 1
ATOM 2206 O O . PRO A 1 291 ? -5.037 -1.307 -21.484 1.00 28.66 291 PRO A O 1
ATOM 2209 N N . ILE A 1 292 ? -6.814 -0.130 -22.233 1.00 33.16 292 ILE A N 1
ATOM 2210 C CA . ILE A 1 292 ? -6.147 1.054 -22.795 1.00 33.16 292 ILE A CA 1
ATOM 2211 C C . ILE A 1 292 ? -5.384 1.799 -21.680 1.00 33.16 292 ILE A C 1
ATOM 2213 O O . ILE A 1 292 ? -5.887 1.852 -20.559 1.00 33.16 292 ILE A O 1
ATOM 2217 N N . PRO A 1 293 ? -4.212 2.411 -21.953 1.00 32.84 293 PRO A N 1
ATOM 2218 C CA . PRO A 1 293 ? -3.445 3.130 -20.941 1.00 32.84 293 PRO A CA 1
ATOM 2219 C C . PRO A 1 293 ? -4.288 4.239 -20.306 1.00 32.84 293 PRO A C 1
ATOM 2221 O O . PRO A 1 293 ? -4.615 5.227 -20.968 1.00 32.84 293 PRO A O 1
ATOM 2224 N N . LEU A 1 294 ? -4.622 4.096 -19.025 1.00 35.56 294 LEU A N 1
ATOM 2225 C CA . LEU A 1 294 ? -5.016 5.237 -18.218 1.00 35.56 294 LEU A CA 1
ATOM 2226 C C . LEU A 1 294 ? -3.757 6.029 -17.884 1.00 35.56 294 LEU A C 1
ATOM 2228 O O . LEU A 1 294 ? -2.682 5.475 -17.663 1.00 35.56 294 LEU A O 1
ATOM 2232 N N . ALA A 1 295 ? -3.906 7.345 -17.941 1.00 35.66 295 ALA A N 1
ATOM 2233 C CA . ALA A 1 295 ? -2.888 8.334 -17.653 1.00 35.66 295 ALA A CA 1
ATOM 2234 C C . ALA A 1 295 ? -2.469 8.261 -16.171 1.00 35.66 295 ALA A C 1
ATOM 2236 O O . ALA A 1 295 ? -2.777 9.161 -15.398 1.00 35.66 295 ALA A O 1
ATOM 2237 N N . SER A 1 296 ? -1.750 7.204 -15.778 1.00 37.78 296 SER A N 1
ATOM 2238 C CA . SER A 1 296 ? -0.924 7.201 -14.572 1.00 37.78 296 SER A CA 1
ATOM 2239 C C . SER A 1 296 ? 0.125 8.300 -14.714 1.00 37.78 296 SER A C 1
ATOM 2241 O O . SER A 1 296 ? 0.271 8.896 -15.783 1.00 37.78 296 SER A O 1
ATOM 2243 N N . GLU A 1 297 ? 0.888 8.599 -13.676 1.00 41.81 297 GLU A N 1
ATOM 2244 C CA . GLU A 1 297 ? 1.972 9.582 -13.698 1.00 41.81 297 GLU A CA 1
ATOM 2245 C C . GLU A 1 297 ? 3.029 9.386 -14.793 1.00 41.81 297 GLU A C 1
ATOM 2247 O O . GLU A 1 297 ? 3.842 10.277 -14.996 1.00 41.81 297 GLU A O 1
ATOM 2252 N N . ALA A 1 298 ? 2.955 8.343 -15.622 1.00 39.72 298 ALA A N 1
ATOM 2253 C CA . ALA A 1 298 ? 3.451 8.411 -16.995 1.00 39.72 298 ALA A CA 1
ATOM 2254 C C . ALA A 1 298 ? 2.997 9.687 -17.746 1.00 39.72 298 ALA A C 1
ATOM 2256 O O . ALA A 1 298 ? 3.663 10.094 -18.684 1.00 39.72 298 ALA A O 1
ATOM 2257 N N . THR A 1 299 ? 1.913 10.351 -17.337 1.00 41.62 299 THR A N 1
ATOM 2258 C CA . THR A 1 299 ? 1.410 11.641 -17.830 1.00 41.62 299 THR A CA 1
ATOM 2259 C C . THR A 1 299 ? 2.014 12.823 -17.094 1.00 41.62 299 THR A C 1
ATOM 2261 O O . THR A 1 299 ? 2.261 13.824 -17.744 1.00 41.62 299 THR A O 1
ATOM 2264 N N . VAL A 1 300 ? 2.343 12.718 -15.804 1.00 44.28 300 VAL A N 1
ATOM 2265 C CA . VAL A 1 300 ? 3.147 13.734 -15.099 1.00 44.28 300 VAL A CA 1
ATOM 2266 C C . VAL A 1 300 ? 4.585 13.688 -15.613 1.00 44.28 300 VAL A C 1
ATOM 2268 O O . VAL A 1 300 ? 5.137 14.714 -15.962 1.00 44.28 300 VAL A O 1
ATOM 2271 N N . LEU A 1 301 ? 5.161 12.507 -15.818 1.00 43.38 301 LEU A N 1
ATOM 2272 C CA . LEU A 1 301 ? 6.468 12.282 -16.433 1.00 43.38 301 LEU A CA 1
ATOM 2273 C C . LEU A 1 301 ? 6.474 12.520 -17.944 1.00 43.38 301 LEU A C 1
ATOM 2275 O O . LEU A 1 301 ? 7.488 12.967 -18.460 1.00 43.38 301 LEU A O 1
ATOM 2279 N N . ARG A 1 302 ? 5.366 12.303 -18.669 1.00 41.31 302 ARG A N 1
ATOM 2280 C CA . ARG A 1 302 ? 5.210 12.813 -20.046 1.00 41.31 302 ARG A CA 1
ATOM 2281 C C . ARG A 1 302 ? 4.924 14.304 -20.067 1.00 41.31 302 ARG A C 1
ATOM 2283 O O . ARG A 1 302 ? 5.265 14.913 -21.053 1.00 41.31 302 ARG A O 1
ATOM 2290 N N . GLN A 1 303 ? 4.333 14.933 -19.058 1.00 42.62 303 GLN A N 1
ATOM 2291 C CA . GLN A 1 303 ? 4.165 16.392 -19.019 1.00 42.62 303 GLN A CA 1
ATOM 2292 C C . GLN A 1 303 ? 5.445 17.091 -18.562 1.00 42.62 303 GLN A C 1
ATOM 2294 O O . GLN A 1 303 ? 5.725 18.175 -19.045 1.00 42.62 303 GLN A O 1
ATOM 2299 N N . LEU A 1 304 ? 6.257 16.456 -17.717 1.00 45.78 304 LEU A N 1
ATOM 2300 C CA . LEU A 1 304 ? 7.594 16.900 -17.322 1.00 45.78 304 LEU A CA 1
ATOM 2301 C C . LEU A 1 304 ? 8.661 16.515 -18.358 1.00 45.78 304 LEU A C 1
ATOM 2303 O O . LEU A 1 304 ? 9.646 17.220 -18.502 1.00 45.78 304 LEU A O 1
ATOM 2307 N N . GLY A 1 305 ? 8.456 15.424 -19.099 1.00 39.19 305 GLY A N 1
ATOM 2308 C CA . GLY A 1 305 ? 9.291 14.994 -20.223 1.00 39.19 305 GLY A CA 1
ATOM 2309 C C . GLY A 1 305 ? 8.887 15.590 -21.579 1.00 39.19 305 GLY A C 1
ATOM 2310 O O . GLY A 1 305 ? 9.725 15.656 -22.469 1.00 39.19 305 GLY A O 1
ATOM 2311 N N . ASN A 1 306 ? 7.634 16.042 -21.748 1.00 37.69 306 ASN A N 1
ATOM 2312 C CA . ASN A 1 306 ? 7.180 16.849 -22.897 1.00 37.69 306 ASN A CA 1
ATOM 2313 C C . ASN A 1 306 ? 7.154 18.351 -22.586 1.00 37.69 306 ASN A C 1
ATOM 2315 O O . ASN A 1 306 ? 7.000 19.150 -23.507 1.00 37.69 306 ASN A O 1
ATOM 2319 N N . ALA A 1 307 ? 7.292 18.766 -21.325 1.00 42.28 307 ALA A N 1
ATOM 2320 C CA . ALA A 1 307 ? 7.909 20.052 -21.064 1.00 42.28 307 ALA A CA 1
ATOM 2321 C C . ALA A 1 307 ? 9.354 19.880 -21.532 1.00 42.28 307 ALA A C 1
ATOM 2323 O O . ALA A 1 307 ? 10.067 19.013 -21.038 1.00 42.28 307 ALA A O 1
ATOM 2324 N N . GLU A 1 308 ? 9.755 20.626 -22.553 1.00 48.78 308 GLU A N 1
ATOM 2325 C CA . GLU A 1 308 ? 11.133 20.694 -23.039 1.00 48.78 308 GLU A CA 1
ATOM 2326 C C . GLU A 1 308 ? 12.030 21.288 -21.932 1.00 48.78 308 GLU A C 1
ATOM 2328 O O . GLU A 1 308 ? 12.454 22.434 -22.019 1.00 48.78 308 GLU A O 1
ATOM 2333 N N . ILE A 1 309 ? 12.248 20.561 -20.832 1.00 58.31 309 ILE A N 1
ATOM 2334 C CA . ILE A 1 309 ? 12.968 21.068 -19.657 1.00 58.31 309 ILE A CA 1
ATOM 2335 C C . ILE A 1 309 ? 14.454 21.219 -19.993 1.00 58.31 309 ILE A C 1
ATOM 2337 O O . ILE A 1 309 ? 15.070 22.197 -19.593 1.00 58.31 309 ILE A O 1
ATOM 2341 N N . ASP A 1 310 ? 14.992 20.315 -20.811 1.00 65.38 310 ASP A N 1
ATOM 2342 C CA . ASP A 1 310 ? 16.212 20.474 -21.603 1.00 65.38 310 ASP A CA 1
ATOM 2343 C C . ASP A 1 310 ? 16.326 19.213 -22.487 1.00 65.38 310 ASP A C 1
ATOM 2345 O O . ASP A 1 310 ? 16.210 18.111 -21.948 1.00 65.38 310 ASP A O 1
ATOM 2349 N N . PRO A 1 311 ? 16.557 19.289 -23.811 1.00 72.56 311 PRO A N 1
ATOM 2350 C CA . PRO A 1 311 ? 16.715 18.093 -24.652 1.00 72.56 311 PRO A CA 1
ATOM 2351 C C . PRO A 1 311 ? 17.918 17.213 -24.258 1.00 72.56 311 PRO A C 1
ATOM 2353 O O . PRO A 1 311 ? 18.004 16.060 -24.680 1.00 72.56 311 PRO A O 1
ATOM 2356 N N . SER A 1 312 ? 18.854 17.736 -23.461 1.00 76.00 312 SER A N 1
ATOM 2357 C CA . SER A 1 312 ? 19.974 16.985 -22.886 1.00 76.00 312 SER A CA 1
ATOM 2358 C C . SER A 1 312 ? 19.621 16.245 -21.592 1.00 76.00 312 SER A C 1
ATOM 2360 O O . SER A 1 312 ? 20.442 15.465 -21.099 1.00 76.00 312 SER A O 1
ATOM 2362 N N . MET A 1 313 ? 18.422 16.451 -21.039 1.00 75.19 313 MET A N 1
ATOM 2363 C CA . MET A 1 313 ? 17.914 15.717 -19.886 1.00 75.19 313 MET A CA 1
ATOM 2364 C C . MET A 1 313 ? 16.863 14.692 -20.293 1.00 75.19 313 MET A C 1
ATOM 2366 O O . MET A 1 313 ? 15.956 14.955 -21.073 1.00 75.19 313 MET A O 1
ATOM 2370 N N . SER A 1 314 ? 16.944 13.513 -19.688 1.00 67.50 314 SER A N 1
ATOM 2371 C CA . SER A 1 314 ? 15.877 12.521 -19.763 1.00 67.50 314 SER A CA 1
ATOM 2372 C C . SER A 1 314 ? 15.632 11.955 -18.379 1.00 67.50 314 SER A C 1
ATOM 2374 O O . SER A 1 314 ? 16.588 11.534 -17.716 1.00 67.50 314 SER A O 1
ATOM 2376 N N . THR A 1 315 ? 14.375 11.902 -17.949 1.00 63.50 315 THR A N 1
ATOM 2377 C CA . THR A 1 315 ? 14.009 11.172 -16.736 1.00 63.50 315 THR A CA 1
ATOM 2378 C C . THR A 1 315 ? 14.426 9.717 -16.890 1.00 63.50 315 THR A C 1
ATOM 2380 O O . THR A 1 315 ? 14.095 9.068 -17.881 1.00 63.50 315 THR A O 1
ATOM 2383 N N . ARG A 1 316 ? 15.208 9.217 -15.938 1.00 58.62 316 ARG A N 1
ATOM 2384 C CA . ARG A 1 316 ? 15.684 7.831 -15.937 1.00 58.62 316 ARG A CA 1
ATOM 2385 C C . ARG A 1 316 ? 14.896 6.959 -14.995 1.00 58.62 316 ARG A C 1
ATOM 2387 O O . ARG A 1 316 ? 14.784 5.766 -15.246 1.00 58.62 316 ARG A O 1
ATOM 2394 N N . PHE A 1 317 ? 14.428 7.537 -13.899 1.00 57.09 317 PHE A N 1
ATOM 2395 C CA . PHE A 1 317 ? 14.007 6.748 -12.768 1.00 57.09 317 PHE A CA 1
ATOM 2396 C C . PHE A 1 317 ? 13.089 7.535 -11.832 1.00 57.09 317 PHE A C 1
ATOM 2398 O O . PHE A 1 317 ? 13.283 8.736 -11.677 1.00 57.09 317 PHE A O 1
ATOM 2405 N N . VAL A 1 318 ? 12.141 6.854 -11.189 1.00 54.31 318 VAL A N 1
ATOM 2406 C CA . VAL A 1 318 ? 11.256 7.398 -10.155 1.00 54.31 318 VAL A CA 1
ATOM 2407 C C . VAL A 1 318 ? 11.035 6.324 -9.080 1.00 54.31 318 VAL A C 1
ATOM 2409 O O . VAL A 1 318 ? 10.516 5.260 -9.402 1.00 54.31 318 VAL A O 1
ATOM 2412 N N . ASP A 1 319 ? 11.436 6.575 -7.830 1.00 59.47 319 ASP A N 1
ATOM 2413 C CA . ASP A 1 319 ? 11.092 5.756 -6.649 1.00 59.47 319 ASP A CA 1
ATOM 2414 C C . ASP A 1 319 ? 10.380 6.619 -5.618 1.00 59.47 319 ASP A C 1
ATOM 2416 O O . ASP A 1 319 ? 10.115 7.793 -5.818 1.00 59.47 319 ASP A O 1
ATOM 2420 N N . TRP A 1 320 ? 10.114 6.027 -4.468 1.00 63.75 320 TRP A N 1
ATOM 2421 C CA . TRP A 1 320 ? 9.674 6.672 -3.246 1.00 63.75 320 TRP A CA 1
ATOM 2422 C C . TRP A 1 320 ? 10.533 7.816 -2.709 1.00 63.75 320 TRP A C 1
ATOM 2424 O O . TRP A 1 320 ? 10.023 8.659 -1.976 1.00 63.75 320 TRP A O 1
ATOM 2434 N N . GLU A 1 321 ? 11.831 7.832 -2.987 1.00 62.16 321 GLU A N 1
ATOM 2435 C CA . GLU A 1 321 ? 12.744 8.852 -2.480 1.00 62.16 321 GLU A CA 1
ATOM 2436 C C . GLU A 1 321 ? 12.827 10.042 -3.441 1.00 62.16 321 GLU A C 1
ATOM 2438 O O . GLU A 1 321 ? 12.992 11.173 -2.978 1.00 62.16 321 GLU A O 1
ATOM 2443 N N . GLY A 1 322 ? 12.642 9.826 -4.748 1.00 64.12 322 GLY A N 1
ATOM 2444 C CA . GLY A 1 322 ? 12.591 10.879 -5.751 1.00 64.12 322 GLY A CA 1
ATOM 2445 C C . GLY A 1 322 ? 12.703 10.406 -7.197 1.00 64.12 322 GLY A C 1
ATOM 2446 O O . GLY A 1 322 ? 12.443 9.261 -7.548 1.00 64.12 322 GLY A O 1
ATOM 2447 N N . VAL A 1 323 ? 13.118 11.329 -8.058 1.00 66.62 323 VAL A N 1
ATOM 2448 C CA . VAL A 1 323 ? 13.294 11.132 -9.496 1.00 66.62 323 VAL A CA 1
ATOM 2449 C C . VAL A 1 323 ? 14.774 11.197 -9.823 1.00 66.62 323 VAL A C 1
ATOM 2451 O O . VAL A 1 323 ? 15.428 12.181 -9.495 1.00 66.62 323 VAL A O 1
ATOM 2454 N N . ALA A 1 324 ? 15.321 10.190 -10.497 1.00 69.81 324 ALA A N 1
ATOM 2455 C CA . ALA A 1 324 ? 16.639 10.312 -11.100 1.00 69.81 324 ALA A CA 1
ATOM 2456 C C . ALA A 1 324 ? 16.518 10.725 -12.567 1.00 69.81 324 ALA A C 1
ATOM 2458 O O . ALA A 1 324 ? 15.805 10.106 -13.360 1.00 69.81 324 ALA A O 1
ATOM 2459 N N . PHE A 1 325 ? 17.268 11.747 -12.949 1.00 76.81 325 PHE A N 1
ATOM 2460 C CA . PHE A 1 325 ? 17.448 12.174 -14.328 1.00 76.81 325 PHE A CA 1
ATOM 2461 C C . PHE A 1 325 ? 18.808 11.713 -14.826 1.00 76.81 325 PHE A C 1
ATOM 2463 O O . PHE A 1 325 ? 19.756 11.663 -14.050 1.00 76.81 325 PHE A O 1
ATOM 2470 N N . SER A 1 326 ? 18.945 11.429 -16.119 1.00 76.00 326 SER A N 1
ATOM 2471 C CA . SER A 1 326 ? 20.259 11.535 -16.746 1.00 76.00 326 SER A CA 1
ATOM 2472 C C . SER A 1 326 ? 20.371 12.872 -17.424 1.00 76.00 326 SER A C 1
ATOM 2474 O O . SER A 1 326 ? 19.443 13.286 -18.122 1.00 76.00 326 SER A O 1
ATOM 2476 N N . TRP A 1 327 ? 21.554 13.439 -17.348 1.00 85.44 327 TRP A N 1
ATOM 2477 C CA . TRP A 1 327 ? 21.928 14.600 -18.109 1.00 85.44 327 TRP A CA 1
ATOM 2478 C C . TRP A 1 327 ? 23.143 14.287 -18.983 1.00 85.44 327 TRP A C 1
ATOM 2480 O O . TRP A 1 327 ? 24.173 13.823 -18.490 1.00 85.44 327 TRP A O 1
ATOM 2490 N N . GLN A 1 328 ? 23.021 14.522 -20.289 1.00 84.06 328 GLN A N 1
ATOM 2491 C CA . GLN A 1 328 ? 24.109 14.364 -21.247 1.00 84.06 328 GLN A CA 1
ATOM 2492 C C . GLN A 1 328 ? 24.854 15.694 -21.397 1.00 84.06 328 GLN A C 1
ATOM 2494 O O . GLN A 1 328 ? 24.475 16.551 -22.194 1.00 84.06 328 GLN A O 1
ATOM 2499 N N . GLY A 1 329 ? 25.933 15.856 -20.628 1.00 84.75 329 GLY A N 1
ATOM 2500 C CA . GLY A 1 329 ? 26.796 17.030 -20.729 1.00 84.75 329 GLY A CA 1
ATOM 2501 C C . GLY A 1 329 ? 27.529 17.132 -22.081 1.00 84.75 329 GLY A C 1
ATOM 2502 O O . GLY A 1 329 ? 27.642 16.135 -22.803 1.00 84.75 329 GLY A O 1
ATOM 2503 N N . PRO A 1 330 ? 28.081 18.316 -22.419 1.00 83.69 330 PRO A N 1
ATOM 2504 C CA . PRO A 1 330 ? 28.661 18.586 -23.740 1.00 83.69 330 PRO A CA 1
ATOM 2505 C C . PRO A 1 330 ? 29.900 17.747 -24.095 1.00 83.69 330 PRO A C 1
ATOM 2507 O O . PRO A 1 330 ? 30.218 17.602 -25.273 1.00 83.69 330 PRO A O 1
ATOM 2510 N N . SER A 1 331 ? 30.622 17.210 -23.109 1.00 80.38 331 SER A N 1
ATOM 2511 C CA . SER A 1 331 ? 31.908 16.531 -23.343 1.00 80.38 331 SER A CA 1
ATOM 2512 C C . SER A 1 331 ? 32.232 15.422 -22.332 1.00 80.38 331 SER A C 1
ATOM 2514 O O . SER A 1 331 ? 33.396 15.069 -22.150 1.00 80.38 331 SER A O 1
ATOM 2516 N N . GLY A 1 332 ? 31.216 14.836 -21.690 1.00 77.62 332 GLY A N 1
ATOM 2517 C CA . GLY A 1 332 ? 31.399 13.807 -20.663 1.00 77.62 332 GLY A CA 1
ATOM 2518 C C . GLY A 1 332 ? 30.423 12.633 -20.772 1.00 77.62 332 GLY A C 1
ATOM 2519 O O . GLY A 1 332 ? 29.476 12.679 -21.563 1.00 77.62 332 GLY A O 1
ATOM 2520 N N . PRO A 1 333 ? 30.645 11.566 -19.984 1.00 73.88 333 PRO A N 1
ATOM 2521 C CA . PRO A 1 333 ? 29.640 10.526 -19.802 1.00 73.88 333 PRO A CA 1
ATOM 2522 C C . PRO A 1 333 ? 28.353 11.128 -19.204 1.00 73.88 333 PRO A C 1
ATOM 2524 O O . PRO A 1 333 ? 28.421 12.159 -18.528 1.00 73.88 333 PRO A O 1
ATOM 2527 N N . PRO A 1 334 ? 27.184 10.512 -19.444 1.00 75.81 334 PRO A N 1
ATOM 2528 C CA . PRO A 1 334 ? 25.931 10.975 -18.860 1.00 75.81 334 PRO A CA 1
ATOM 2529 C C . PRO A 1 334 ? 26.015 10.981 -17.328 1.00 75.81 334 PRO A C 1
ATOM 2531 O O . PRO A 1 334 ? 26.445 10.002 -16.718 1.00 75.81 334 PRO A O 1
ATOM 2534 N N . LEU A 1 335 ? 25.588 12.082 -16.709 1.00 77.38 335 LEU A N 1
ATOM 2535 C CA . LEU A 1 335 ? 25.492 12.226 -15.257 1.00 77.38 335 LEU A CA 1
ATOM 2536 C C . LEU A 1 335 ? 24.109 11.775 -14.790 1.00 77.38 335 LEU A C 1
ATOM 2538 O O . LEU A 1 335 ? 23.117 12.145 -15.412 1.00 77.38 335 LEU A O 1
ATOM 2542 N N . ILE A 1 336 ? 24.029 11.037 -13.682 1.00 73.88 336 ILE A N 1
ATOM 2543 C CA . ILE A 1 336 ? 22.754 10.724 -13.027 1.00 73.88 336 ILE A CA 1
ATOM 2544 C C . ILE A 1 336 ? 22.516 11.707 -11.879 1.00 73.88 336 ILE A C 1
ATOM 2546 O O . ILE A 1 336 ? 23.343 11.828 -10.979 1.00 73.88 336 ILE A O 1
ATOM 2550 N N . ILE A 1 337 ? 21.382 12.402 -11.911 1.00 77.88 337 ILE A N 1
ATOM 2551 C CA . ILE A 1 337 ? 20.971 13.408 -10.929 1.00 77.88 337 ILE A CA 1
ATOM 2552 C C . ILE A 1 337 ? 19.755 12.862 -10.187 1.00 77.88 337 ILE A C 1
ATOM 2554 O O . ILE A 1 337 ? 18.663 12.834 -10.747 1.00 77.88 337 ILE A O 1
ATOM 2558 N N . GLY A 1 338 ? 19.942 12.411 -8.948 1.00 74.00 338 GLY A N 1
ATOM 2559 C CA . GLY A 1 338 ? 18.842 12.029 -8.060 1.00 74.00 338 GLY A CA 1
ATOM 2560 C C . GLY A 1 338 ? 18.219 13.262 -7.413 1.00 74.00 338 GLY A C 1
ATOM 2561 O O . GLY A 1 338 ? 18.913 14.029 -6.751 1.00 74.00 338 GLY A O 1
ATOM 2562 N N . VAL A 1 339 ? 16.920 13.451 -7.596 1.00 69.31 339 VAL A N 1
ATOM 2563 C CA . VAL A 1 339 ? 16.172 14.618 -7.132 1.00 69.31 339 VAL A CA 1
ATOM 2564 C C . VAL A 1 339 ? 15.037 14.142 -6.241 1.00 69.31 339 VAL A C 1
ATOM 2566 O O . VAL A 1 339 ? 14.070 13.573 -6.746 1.00 69.31 339 VAL A O 1
ATOM 2569 N N . PRO A 1 340 ? 15.113 14.367 -4.921 1.00 66.44 340 PRO A N 1
ATOM 2570 C CA . PRO A 1 340 ? 14.047 13.967 -4.023 1.00 66.44 340 PRO A CA 1
ATOM 2571 C C . PRO A 1 340 ? 12.698 14.572 -4.412 1.00 66.44 340 PRO A C 1
ATOM 2573 O O . PRO A 1 340 ? 12.657 15.721 -4.851 1.00 66.44 340 PRO A O 1
ATOM 2576 N N . TRP A 1 341 ? 11.588 13.870 -4.174 1.00 63.09 341 TRP A N 1
ATOM 2577 C CA . TRP A 1 341 ? 10.248 14.363 -4.542 1.00 63.09 341 TRP A CA 1
ATOM 2578 C C . TRP A 1 341 ? 9.950 15.779 -4.049 1.00 63.09 341 TRP A C 1
ATOM 2580 O O . TRP A 1 341 ? 9.507 16.632 -4.813 1.00 63.09 341 TRP A O 1
ATOM 2590 N N . HIS A 1 342 ? 10.282 16.063 -2.788 1.00 60.69 342 HIS A N 1
ATOM 2591 C CA . HIS A 1 342 ? 10.077 17.380 -2.181 1.00 60.69 342 HIS A CA 1
ATOM 2592 C C . HIS A 1 342 ? 10.917 18.502 -2.823 1.00 60.69 342 HIS A C 1
ATOM 2594 O O . HIS A 1 342 ? 10.618 19.676 -2.619 1.00 60.69 342 HIS A O 1
ATOM 2600 N N . GLN A 1 343 ? 11.966 18.164 -3.579 1.00 70.38 343 GLN A N 1
ATOM 2601 C CA . GLN A 1 343 ? 12.799 19.111 -4.329 1.00 70.38 343 GLN A CA 1
ATOM 2602 C C . GLN A 1 343 ? 12.497 19.092 -5.822 1.00 70.38 343 GLN A C 1
ATOM 2604 O O . GLN A 1 343 ? 12.931 20.000 -6.521 1.00 70.38 343 GLN A O 1
ATOM 2609 N N . LEU A 1 344 ? 11.750 18.098 -6.309 1.00 70.38 344 LEU A N 1
ATOM 2610 C 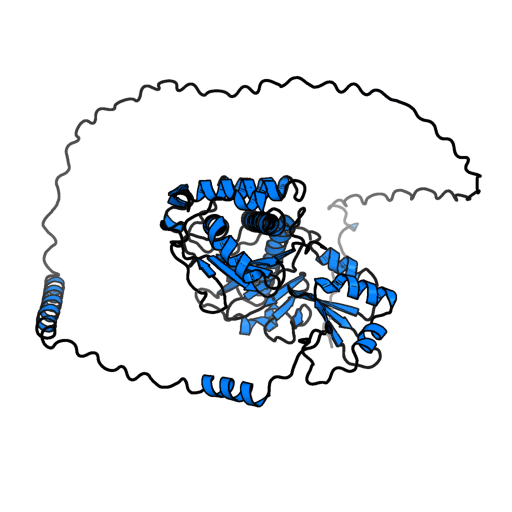CA . LEU A 1 344 ? 11.533 17.870 -7.729 1.00 70.38 344 LEU A CA 1
ATOM 2611 C C . LEU A 1 344 ? 10.965 19.100 -8.423 1.00 70.38 344 LEU A C 1
ATOM 2613 O O . LEU A 1 344 ? 11.518 19.543 -9.421 1.00 70.38 344 LEU A O 1
ATOM 2617 N N . ARG A 1 345 ? 9.903 19.691 -7.869 1.00 68.31 345 ARG A N 1
ATOM 2618 C CA . ARG A 1 345 ? 9.286 20.887 -8.452 1.00 68.31 345 ARG A CA 1
ATOM 2619 C C . ARG A 1 345 ? 10.288 22.032 -8.582 1.00 68.31 345 ARG A C 1
ATOM 2621 O O . ARG A 1 345 ? 10.465 22.553 -9.675 1.00 68.31 345 ARG A O 1
ATOM 2628 N N . LYS A 1 346 ? 10.977 22.365 -7.487 1.00 76.25 346 LYS A N 1
ATOM 2629 C CA . LYS A 1 346 ? 11.979 23.435 -7.473 1.00 76.25 346 LYS A CA 1
ATOM 2630 C C . LYS A 1 346 ? 13.122 23.133 -8.443 1.00 76.25 346 LYS A C 1
ATOM 2632 O O . LYS A 1 346 ? 13.519 24.004 -9.194 1.00 76.25 346 LYS A O 1
ATOM 2637 N N . PHE A 1 347 ? 13.626 21.902 -8.455 1.00 81.50 347 PHE A N 1
ATOM 2638 C CA . PHE A 1 347 ? 14.674 21.479 -9.377 1.00 81.50 347 PHE A CA 1
ATOM 2639 C C . PHE A 1 347 ? 14.252 21.680 -10.834 1.00 81.50 347 PHE A C 1
ATOM 2641 O O . PHE A 1 347 ? 15.027 22.202 -11.622 1.00 81.50 347 PHE A O 1
ATOM 2648 N N . LEU A 1 348 ? 13.023 21.312 -11.196 1.00 78.00 348 LEU A N 1
ATOM 2649 C CA . LEU A 1 348 ? 12.516 21.482 -12.558 1.00 78.00 348 LEU A CA 1
ATOM 2650 C C . LEU A 1 348 ? 12.321 22.960 -12.915 1.00 78.00 348 LEU A C 1
ATOM 2652 O O . LEU A 1 348 ? 12.663 23.363 -14.024 1.00 78.00 348 LEU A O 1
ATOM 2656 N N . GLU A 1 349 ? 11.833 23.770 -11.973 1.00 78.25 349 GLU A N 1
ATOM 2657 C CA . GLU A 1 349 ? 11.752 25.230 -12.111 1.00 78.25 349 GLU A CA 1
ATOM 2658 C C . GLU A 1 349 ? 13.144 25.853 -12.298 1.00 78.25 349 GLU A C 1
ATOM 2660 O O . GLU A 1 349 ? 13.332 26.673 -13.197 1.00 78.25 349 GLU A O 1
ATOM 2665 N N . ASP A 1 350 ? 14.133 25.424 -11.507 1.00 81.81 350 ASP A N 1
ATOM 2666 C CA . ASP A 1 350 ? 15.522 25.863 -11.625 1.00 81.81 350 ASP A CA 1
ATOM 2667 C C . ASP A 1 350 ? 16.090 25.447 -12.993 1.00 81.81 350 ASP A C 1
ATOM 2669 O O . ASP A 1 350 ? 16.727 26.258 -13.663 1.00 81.81 350 ASP A O 1
ATOM 2673 N N . VAL A 1 351 ? 15.869 24.199 -13.444 1.00 83.25 351 VAL A N 1
ATOM 2674 C CA . VAL A 1 351 ? 16.383 23.714 -14.741 1.00 83.25 351 VAL A CA 1
ATOM 2675 C C . VAL A 1 351 ? 15.780 24.532 -15.876 1.00 83.25 351 VAL A C 1
ATOM 2677 O O . VAL A 1 351 ? 16.502 24.934 -16.785 1.00 83.25 351 VAL A O 1
ATOM 2680 N N . GLN A 1 352 ? 14.485 24.833 -15.804 1.00 80.06 352 GLN A N 1
ATOM 2681 C CA . GLN A 1 352 ? 13.812 25.658 -16.799 1.00 80.06 352 GLN A CA 1
ATOM 2682 C C . GLN A 1 352 ? 14.314 27.112 -16.792 1.00 80.06 352 GLN A C 1
ATOM 2684 O O . GLN A 1 352 ? 14.403 27.736 -17.850 1.00 80.06 352 GLN A O 1
ATOM 2689 N N . ALA A 1 353 ? 14.623 27.669 -15.618 1.00 83.31 353 ALA A N 1
ATOM 2690 C CA . ALA A 1 353 ? 15.056 29.056 -15.473 1.00 83.31 353 ALA A CA 1
ATOM 2691 C C . ALA A 1 353 ? 16.539 29.268 -15.819 1.00 83.31 353 ALA A C 1
ATOM 2693 O O . ALA A 1 353 ? 16.892 30.266 -16.448 1.00 83.31 353 ALA A O 1
ATOM 2694 N N . GLU A 1 354 ? 17.406 28.348 -15.399 1.00 86.12 354 GLU A N 1
ATOM 2695 C CA . GLU A 1 354 ? 18.862 28.515 -15.423 1.00 86.12 354 GLU A CA 1
ATOM 2696 C C . GLU A 1 354 ? 19.564 27.552 -16.385 1.00 86.12 354 GLU A C 1
ATOM 2698 O O . GLU A 1 354 ? 20.718 27.781 -16.745 1.00 86.12 354 GLU A O 1
ATOM 2703 N N . GLY A 1 355 ? 18.889 26.496 -16.836 1.00 86.56 355 GLY A N 1
ATOM 2704 C CA . GLY A 1 355 ? 19.486 25.405 -17.596 1.00 86.56 355 GLY A CA 1
ATOM 2705 C C . GLY A 1 355 ? 20.240 24.418 -16.700 1.00 86.56 355 GLY A C 1
ATOM 2706 O O . GLY A 1 355 ? 20.961 24.785 -15.769 1.00 86.56 355 GLY A O 1
ATOM 2707 N N . VAL A 1 356 ? 20.139 23.130 -17.025 1.00 83.50 356 VAL A N 1
ATOM 2708 C CA . VAL A 1 356 ? 20.747 22.033 -16.246 1.00 83.50 356 VAL A CA 1
ATOM 2709 C C . VAL A 1 356 ? 22.264 22.173 -16.073 1.00 83.50 356 VAL A C 1
ATOM 2711 O O . VAL A 1 356 ? 22.799 21.830 -15.021 1.00 83.50 356 VAL A O 1
ATOM 2714 N N . SER A 1 357 ? 22.968 22.730 -17.066 1.00 82.12 357 SER A N 1
ATOM 2715 C CA . SER A 1 357 ? 24.428 22.907 -17.011 1.00 82.12 357 SER A CA 1
ATOM 2716 C C . SER A 1 357 ? 24.856 23.814 -15.855 1.00 82.12 357 SER A C 1
ATOM 2718 O O . SER A 1 357 ? 25.881 23.562 -15.224 1.00 82.12 357 SER A O 1
ATOM 2720 N N . ASN A 1 358 ? 24.065 24.850 -15.558 1.00 83.00 358 ASN A N 1
ATOM 2721 C CA . ASN A 1 358 ? 24.362 25.794 -14.484 1.00 83.00 358 ASN A CA 1
ATOM 2722 C C . ASN A 1 358 ? 24.091 25.175 -13.113 1.00 83.00 358 ASN A C 1
ATOM 2724 O O . ASN A 1 358 ? 24.913 25.318 -12.211 1.00 83.00 358 ASN A O 1
ATOM 2728 N N . ILE A 1 359 ? 23.012 24.402 -12.985 1.00 83.38 359 ILE A N 1
ATOM 2729 C CA . ILE A 1 359 ? 22.685 23.673 -11.753 1.00 83.38 359 ILE A CA 1
ATOM 2730 C C . ILE A 1 359 ? 23.756 22.632 -11.448 1.00 83.38 359 ILE A C 1
ATOM 2732 O O . ILE A 1 359 ? 24.289 22.597 -10.342 1.00 83.38 359 ILE A O 1
ATOM 2736 N N . VAL A 1 360 ? 24.128 21.815 -12.437 1.00 81.75 360 VAL A N 1
ATOM 2737 C CA . VAL A 1 360 ? 25.182 20.806 -12.268 1.00 81.75 360 VAL A CA 1
ATOM 2738 C C . VAL A 1 360 ? 26.534 21.467 -11.990 1.00 81.75 360 VAL A C 1
ATOM 2740 O O . VAL A 1 360 ? 27.282 20.992 -11.140 1.00 81.75 360 VAL A O 1
ATOM 2743 N N . GLY A 1 361 ? 26.834 22.597 -12.637 1.00 79.88 361 GLY A N 1
ATOM 2744 C CA . GLY A 1 361 ? 28.030 23.390 -12.349 1.00 79.88 361 GLY A CA 1
ATOM 2745 C C . GLY A 1 361 ? 28.059 23.945 -10.920 1.00 79.88 361 GLY A C 1
ATOM 2746 O O . GLY A 1 361 ? 29.114 23.935 -10.285 1.00 79.88 361 GLY A O 1
ATOM 2747 N N . ALA A 1 362 ? 26.909 24.372 -10.390 1.00 78.19 362 ALA A N 1
ATOM 2748 C CA . ALA A 1 362 ? 26.766 24.875 -9.024 1.00 78.19 362 ALA A CA 1
ATOM 2749 C C . ALA A 1 362 ? 26.903 23.775 -7.957 1.00 78.19 362 ALA A C 1
ATOM 2751 O O . ALA A 1 362 ? 27.359 24.058 -6.849 1.00 78.19 362 ALA A O 1
ATOM 2752 N N . LEU A 1 363 ? 26.576 22.521 -8.295 1.00 69.75 363 LEU A N 1
ATOM 2753 C CA . LEU A 1 363 ? 26.818 21.357 -7.431 1.00 69.75 363 LEU A CA 1
ATOM 2754 C C . LEU A 1 363 ? 28.321 21.023 -7.287 1.00 69.75 363 LEU A C 1
ATOM 2756 O O . LEU A 1 363 ? 28.703 20.327 -6.347 1.00 69.75 363 LEU A O 1
ATOM 2760 N N . GLY A 1 364 ? 29.177 21.576 -8.157 1.00 60.44 364 GLY A N 1
ATOM 2761 C CA . GLY A 1 364 ? 30.633 21.417 -8.128 1.00 60.44 364 GLY A CA 1
ATOM 2762 C C . GLY A 1 364 ? 31.127 20.061 -8.663 1.00 60.44 364 GLY A C 1
ATOM 2763 O O . GLY A 1 364 ? 30.336 19.147 -8.901 1.00 60.44 364 GLY A O 1
ATOM 2764 N N . PRO A 1 365 ? 32.447 19.896 -8.891 1.00 54.53 365 PRO A N 1
ATOM 2765 C CA . PRO A 1 365 ? 33.014 18.621 -9.318 1.00 54.53 365 PRO A CA 1
ATOM 2766 C C . PRO A 1 365 ? 32.881 17.599 -8.183 1.00 54.53 365 PRO A C 1
ATOM 2768 O O . PRO A 1 365 ? 33.612 17.653 -7.192 1.00 54.53 365 PRO A O 1
ATOM 2771 N N . ALA A 1 366 ? 31.939 16.668 -8.328 1.00 50.38 366 ALA A N 1
ATOM 2772 C CA . ALA A 1 366 ? 31.807 15.529 -7.434 1.00 50.38 366 ALA A CA 1
ATOM 2773 C C . ALA A 1 366 ? 33.134 14.752 -7.393 1.00 50.38 366 ALA A C 1
ATOM 2775 O O . ALA A 1 366 ? 33.698 14.395 -8.431 1.00 50.38 366 ALA A O 1
ATOM 2776 N N . GLN A 1 367 ? 33.655 14.508 -6.188 1.00 38.34 367 GLN A N 1
ATOM 2777 C CA . GLN A 1 367 ? 34.776 13.589 -6.002 1.00 38.34 367 GLN A CA 1
ATOM 2778 C C . GLN A 1 367 ? 34.360 12.209 -6.546 1.00 38.34 367 GLN A C 1
ATOM 2780 O O . GLN A 1 367 ? 33.250 11.764 -6.263 1.00 38.34 367 GLN A O 1
ATOM 2785 N N . PRO A 1 368 ? 35.219 11.496 -7.288 1.00 38.25 368 PRO A N 1
ATOM 2786 C CA . PRO A 1 368 ? 34.861 10.222 -7.917 1.00 38.25 368 PRO A CA 1
ATOM 2787 C C . PRO A 1 368 ? 34.527 9.092 -6.921 1.00 38.25 368 PRO A C 1
ATOM 2789 O O . PRO A 1 368 ? 33.913 8.102 -7.314 1.00 38.25 368 PRO A O 1
ATOM 2792 N N . GLU A 1 369 ? 34.857 9.247 -5.633 1.00 34.94 369 GLU A N 1
ATOM 2793 C CA . GLU A 1 369 ? 34.437 8.335 -4.551 1.00 34.94 369 GLU A CA 1
ATOM 2794 C C . GLU A 1 369 ? 33.020 8.636 -4.004 1.00 34.94 369 GLU A C 1
ATOM 2796 O O . GLU A 1 369 ? 32.466 7.843 -3.249 1.00 34.94 369 GLU A O 1
ATOM 2801 N N . LEU A 1 370 ? 32.395 9.741 -4.434 1.00 34.53 370 LEU A N 1
ATOM 2802 C CA . LEU A 1 370 ? 31.034 10.187 -4.089 1.00 34.53 370 LEU A CA 1
ATOM 2803 C C . LEU A 1 370 ? 30.011 9.909 -5.213 1.00 34.53 370 LEU A C 1
ATOM 2805 O O . LEU A 1 370 ? 28.944 10.515 -5.258 1.00 34.53 370 LEU A O 1
ATOM 2809 N N . ASN A 1 371 ? 30.295 8.950 -6.101 1.00 32.41 371 ASN A N 1
ATOM 2810 C CA . ASN A 1 371 ? 29.412 8.530 -7.206 1.00 32.41 371 ASN A CA 1
ATOM 2811 C C . ASN A 1 371 ? 28.119 7.802 -6.776 1.00 32.41 371 ASN A C 1
ATOM 2813 O O . ASN A 1 371 ? 27.405 7.233 -7.601 1.00 32.41 371 ASN A O 1
ATOM 2817 N N . THR A 1 372 ? 27.774 7.869 -5.496 1.00 35.81 372 THR A N 1
ATOM 2818 C CA . THR A 1 372 ? 26.437 7.561 -4.995 1.00 35.81 372 THR A CA 1
ATOM 2819 C C . THR A 1 372 ? 25.959 8.817 -4.304 1.00 35.81 372 THR A C 1
ATOM 2821 O O . THR A 1 372 ? 26.563 9.243 -3.321 1.00 35.81 372 THR A O 1
ATOM 2824 N N . LEU A 1 373 ? 24.894 9.422 -4.831 1.00 35.38 373 LEU A N 1
ATOM 2825 C CA . LEU A 1 373 ? 24.247 10.591 -4.253 1.00 35.38 373 LEU A CA 1
ATOM 2826 C C . LEU A 1 373 ? 23.572 10.189 -2.933 1.00 35.38 373 LEU A C 1
ATOM 2828 O O . LEU A 1 373 ? 22.372 9.969 -2.840 1.00 35.38 373 LEU A O 1
ATOM 2832 N N . GLY A 1 374 ? 24.405 10.050 -1.914 1.00 36.19 374 GLY A N 1
ATOM 2833 C CA . GLY A 1 374 ? 24.072 10.039 -0.512 1.00 36.19 374 GLY A CA 1
ATOM 2834 C C . GLY A 1 374 ? 24.896 11.133 0.141 1.00 36.19 374 GLY A C 1
ATOM 2835 O O . GLY A 1 374 ? 25.835 10.823 0.857 1.00 36.19 374 GLY A O 1
ATOM 2836 N N . GLN A 1 375 ? 24.576 12.402 -0.129 1.00 30.81 375 GLN A N 1
ATOM 2837 C CA . GLN A 1 375 ? 24.753 13.468 0.856 1.00 30.81 375 GLN A CA 1
ATOM 2838 C C . GLN A 1 375 ? 23.974 14.731 0.483 1.00 30.81 375 GLN A C 1
ATOM 2840 O O . GLN A 1 375 ? 24.201 15.387 -0.528 1.00 30.81 375 GLN A O 1
ATOM 2845 N N . PHE A 1 376 ? 23.036 15.029 1.376 1.00 33.12 376 PHE A N 1
ATOM 2846 C CA . PHE A 1 376 ? 22.304 16.270 1.526 1.00 33.12 376 PHE A CA 1
ATOM 2847 C C . PHE A 1 376 ? 23.243 17.387 1.989 1.00 33.12 376 PHE A C 1
ATOM 2849 O O . PHE A 1 376 ? 24.073 17.169 2.871 1.00 33.12 376 PHE A O 1
ATOM 2856 N N . THR A 1 377 ? 23.020 18.609 1.512 1.00 27.22 377 THR A N 1
ATOM 2857 C CA . THR A 1 377 ? 23.517 19.826 2.161 1.00 27.22 377 THR A CA 1
ATOM 2858 C C . THR A 1 377 ? 22.360 20.795 2.399 1.00 27.22 377 THR A C 1
ATOM 2860 O O . THR A 1 377 ? 22.105 21.714 1.630 1.00 27.22 377 THR A O 1
ATOM 2863 N N . SER A 1 378 ? 21.663 20.627 3.526 1.00 26.42 378 SER A N 1
ATOM 2864 C CA . SER A 1 378 ? 21.132 21.789 4.240 1.00 26.42 378 SER A CA 1
ATOM 2865 C C . SER A 1 378 ? 22.219 22.241 5.206 1.00 26.42 378 SER A C 1
ATOM 2867 O O . SER A 1 378 ? 22.571 21.516 6.137 1.00 26.42 378 SER A O 1
ATOM 2869 N N . ALA A 1 379 ? 22.786 23.417 4.969 1.00 27.44 379 ALA A N 1
ATOM 2870 C CA . ALA A 1 379 ? 23.705 24.045 5.897 1.00 27.44 379 ALA A CA 1
ATOM 2871 C C . ALA A 1 379 ? 23.019 24.245 7.259 1.00 27.44 379 ALA A C 1
ATOM 2873 O O . ALA A 1 379 ? 22.138 25.090 7.375 1.00 27.44 379 ALA A O 1
ATOM 2874 N N . GLN A 1 380 ? 23.432 23.485 8.277 1.00 23.88 380 GLN A N 1
ATOM 2875 C CA . GLN A 1 380 ? 23.512 23.932 9.668 1.00 23.88 380 GLN A CA 1
ATOM 2876 C C . GLN A 1 380 ? 24.413 22.977 10.470 1.00 23.88 380 GLN A C 1
ATOM 2878 O O . GLN A 1 380 ? 24.281 21.759 10.443 1.00 23.88 380 GLN A O 1
ATOM 2883 N N . THR A 1 381 ? 25.398 23.598 11.103 1.00 25.41 381 THR A N 1
ATOM 2884 C CA . THR A 1 381 ? 26.545 23.106 11.871 1.00 25.41 381 THR A CA 1
ATOM 2885 C C . THR A 1 381 ? 26.181 22.098 12.972 1.00 25.41 381 THR A C 1
ATOM 2887 O O . THR A 1 381 ? 25.148 22.277 13.599 1.00 25.41 381 THR A O 1
ATOM 2890 N N . PHE A 1 382 ? 27.049 21.110 13.263 1.00 22.67 382 PHE A N 1
ATOM 2891 C CA . PHE A 1 382 ? 27.671 20.844 14.584 1.00 22.67 382 PHE A CA 1
ATOM 2892 C C . PHE A 1 382 ? 28.557 19.568 14.590 1.00 22.67 382 PHE A C 1
ATOM 2894 O O . PHE A 1 382 ? 28.616 18.831 13.615 1.00 22.67 382 PHE A O 1
ATOM 2901 N N . HIS A 1 383 ? 29.345 19.427 15.662 1.00 23.14 383 HIS A N 1
ATOM 2902 C CA . HIS A 1 383 ? 30.761 19.029 15.735 1.00 23.14 383 HIS A CA 1
ATOM 2903 C C . HIS A 1 383 ? 31.187 17.590 15.377 1.00 23.14 383 HIS A C 1
ATOM 2905 O O . HIS A 1 383 ? 30.449 16.623 15.520 1.00 23.14 383 HIS A O 1
ATOM 2911 N N . SER A 1 384 ? 32.470 17.494 14.998 1.00 23.42 384 SER A N 1
ATOM 2912 C CA . SER A 1 384 ? 33.243 16.282 14.712 1.00 23.42 384 SER A CA 1
ATOM 2913 C C . SER A 1 384 ? 33.190 15.247 15.837 1.00 23.42 384 SER A C 1
ATOM 2915 O O . SER A 1 384 ? 33.560 15.549 16.975 1.00 23.42 384 SER A O 1
ATOM 2917 N N . VAL A 1 385 ? 32.850 14.010 15.484 1.00 26.25 385 VAL A N 1
ATOM 2918 C CA . VAL A 1 385 ? 33.130 12.826 16.300 1.00 26.25 385 VAL A CA 1
ATOM 2919 C C . VAL A 1 385 ? 34.358 12.127 15.716 1.00 26.25 385 VAL A C 1
ATOM 2921 O O . VAL A 1 385 ? 34.486 11.976 14.502 1.00 26.25 385 VAL A O 1
ATOM 2924 N N . ASP A 1 386 ? 35.279 11.776 16.607 1.00 29.08 386 ASP A N 1
ATOM 2925 C CA . ASP A 1 386 ? 36.580 11.164 16.347 1.00 29.08 386 ASP A CA 1
ATOM 2926 C C . ASP A 1 386 ? 36.461 9.845 15.539 1.00 29.08 386 ASP A C 1
ATOM 2928 O O . ASP A 1 386 ? 35.767 8.920 15.980 1.00 29.08 386 ASP A O 1
ATOM 2932 N N . PRO A 1 387 ? 37.150 9.708 14.386 1.00 33.47 387 PRO A N 1
ATOM 2933 C CA . PRO A 1 387 ? 37.150 8.484 13.583 1.00 33.47 387 PRO A CA 1
ATOM 2934 C C . PRO A 1 387 ? 37.687 7.239 14.314 1.00 33.47 387 PRO A C 1
ATOM 2936 O O . PRO A 1 387 ? 37.443 6.118 13.863 1.00 33.47 387 PRO A O 1
ATOM 2939 N N . ALA A 1 388 ? 38.372 7.389 15.454 1.00 34.03 388 ALA A N 1
ATOM 2940 C CA . ALA A 1 388 ? 38.808 6.255 16.267 1.00 34.03 388 ALA A CA 1
ATOM 2941 C C . ALA A 1 388 ? 37.645 5.507 16.958 1.00 34.03 388 ALA A C 1
ATOM 2943 O O . ALA A 1 388 ? 37.776 4.313 17.235 1.00 34.03 388 ALA A O 1
ATOM 2944 N N . ALA A 1 389 ? 36.495 6.158 17.185 1.00 35.69 389 ALA A N 1
ATOM 2945 C CA . ALA A 1 389 ? 35.348 5.546 17.866 1.00 35.69 389 ALA A CA 1
ATOM 2946 C C . ALA A 1 389 ? 34.560 4.567 16.968 1.00 35.69 389 ALA A C 1
ATOM 2948 O O . ALA A 1 389 ? 34.110 3.522 17.435 1.00 35.69 389 ALA A O 1
ATOM 2949 N N . LEU A 1 390 ? 34.476 4.833 15.659 1.00 33.22 390 LEU A N 1
ATOM 2950 C CA . LEU A 1 390 ? 33.742 3.990 14.697 1.00 33.22 390 LEU A CA 1
ATOM 2951 C C . LEU A 1 390 ? 34.470 2.678 14.354 1.00 33.22 390 LEU A C 1
ATOM 2953 O O . LEU A 1 390 ? 33.846 1.689 13.969 1.00 33.22 390 LEU A O 1
ATOM 2957 N N . SER A 1 391 ? 35.792 2.633 14.539 1.00 37.41 391 SER A N 1
ATOM 2958 C CA . SER A 1 391 ? 36.586 1.426 14.276 1.00 37.41 391 SER A CA 1
ATOM 2959 C C . SER A 1 391 ? 36.460 0.376 15.397 1.00 37.41 391 SER A C 1
ATOM 2961 O O . SER A 1 391 ? 36.645 -0.817 15.150 1.00 37.41 391 SER A O 1
ATOM 2963 N N . GLN A 1 392 ? 36.074 0.779 16.618 1.00 37.75 392 GLN A N 1
ATOM 2964 C CA . GLN A 1 392 ? 35.862 -0.155 17.734 1.00 37.75 392 GLN A CA 1
ATOM 2965 C C . GLN A 1 392 ? 34.498 -0.863 17.680 1.00 37.75 392 GLN A C 1
ATOM 2967 O O . GLN A 1 392 ? 34.433 -2.054 17.986 1.00 37.75 392 GLN A O 1
ATOM 2972 N N . GLU A 1 393 ? 33.432 -0.214 17.198 1.00 36.94 393 GLU A N 1
ATOM 2973 C CA . GLU A 1 393 ? 32.127 -0.878 17.008 1.00 36.94 393 GLU A CA 1
ATOM 2974 C C . GLU A 1 393 ? 32.143 -1.876 15.836 1.00 36.94 393 GLU A C 1
ATOM 2976 O O . GLU A 1 393 ? 31.600 -2.979 15.944 1.00 36.94 393 GLU A O 1
ATOM 2981 N N . ALA A 1 394 ? 32.875 -1.570 14.756 1.00 36.75 394 ALA A N 1
ATOM 2982 C CA . ALA A 1 394 ? 33.053 -2.488 13.627 1.00 36.75 394 ALA A CA 1
ATOM 2983 C C . ALA A 1 394 ? 33.909 -3.728 13.970 1.00 36.75 394 ALA A C 1
ATOM 2985 O O . ALA A 1 394 ? 33.752 -4.785 13.349 1.00 36.75 394 ALA A O 1
ATOM 2986 N N . GLN A 1 395 ? 34.798 -3.633 14.969 1.00 37.44 395 GLN A N 1
ATOM 2987 C CA . GLN A 1 395 ? 35.562 -4.781 15.476 1.00 37.44 395 GLN A CA 1
ATOM 2988 C C . GLN A 1 395 ? 34.816 -5.569 16.565 1.00 37.44 395 GLN A C 1
ATOM 2990 O O . GLN A 1 395 ? 34.990 -6.788 16.640 1.00 37.44 395 GLN A O 1
ATOM 2995 N N . ALA A 1 396 ? 33.921 -4.937 17.333 1.00 39.75 396 ALA A N 1
ATOM 2996 C CA . ALA A 1 396 ? 33.066 -5.633 18.298 1.00 39.75 396 ALA A CA 1
ATOM 2997 C C . ALA A 1 396 ? 32.030 -6.554 17.615 1.00 39.75 396 ALA A C 1
ATOM 2999 O O . ALA A 1 396 ? 31.773 -7.657 18.100 1.00 39.75 396 ALA A O 1
ATOM 3000 N N . GLY A 1 397 ? 31.517 -6.178 16.436 1.00 34.75 397 GLY A N 1
ATOM 3001 C CA . GLY A 1 397 ? 30.568 -6.996 15.664 1.00 34.75 397 GLY A CA 1
ATOM 3002 C C . GLY A 1 397 ? 31.158 -8.252 15.000 1.00 34.75 397 GLY A C 1
ATOM 3003 O O . GLY A 1 397 ? 30.414 -9.156 14.628 1.00 34.75 397 GLY A O 1
ATOM 3004 N N . LYS A 1 398 ? 32.491 -8.358 14.873 1.00 38.09 398 LYS A N 1
ATOM 3005 C CA . LYS A 1 398 ? 33.167 -9.489 14.198 1.00 38.09 398 LYS A CA 1
ATOM 3006 C C . LYS A 1 398 ? 33.740 -10.557 15.139 1.00 38.09 398 LYS A C 1
ATOM 3008 O O . LYS A 1 398 ? 34.213 -11.582 14.654 1.00 38.09 398 LYS A O 1
ATOM 3013 N N . GLN A 1 399 ? 33.657 -10.384 16.464 1.00 36.84 399 GLN A N 1
ATOM 3014 C CA . GLN A 1 399 ? 34.097 -11.397 17.445 1.00 36.84 399 GLN A CA 1
ATOM 3015 C C . GLN A 1 399 ? 32.957 -12.149 18.166 1.00 36.84 399 GLN A C 1
ATOM 3017 O O . GLN A 1 399 ? 33.221 -12.964 19.048 1.00 36.84 399 GLN A O 1
ATOM 3022 N N . GLY A 1 400 ? 31.697 -11.972 17.755 1.00 33.62 400 GLY A N 1
ATOM 3023 C CA . GLY A 1 400 ? 30.539 -12.670 18.343 1.00 33.62 400 GLY A CA 1
ATOM 3024 C C . GLY A 1 400 ? 30.318 -14.123 17.887 1.00 33.62 400 GLY A C 1
ATOM 3025 O O . GLY A 1 400 ? 29.405 -14.781 18.372 1.00 33.62 400 GLY A O 1
ATOM 3026 N N . GLY A 1 401 ? 31.141 -14.656 16.980 1.00 33.25 401 GLY A N 1
ATOM 3027 C CA . GLY A 1 401 ? 31.053 -16.034 16.480 1.00 33.25 401 GLY A CA 1
ATOM 3028 C C . GLY A 1 401 ? 31.744 -17.063 17.377 1.00 33.25 401 GLY A C 1
ATOM 3029 O O . GLY A 1 401 ? 32.556 -17.851 16.895 1.00 33.25 401 GLY A O 1
ATOM 3030 N N . ARG A 1 402 ? 31.473 -17.067 18.687 1.00 33.84 402 ARG A N 1
ATOM 3031 C CA . ARG A 1 402 ? 31.924 -18.152 19.570 1.00 33.84 402 ARG A CA 1
ATOM 3032 C C . ARG A 1 402 ? 30.809 -19.188 19.642 1.00 33.84 402 ARG A C 1
ATOM 3034 O O . ARG A 1 402 ? 29.727 -18.885 20.132 1.00 33.84 402 ARG A O 1
ATOM 3041 N N . LYS A 1 403 ? 31.082 -20.404 19.149 1.00 38.31 403 LYS A N 1
ATOM 3042 C CA . LYS A 1 403 ? 30.250 -21.595 19.381 1.00 38.31 403 LYS A CA 1
ATOM 3043 C C . LYS A 1 403 ? 29.824 -21.597 20.849 1.00 38.31 403 LYS A C 1
ATOM 3045 O O . LYS A 1 403 ? 30.679 -21.749 21.721 1.00 38.31 403 LYS A O 1
ATOM 3050 N N . GLN A 1 404 ? 28.533 -21.415 21.117 1.00 33.94 404 GLN A N 1
ATOM 3051 C CA . GLN A 1 404 ? 27.978 -21.804 22.403 1.00 33.94 404 GLN A CA 1
ATOM 3052 C C . GLN A 1 404 ? 28.168 -23.317 22.499 1.00 33.94 404 GLN A C 1
ATOM 3054 O O . GLN A 1 404 ? 27.456 -24.095 21.865 1.00 33.94 404 GLN A O 1
ATOM 3059 N N . GLU A 1 405 ? 29.182 -23.735 23.254 1.00 37.44 405 GLU A N 1
ATOM 3060 C CA . GLU A 1 405 ? 29.145 -25.038 23.891 1.00 37.44 405 GLU A CA 1
ATOM 3061 C C . GLU A 1 405 ? 27.859 -25.073 24.707 1.00 37.44 405 GLU A C 1
ATOM 3063 O O . GLU A 1 405 ? 27.677 -24.317 25.662 1.00 37.44 405 GLU A O 1
ATOM 3068 N N . VAL A 1 406 ? 26.939 -25.927 24.269 1.00 35.22 406 VAL A N 1
ATOM 3069 C CA . VAL A 1 406 ? 25.767 -26.314 25.037 1.00 35.22 406 VAL A CA 1
ATOM 3070 C C . VAL A 1 406 ? 26.291 -26.895 26.344 1.00 35.22 406 VAL A C 1
ATOM 3072 O O . VAL A 1 406 ? 26.741 -28.038 26.386 1.00 35.22 406 VAL A O 1
ATOM 3075 N N . ILE A 1 407 ? 26.272 -26.093 27.409 1.00 39.97 407 ILE A N 1
ATOM 3076 C CA . ILE A 1 407 ? 26.474 -26.583 28.767 1.00 39.97 407 ILE A CA 1
ATOM 3077 C C . ILE A 1 407 ? 25.319 -27.560 29.014 1.00 39.97 407 ILE A C 1
ATOM 3079 O O . ILE A 1 407 ? 24.158 -27.138 28.989 1.00 39.97 407 ILE A O 1
ATOM 3083 N N . PRO A 1 408 ? 25.583 -28.863 29.208 1.00 36.91 408 PRO A N 1
ATOM 3084 C CA . PRO A 1 408 ? 24.519 -29.810 29.471 1.00 36.91 408 PRO A CA 1
ATOM 3085 C C . PRO A 1 408 ? 23.882 -29.444 30.810 1.00 36.91 408 PRO A C 1
ATOM 3087 O O . PRO A 1 408 ? 24.509 -29.546 31.865 1.00 36.91 408 PRO A O 1
ATOM 3090 N N . VAL A 1 409 ? 22.620 -29.017 30.764 1.00 48.44 409 VAL A N 1
ATOM 3091 C CA . VAL A 1 409 ? 21.791 -28.869 31.959 1.00 48.44 409 VAL A CA 1
ATOM 3092 C C . VAL A 1 409 ? 21.758 -30.236 32.655 1.00 48.44 409 VAL A C 1
ATOM 3094 O O . VAL A 1 409 ? 21.397 -31.232 32.017 1.00 48.44 409 VAL A O 1
ATOM 3097 N N . PRO A 1 410 ? 22.151 -30.340 33.938 1.00 39.78 410 PRO A N 1
ATOM 3098 C CA . PRO A 1 410 ? 22.110 -31.603 34.652 1.00 39.78 410 PRO A CA 1
ATOM 3099 C C . PRO A 1 410 ? 20.648 -32.006 34.846 1.00 39.78 410 PRO A C 1
ATOM 3101 O O . PRO A 1 410 ? 19.957 -31.522 35.739 1.00 39.78 410 PRO A O 1
ATOM 3104 N N . ILE A 1 411 ? 20.170 -32.914 33.996 1.00 46.28 411 ILE A N 1
ATOM 3105 C CA . ILE A 1 411 ? 18.878 -33.571 34.181 1.00 46.28 411 ILE A CA 1
ATOM 3106 C C . ILE A 1 411 ? 18.946 -34.328 35.520 1.00 46.28 411 ILE A C 1
ATOM 3108 O O . ILE A 1 411 ? 19.864 -35.138 35.711 1.00 46.28 411 ILE A O 1
ATOM 3112 N N . PRO A 1 412 ? 18.007 -34.099 36.458 1.00 49.59 412 PRO A N 1
ATOM 3113 C CA . PRO A 1 412 ? 17.978 -34.804 37.732 1.00 49.59 412 PRO A CA 1
ATOM 3114 C C . PRO A 1 412 ? 18.013 -36.318 37.502 1.00 49.59 412 PRO A C 1
ATOM 3116 O O . PRO A 1 412 ? 17.187 -36.869 36.775 1.00 49.59 412 PRO A O 1
ATOM 3119 N N . ARG A 1 413 ? 18.949 -37.026 38.148 1.00 50.31 413 ARG A N 1
ATOM 3120 C CA . ARG A 1 413 ? 19.157 -38.484 37.986 1.00 50.31 413 ARG A CA 1
ATOM 3121 C C . ARG A 1 413 ? 17.912 -39.345 38.292 1.00 50.31 413 ARG A C 1
ATOM 3123 O O . ARG A 1 413 ? 17.928 -40.543 38.018 1.00 50.31 413 ARG A O 1
ATOM 3130 N N . ALA A 1 414 ? 16.836 -38.756 38.818 1.00 49.38 414 ALA A N 1
ATOM 3131 C CA . ALA A 1 414 ? 15.574 -39.421 39.125 1.00 49.38 414 ALA A CA 1
ATOM 3132 C C . ALA A 1 414 ? 14.658 -39.663 37.903 1.00 49.38 414 ALA A C 1
ATOM 3134 O O . ALA A 1 414 ? 13.888 -40.620 37.919 1.00 49.38 414 ALA A O 1
ATOM 3135 N N . THR A 1 415 ? 14.754 -38.885 36.817 1.00 52.16 415 THR A N 1
ATOM 3136 C CA . THR A 1 415 ? 13.838 -39.020 35.659 1.00 52.16 415 THR A CA 1
ATOM 3137 C C . THR A 1 415 ? 14.321 -40.010 34.595 1.00 52.16 415 THR A C 1
ATOM 3139 O O . THR A 1 415 ? 13.519 -40.554 33.837 1.00 52.16 415 THR A O 1
ATOM 3142 N N . ARG A 1 416 ? 15.616 -40.358 34.579 1.00 50.28 416 ARG A N 1
ATOM 3143 C CA . ARG A 1 416 ? 16.185 -41.298 33.591 1.00 50.28 416 ARG A CA 1
ATOM 3144 C C . ARG A 1 416 ? 15.788 -42.763 33.825 1.00 50.28 416 ARG A C 1
ATOM 3146 O O . ARG A 1 416 ? 15.842 -43.559 32.894 1.00 50.28 416 ARG A O 1
ATOM 3153 N N . ARG A 1 417 ? 15.365 -43.127 35.044 1.00 62.34 417 ARG A N 1
ATOM 3154 C CA . ARG A 1 417 ? 14.947 -44.503 35.380 1.00 62.34 417 ARG A CA 1
ATOM 3155 C C . ARG A 1 417 ? 13.561 -44.879 34.843 1.00 62.34 417 ARG A C 1
ATOM 3157 O O . ARG A 1 417 ? 13.307 -46.064 34.669 1.00 62.34 417 ARG A O 1
ATOM 3164 N N . TRP A 1 418 ? 12.706 -43.904 34.529 1.00 69.69 418 TRP A N 1
ATOM 3165 C CA . TRP A 1 418 ? 11.338 -44.156 34.054 1.00 69.69 418 TRP A CA 1
ATOM 316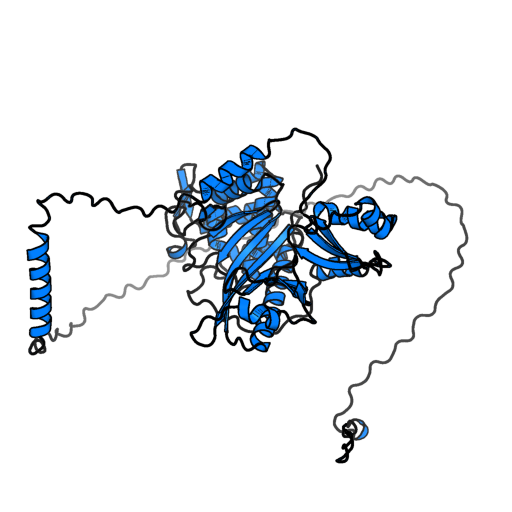6 C C . TRP A 1 418 ? 11.168 -44.041 32.536 1.00 69.69 418 TRP A C 1
ATOM 3168 O O . TRP A 1 418 ? 10.282 -44.676 31.975 1.00 69.69 418 TRP A O 1
ATOM 3178 N N . LEU A 1 419 ? 12.043 -43.304 31.848 1.00 68.38 419 LEU A N 1
ATOM 3179 C CA . LEU A 1 419 ? 11.933 -43.113 30.397 1.00 68.38 419 LEU A CA 1
ATOM 3180 C C . LEU A 1 419 ? 12.238 -44.388 29.598 1.00 68.38 419 LEU A C 1
ATOM 3182 O O . LEU A 1 419 ? 11.580 -44.656 28.600 1.00 68.38 419 LEU A O 1
ATOM 3186 N N . ILE A 1 420 ? 13.188 -45.206 30.058 1.00 73.44 420 ILE A N 1
ATOM 3187 C CA . ILE A 1 420 ? 13.574 -46.452 29.378 1.00 73.44 420 ILE A CA 1
ATOM 3188 C C . ILE A 1 420 ? 12.442 -47.501 29.390 1.00 73.44 420 ILE A C 1
ATOM 3190 O O . ILE A 1 420 ? 12.095 -47.981 28.311 1.00 73.44 420 ILE A O 1
ATOM 3194 N N . PRO A 1 421 ? 11.807 -47.849 30.531 1.00 77.69 421 PRO A N 1
ATOM 3195 C CA . PRO A 1 421 ? 10.697 -48.805 30.515 1.00 77.69 421 PRO A CA 1
ATOM 3196 C C . PRO A 1 421 ? 9.466 -48.278 29.766 1.00 77.69 421 PRO A C 1
ATOM 3198 O O . PRO A 1 421 ? 8.763 -49.065 29.139 1.00 77.69 421 PRO A O 1
ATOM 3201 N N . LEU A 1 422 ? 9.226 -46.962 29.762 1.00 79.50 422 LEU A N 1
ATOM 3202 C CA . LEU A 1 422 ? 8.093 -46.359 29.053 1.00 79.50 422 LEU A CA 1
ATOM 3203 C C . LEU A 1 422 ? 8.278 -46.431 27.528 1.00 79.50 422 LEU A C 1
ATOM 3205 O O . LEU A 1 422 ? 7.346 -46.778 26.805 1.00 79.50 422 LEU A O 1
ATOM 3209 N N . PHE A 1 423 ? 9.505 -46.209 27.048 1.00 80.44 423 PHE A N 1
ATOM 3210 C CA . PHE A 1 423 ? 9.845 -46.348 25.632 1.00 80.44 423 PHE A CA 1
ATOM 3211 C C . PHE A 1 423 ? 9.806 -47.815 25.167 1.00 80.44 423 PHE A C 1
ATOM 3213 O O . PHE A 1 423 ? 9.280 -48.112 24.096 1.00 80.44 423 PHE A O 1
ATOM 3220 N N . ILE A 1 424 ? 10.282 -48.753 25.997 1.00 87.62 424 ILE A N 1
ATOM 3221 C CA . ILE A 1 424 ? 10.187 -50.198 25.719 1.00 87.62 424 ILE A CA 1
ATOM 3222 C C . ILE A 1 424 ? 8.720 -50.659 25.710 1.00 87.62 424 ILE A C 1
ATOM 3224 O O . ILE A 1 424 ? 8.326 -51.426 24.831 1.00 87.62 424 ILE A O 1
ATOM 3228 N N . GLY A 1 425 ? 7.890 -50.161 26.632 1.00 88.81 425 GLY A N 1
ATOM 3229 C CA . GLY A 1 425 ? 6.453 -50.441 26.665 1.00 88.81 425 GLY A CA 1
ATOM 3230 C C . GLY A 1 425 ? 5.740 -49.976 25.394 1.00 88.81 425 GLY A C 1
ATOM 3231 O O . GLY A 1 425 ? 4.991 -50.749 24.798 1.00 88.81 425 GLY A O 1
ATOM 3232 N N . LEU A 1 426 ? 6.039 -48.762 24.922 1.00 85.31 426 LEU A N 1
ATOM 3233 C CA . LEU A 1 426 ? 5.460 -48.217 23.692 1.00 85.31 426 LEU A CA 1
ATOM 3234 C C . LEU A 1 426 ? 5.846 -49.049 22.458 1.00 85.31 426 LEU A C 1
ATOM 3236 O O . LEU A 1 426 ? 4.978 -49.416 21.668 1.00 85.31 426 LEU A O 1
ATOM 3240 N N . ILE A 1 427 ? 7.128 -49.411 22.323 1.00 86.88 427 ILE A N 1
ATOM 3241 C CA . ILE A 1 427 ? 7.600 -50.269 21.224 1.00 86.88 427 ILE A CA 1
ATOM 3242 C C . ILE A 1 427 ? 6.922 -51.643 21.283 1.00 86.88 427 ILE A C 1
ATOM 3244 O O . ILE A 1 427 ? 6.503 -52.164 20.253 1.00 86.88 427 ILE A O 1
ATOM 3248 N N . THR A 1 428 ? 6.748 -52.211 22.477 1.00 87.06 428 THR A N 1
ATOM 3249 C CA . THR A 1 428 ? 6.100 -53.520 22.646 1.00 87.06 428 THR A CA 1
ATOM 3250 C C . THR A 1 428 ? 4.633 -53.481 22.210 1.00 87.06 428 THR A C 1
ATOM 3252 O O . THR A 1 428 ? 4.187 -54.378 21.499 1.00 87.06 428 THR A O 1
ATOM 3255 N N . VAL A 1 429 ? 3.889 -52.423 22.554 1.00 82.62 429 VAL A N 1
ATOM 3256 C CA . VAL A 1 429 ? 2.492 -52.238 22.115 1.00 82.62 429 VAL A CA 1
ATOM 3257 C C . VAL A 1 429 ? 2.401 -52.112 20.594 1.00 82.62 429 VAL A C 1
ATOM 3259 O O . VAL A 1 429 ? 1.557 -52.759 19.978 1.00 82.62 429 VAL A O 1
ATOM 3262 N N . VAL A 1 430 ? 3.296 -51.339 19.974 1.00 81.81 430 VAL A N 1
ATOM 3263 C CA . VAL A 1 430 ? 3.331 -51.176 18.512 1.00 81.81 430 VAL A CA 1
ATOM 3264 C C . VAL A 1 430 ? 3.663 -52.500 17.816 1.00 81.81 430 VAL A C 1
ATOM 3266 O O . VAL A 1 430 ? 2.994 -52.866 16.853 1.00 81.81 430 VAL A O 1
ATOM 3269 N N . VAL A 1 431 ? 4.625 -53.273 18.329 1.00 85.44 431 VAL A N 1
ATOM 3270 C CA . VAL A 1 431 ? 4.971 -54.595 17.778 1.00 85.44 431 VAL A CA 1
ATOM 3271 C C . VAL A 1 431 ? 3.827 -55.598 17.954 1.00 85.44 431 VAL A C 1
ATOM 3273 O O . VAL A 1 431 ? 3.569 -56.374 17.039 1.00 85.44 431 VAL A O 1
ATOM 3276 N N . ILE A 1 432 ? 3.091 -55.564 19.071 1.00 79.69 432 ILE A N 1
ATOM 3277 C CA . ILE A 1 432 ? 1.901 -56.409 19.267 1.00 79.69 432 ILE A CA 1
ATOM 3278 C C . ILE A 1 432 ? 0.791 -56.019 18.286 1.00 79.69 432 ILE A C 1
ATOM 3280 O O . ILE A 1 432 ? 0.174 -56.899 17.688 1.00 79.69 432 ILE A O 1
ATOM 3284 N N . LEU A 1 433 ? 0.545 -54.724 18.074 1.00 70.44 433 LEU A N 1
ATOM 3285 C CA . LEU A 1 433 ? -0.482 -54.243 17.144 1.00 70.44 433 LEU A CA 1
ATOM 3286 C C . LEU A 1 433 ? -0.149 -54.573 15.683 1.00 70.44 433 LEU A C 1
ATOM 3288 O O . LEU A 1 433 ? -1.036 -54.953 14.925 1.00 70.44 433 LEU A O 1
ATOM 3292 N N . ILE A 1 434 ? 1.125 -54.493 15.297 1.00 76.88 434 ILE A N 1
ATOM 3293 C CA . ILE A 1 434 ? 1.575 -54.850 13.944 1.00 76.88 434 ILE A CA 1
ATOM 3294 C C . ILE A 1 434 ? 1.626 -56.378 13.771 1.00 76.88 434 ILE A C 1
ATOM 3296 O O . ILE A 1 434 ? 1.207 -56.902 12.742 1.00 76.88 434 ILE A O 1
ATOM 3300 N N . GLY A 1 435 ? 2.073 -57.113 14.793 1.00 67.62 435 GLY A N 1
ATOM 3301 C CA . GLY A 1 435 ? 2.162 -58.577 14.780 1.00 67.62 435 GLY A CA 1
ATOM 3302 C C . GLY A 1 435 ? 0.813 -59.296 14.882 1.00 67.62 435 GLY A C 1
ATOM 3303 O O . GLY A 1 435 ? 0.700 -60.443 14.458 1.00 67.62 435 GLY A O 1
ATOM 3304 N N . SER A 1 436 ? -0.231 -58.633 15.388 1.00 59.12 436 SER A N 1
ATOM 3305 C CA . SER A 1 436 ? -1.605 -59.164 15.434 1.00 59.12 436 SER A CA 1
ATOM 3306 C C . SER A 1 436 ? -2.412 -58.907 14.152 1.00 59.12 436 SER A C 1
ATOM 3308 O O . SER A 1 436 ? -3.604 -59.235 14.086 1.00 59.12 436 SER A O 1
ATOM 3310 N N . GLY A 1 437 ? -1.757 -58.396 13.101 1.00 51.41 437 GLY A N 1
ATOM 3311 C CA . GLY A 1 437 ? -2.288 -58.245 11.747 1.00 51.41 437 GLY A CA 1
ATOM 3312 C C . GLY A 1 437 ? -2.592 -59.582 11.066 1.00 51.41 437 GLY A C 1
ATOM 3313 O O . GLY A 1 437 ? -1.907 -59.981 10.130 1.00 51.41 437 GLY A O 1
ATOM 3314 N N . GLY A 1 438 ? -3.636 -60.275 11.525 1.00 47.69 438 GLY A N 1
ATOM 3315 C CA . GLY A 1 438 ? -4.070 -61.531 10.916 1.00 47.69 438 GLY A CA 1
ATOM 3316 C C . GLY A 1 438 ? -5.433 -62.094 11.325 1.00 47.69 438 GLY A C 1
ATOM 3317 O O . GLY A 1 438 ? -5.847 -63.077 10.719 1.00 47.69 438 GLY A O 1
ATOM 3318 N N . SER A 1 439 ? -6.172 -61.550 12.307 1.00 51.81 439 SER A N 1
ATOM 3319 C CA . SER A 1 439 ? -7.453 -62.189 12.708 1.00 51.81 439 SER A CA 1
ATOM 3320 C C . SER A 1 439 ? -8.589 -61.296 13.228 1.00 51.81 439 SER A C 1
ATOM 3322 O O . SER A 1 439 ? -9.632 -61.823 13.606 1.00 51.81 439 SER A O 1
ATOM 3324 N N . ILE A 1 440 ? -8.504 -59.965 13.155 1.00 51.09 440 ILE A N 1
ATOM 3325 C CA . ILE A 1 440 ? -9.636 -59.086 13.525 1.00 51.09 440 ILE A CA 1
ATOM 3326 C C . ILE A 1 440 ? -10.386 -58.632 12.261 1.00 51.09 440 ILE A C 1
ATOM 3328 O O . ILE A 1 440 ? -10.353 -57.468 11.876 1.00 51.09 440 ILE A O 1
ATOM 3332 N N . ARG A 1 441 ? -11.041 -59.571 11.562 1.00 44.62 441 ARG A N 1
ATOM 3333 C CA . ARG A 1 441 ? -11.954 -59.251 10.438 1.00 44.62 441 ARG A CA 1
ATOM 3334 C C . ARG A 1 441 ? -13.354 -59.858 10.548 1.00 44.62 441 ARG A C 1
ATOM 3336 O O . ARG A 1 441 ? -14.102 -59.856 9.575 1.00 44.62 441 ARG A O 1
ATOM 3343 N N . ARG A 1 442 ? -13.749 -60.346 11.725 1.00 47.69 442 ARG A N 1
ATOM 3344 C CA . ARG A 1 442 ? -15.129 -60.768 12.004 1.00 47.69 442 ARG A CA 1
ATOM 3345 C C . ARG A 1 442 ? -15.469 -60.487 13.459 1.00 47.69 442 ARG A C 1
ATOM 3347 O O . ARG A 1 442 ? -15.145 -61.310 14.295 1.00 47.69 442 ARG A O 1
ATOM 3354 N N . ILE A 1 443 ? -16.071 -59.335 13.733 1.00 51.25 443 ILE A N 1
ATOM 3355 C CA . ILE A 1 443 ? -17.055 -59.038 14.793 1.00 51.25 443 ILE A CA 1
ATOM 3356 C C . ILE A 1 443 ? -17.392 -57.546 14.619 1.00 51.25 443 ILE A C 1
ATOM 3358 O O . ILE A 1 443 ? -16.488 -56.747 14.408 1.00 51.25 443 ILE A O 1
ATOM 3362 N N . LEU A 1 444 ? -18.685 -57.211 14.706 1.00 40.47 444 LEU A N 1
ATOM 3363 C CA . LEU A 1 444 ? -19.343 -55.909 14.475 1.00 40.47 444 LEU A CA 1
ATOM 3364 C C . LEU A 1 444 ? -19.844 -55.649 13.045 1.00 40.47 444 LEU A C 1
ATOM 3366 O O . LEU A 1 444 ? -19.383 -54.767 12.330 1.00 40.47 444 LEU A O 1
ATOM 3370 N N . VAL A 1 445 ? -20.898 -56.386 12.691 1.00 43.03 445 VAL A N 1
ATOM 3371 C CA . VAL A 1 445 ? -22.027 -55.820 11.939 1.00 43.03 445 VAL A CA 1
ATOM 3372 C C . VAL A 1 445 ? -22.958 -55.180 12.979 1.00 43.03 445 VAL A C 1
ATOM 3374 O O . VAL A 1 445 ? -23.475 -55.921 13.819 1.00 43.03 445 VAL A O 1
ATOM 3377 N N . PRO A 1 446 ? -23.174 -53.852 12.999 1.00 43.66 446 PRO A N 1
ATOM 3378 C CA . PRO A 1 446 ? -24.236 -53.261 13.800 1.00 43.66 446 PRO A CA 1
ATOM 3379 C C . PRO A 1 446 ? -25.572 -53.409 13.068 1.00 43.66 446 PRO A C 1
ATOM 3381 O O . PRO A 1 446 ? -25.658 -53.228 11.853 1.00 43.66 446 PRO A O 1
ATOM 3384 N N . ALA A 1 447 ? -26.607 -53.752 13.830 1.00 39.44 447 ALA A N 1
ATOM 3385 C CA . ALA A 1 447 ? -27.976 -53.875 13.362 1.00 39.44 447 ALA A CA 1
ATOM 3386 C C . ALA A 1 447 ? -28.518 -52.548 12.805 1.00 39.44 447 ALA A C 1
ATOM 3388 O O . ALA A 1 447 ? -28.270 -51.471 13.345 1.00 39.44 447 ALA A O 1
ATOM 3389 N N . THR A 1 448 ? -29.298 -52.667 11.734 1.00 41.91 448 THR A N 1
ATOM 3390 C CA . THR A 1 448 ? -30.111 -51.611 11.128 1.00 41.91 448 THR A CA 1
ATOM 3391 C C . THR A 1 448 ? -31.110 -51.055 12.154 1.00 41.91 448 THR A C 1
ATOM 3393 O O . THR A 1 448 ? -31.902 -51.836 12.685 1.00 41.91 448 THR A O 1
ATOM 3396 N N . PRO A 1 449 ? -31.117 -49.743 12.454 1.00 50.53 449 PRO A N 1
ATOM 3397 C CA . PRO A 1 449 ? -32.121 -49.176 13.341 1.00 50.53 449 PRO A CA 1
ATOM 3398 C C . PRO A 1 449 ? -33.473 -49.033 12.628 1.00 50.53 449 PRO A C 1
ATOM 3400 O O . PRO A 1 449 ? -33.576 -48.497 11.525 1.00 50.53 449 PRO A O 1
ATOM 3403 N N . THR A 1 450 ? -34.509 -49.523 13.304 1.00 49.88 450 THR A N 1
ATOM 3404 C CA . THR A 1 450 ? -35.936 -49.328 13.021 1.00 49.88 450 THR A CA 1
ATOM 3405 C C . THR A 1 450 ? -36.288 -47.831 12.988 1.00 49.88 450 THR A C 1
ATOM 3407 O O . THR A 1 450 ? -35.815 -47.092 13.853 1.00 49.88 450 THR A O 1
ATOM 3410 N N . PRO A 1 451 ? -37.124 -47.358 12.042 1.00 43.56 451 PRO A N 1
ATOM 3411 C CA . PRO A 1 451 ? -37.476 -45.944 11.943 1.00 43.56 451 PRO A CA 1
ATOM 3412 C C . PRO A 1 451 ? -38.370 -45.505 13.112 1.00 43.56 451 PRO A C 1
ATOM 3414 O O . PRO A 1 451 ? -39.499 -45.970 13.266 1.00 43.56 451 PRO A O 1
ATOM 3417 N N . THR A 1 452 ? -37.863 -44.575 13.920 1.00 46.22 452 THR A N 1
ATOM 3418 C CA . THR A 1 452 ? -38.641 -43.817 14.907 1.00 46.22 452 THR A CA 1
ATOM 3419 C C . THR A 1 452 ? -39.386 -42.694 14.187 1.00 46.22 452 THR A C 1
ATOM 3421 O O . THR A 1 452 ? -38.778 -41.920 13.450 1.00 46.22 452 THR A O 1
ATOM 3424 N N . ALA A 1 453 ? -40.701 -42.603 14.388 1.00 38.81 453 ALA A N 1
ATOM 3425 C CA . ALA A 1 453 ? -41.521 -41.529 13.840 1.00 38.81 453 ALA A CA 1
ATOM 3426 C C . ALA A 1 453 ? -41.115 -40.177 14.454 1.00 38.81 453 ALA A C 1
ATOM 3428 O O . ALA A 1 453 ? -41.363 -39.918 15.631 1.00 38.81 453 ALA A O 1
ATOM 3429 N N . THR A 1 454 ? -40.495 -39.316 13.649 1.00 41.84 454 THR A N 1
ATOM 3430 C CA . THR A 1 454 ? -40.223 -37.920 14.003 1.00 41.84 454 THR A CA 1
ATOM 3431 C C . THR A 1 454 ? -41.462 -37.091 13.689 1.00 41.84 454 THR A C 1
ATOM 3433 O O . THR A 1 454 ? -41.879 -37.002 12.536 1.00 41.84 454 THR A O 1
ATOM 3436 N N . ALA A 1 455 ? -42.059 -36.485 14.715 1.00 39.22 455 ALA A N 1
ATOM 3437 C CA . ALA A 1 455 ? -43.137 -35.522 14.546 1.00 39.22 455 ALA A CA 1
ATOM 3438 C C . ALA A 1 455 ? -42.622 -34.296 13.774 1.00 39.22 455 ALA A C 1
ATOM 3440 O O . ALA A 1 455 ? -41.748 -33.568 14.244 1.00 39.22 455 ALA A O 1
ATOM 3441 N N . THR A 1 456 ? -43.171 -34.073 12.583 1.00 39.34 456 THR A N 1
ATOM 3442 C CA . THR A 1 456 ? -42.995 -32.838 11.820 1.00 39.34 456 THR A CA 1
ATOM 3443 C C . THR A 1 456 ? -43.774 -31.727 12.518 1.00 39.34 456 THR A C 1
ATOM 3445 O O . THR A 1 456 ? -44.999 -31.672 12.436 1.00 39.34 456 THR A O 1
ATOM 3448 N N . ILE A 1 457 ? -43.069 -30.843 13.224 1.00 43.91 457 ILE A N 1
ATOM 3449 C CA . ILE A 1 457 ? -43.629 -29.562 13.657 1.00 43.91 457 ILE A CA 1
ATOM 3450 C C . ILE A 1 457 ? -43.493 -28.612 12.472 1.00 43.91 457 ILE A C 1
ATOM 3452 O O . ILE A 1 457 ? -42.398 -28.161 12.145 1.00 43.91 457 ILE A O 1
ATOM 3456 N N . THR A 1 458 ? -44.612 -28.340 11.808 1.00 43.12 458 THR A N 1
ATOM 3457 C CA . THR A 1 458 ? -44.731 -27.271 10.815 1.00 43.12 458 THR A CA 1
ATOM 3458 C C . THR A 1 458 ? -44.580 -25.929 11.536 1.00 43.12 458 THR A C 1
ATOM 3460 O O . THR A 1 458 ? -45.419 -25.625 12.388 1.00 43.12 458 THR A O 1
ATOM 3463 N N . PRO A 1 459 ? -43.562 -25.099 11.244 1.00 42.19 459 PRO A N 1
ATOM 3464 C CA . PRO A 1 459 ? -43.563 -23.731 11.733 1.00 42.19 459 PRO A CA 1
ATOM 3465 C C . PRO A 1 459 ? -44.691 -22.977 11.022 1.00 42.19 459 PRO A C 1
ATOM 3467 O O . PRO A 1 459 ? -44.658 -22.759 9.812 1.00 42.19 459 PRO A O 1
ATOM 3470 N N . SER A 1 460 ? -45.721 -22.613 11.784 1.00 42.81 460 SER A N 1
ATOM 3471 C CA . SER A 1 460 ? -46.694 -21.613 11.361 1.00 42.81 460 SER A CA 1
ATOM 3472 C C . SER A 1 460 ? -45.948 -20.291 11.215 1.00 42.81 460 SER A C 1
ATOM 3474 O O . SER A 1 460 ? -45.373 -19.799 12.185 1.00 42.81 460 SER A O 1
ATOM 3476 N N . ALA A 1 461 ? -45.929 -19.739 10.004 1.00 42.34 461 ALA A N 1
ATOM 3477 C CA . ALA A 1 461 ? -45.393 -18.413 9.746 1.00 42.34 461 ALA A CA 1
ATOM 3478 C C . ALA A 1 461 ? -46.224 -17.382 10.522 1.00 42.34 461 ALA A C 1
ATOM 3480 O O . ALA A 1 461 ? -47.366 -17.090 10.169 1.00 42.34 461 ALA A O 1
ATOM 3481 N N . THR A 1 462 ? -45.656 -16.852 11.600 1.00 43.16 462 THR A N 1
ATOM 3482 C CA . THR A 1 462 ? -46.127 -15.608 12.205 1.00 43.16 462 THR A CA 1
ATOM 3483 C C . THR A 1 462 ? -45.600 -14.467 11.332 1.00 43.16 462 THR A C 1
ATOM 3485 O O . THR A 1 462 ? -44.395 -14.433 11.075 1.00 43.16 462 THR A O 1
ATOM 3488 N N . PRO A 1 463 ? -46.449 -13.554 10.835 1.00 43.25 463 PRO A N 1
ATOM 3489 C CA . PRO A 1 463 ? -45.979 -12.419 10.058 1.00 43.25 463 PRO A CA 1
ATOM 3490 C C . PRO A 1 463 ? -45.191 -11.484 10.979 1.00 43.25 463 PRO A C 1
ATOM 3492 O O . PRO A 1 463 ? -45.756 -10.836 11.858 1.00 43.25 463 PRO A O 1
ATOM 3495 N N . THR A 1 464 ? -43.876 -11.427 10.789 1.00 43.56 464 THR A N 1
ATOM 3496 C CA . THR A 1 464 ? -43.058 -10.336 11.316 1.00 43.56 464 THR A CA 1
ATOM 3497 C C . THR A 1 464 ? -43.300 -9.132 10.416 1.00 43.56 464 THR A C 1
ATOM 3499 O O . THR A 1 464 ? -42.913 -9.142 9.246 1.00 43.56 464 THR A O 1
ATOM 3502 N N . GLU A 1 465 ? -43.974 -8.111 10.943 1.00 41.38 465 GLU A N 1
ATOM 3503 C CA . GLU A 1 465 ? -44.124 -6.824 10.271 1.00 41.38 465 GLU A CA 1
ATOM 3504 C C . GLU A 1 465 ? -42.737 -6.269 9.931 1.00 41.38 465 GLU A C 1
ATOM 3506 O O . GLU A 1 465 ? -41.947 -5.898 10.799 1.00 41.38 465 GLU A O 1
ATOM 3511 N N . THR A 1 466 ? -42.423 -6.242 8.639 1.00 39.44 466 THR A N 1
ATOM 3512 C CA . THR A 1 466 ? -41.291 -5.477 8.125 1.00 39.44 466 THR A CA 1
ATOM 3513 C C . THR A 1 466 ? -41.676 -4.008 8.210 1.00 39.44 466 THR A C 1
ATOM 3515 O O . THR A 1 466 ? -42.525 -3.541 7.448 1.00 39.44 466 THR A O 1
ATOM 3518 N N . ALA A 1 467 ? -41.070 -3.282 9.149 1.00 40.88 467 ALA A N 1
ATOM 3519 C CA . ALA A 1 467 ? -41.153 -1.831 9.191 1.00 40.88 467 ALA A CA 1
ATOM 3520 C C . ALA A 1 467 ? -40.561 -1.273 7.889 1.00 40.88 467 ALA A C 1
ATOM 3522 O O . ALA A 1 467 ? -39.347 -1.214 7.698 1.00 40.88 467 ALA A O 1
ATOM 3523 N N . THR A 1 468 ? -41.446 -0.906 6.965 1.00 39.69 468 THR A N 1
ATOM 3524 C CA . THR A 1 468 ? -41.097 -0.135 5.776 1.00 39.69 468 THR A CA 1
ATOM 3525 C C . THR A 1 468 ? -40.787 1.279 6.244 1.00 39.69 468 THR A C 1
ATOM 3527 O O . THR A 1 468 ? -41.675 1.989 6.717 1.00 39.69 468 THR A O 1
ATOM 3530 N N . TRP A 1 469 ? -39.526 1.689 6.144 1.00 41.19 469 TRP A N 1
ATOM 3531 C CA . TRP A 1 469 ? -39.143 3.081 6.337 1.00 41.19 469 TRP A CA 1
ATOM 3532 C C . TRP A 1 469 ? -39.668 3.901 5.158 1.00 41.19 469 TRP A C 1
ATOM 3534 O O . TRP A 1 469 ? -39.029 4.015 4.115 1.00 41.19 469 TRP A O 1
ATOM 3544 N N . THR A 1 470 ? -40.865 4.460 5.318 1.00 42.22 470 THR A N 1
ATOM 3545 C CA . THR A 1 470 ? -41.384 5.495 4.425 1.00 42.22 470 THR A CA 1
ATOM 3546 C C . THR A 1 470 ? -40.618 6.782 4.712 1.00 42.22 470 THR A C 1
ATOM 3548 O O . THR A 1 470 ? -40.878 7.466 5.704 1.00 42.22 470 THR A O 1
ATOM 3551 N N . LEU A 1 471 ? -39.660 7.118 3.845 1.00 44.84 471 LEU A N 1
ATOM 3552 C CA . LEU A 1 471 ? -39.052 8.444 3.813 1.00 44.84 471 LEU A CA 1
ATOM 3553 C C . LEU A 1 471 ? -40.159 9.473 3.570 1.00 44.84 471 LEU A C 1
ATOM 3555 O O . LEU A 1 471 ? -40.717 9.579 2.479 1.00 44.84 471 LEU A O 1
ATOM 3559 N N . THR A 1 472 ? -40.502 10.212 4.621 1.00 43.03 472 THR A N 1
ATOM 3560 C CA . THR A 1 472 ? -41.365 11.386 4.515 1.00 43.03 472 THR A CA 1
ATOM 3561 C C . THR A 1 472 ? -40.534 12.493 3.863 1.00 43.03 472 THR A C 1
ATOM 3563 O O . THR A 1 472 ? -39.464 12.808 4.390 1.00 43.03 472 THR A O 1
ATOM 3566 N N . PRO A 1 473 ? -40.957 13.086 2.732 1.00 50.12 473 PRO A N 1
ATOM 3567 C CA . PRO A 1 473 ? -40.233 14.204 2.147 1.00 50.12 473 PRO A CA 1
ATOM 3568 C C . PRO A 1 473 ? -40.265 15.392 3.115 1.00 50.12 473 PRO A C 1
ATOM 3570 O O . PRO A 1 473 ? -41.326 15.922 3.448 1.00 50.12 473 PRO A O 1
ATOM 3573 N N . SER A 1 474 ? -39.080 15.785 3.581 1.00 43.75 474 SER A N 1
ATOM 3574 C CA . SER A 1 474 ? -38.861 17.015 4.340 1.00 43.75 474 SER A CA 1
ATOM 3575 C C . SER A 1 474 ? -39.191 18.225 3.449 1.00 43.75 474 SER A C 1
ATOM 3577 O O . SER A 1 474 ? -38.851 18.205 2.261 1.00 43.75 474 SER A O 1
ATOM 3579 N N . PRO A 1 475 ? -39.887 19.258 3.959 1.00 50.44 475 PRO A N 1
ATOM 3580 C CA . PRO A 1 475 ? -40.381 20.351 3.135 1.00 50.44 475 PRO A CA 1
ATOM 3581 C C . PRO A 1 475 ? -39.243 21.138 2.480 1.00 50.44 475 PRO A C 1
ATOM 3583 O O . PRO A 1 475 ? -38.293 21.576 3.127 1.00 50.44 475 PRO A O 1
ATOM 3586 N N . THR A 1 476 ? -39.393 21.348 1.174 1.00 48.22 476 THR A N 1
ATOM 3587 C CA . THR A 1 476 ? -38.583 22.233 0.341 1.00 48.22 476 THR A CA 1
ATOM 3588 C C . THR A 1 476 ? -38.509 23.630 0.960 1.00 48.22 476 THR A C 1
ATOM 3590 O O . THR A 1 476 ? -39.505 24.350 1.021 1.00 48.22 476 THR A O 1
ATOM 3593 N N . ALA A 1 477 ? -37.316 24.033 1.397 1.00 43.69 477 ALA A N 1
ATOM 3594 C CA . ALA A 1 477 ? -37.031 25.416 1.743 1.00 43.69 477 ALA A CA 1
ATOM 3595 C C . ALA A 1 477 ? -36.933 26.245 0.451 1.00 43.69 477 ALA A C 1
ATOM 3597 O O . ALA A 1 477 ? -35.968 26.149 -0.305 1.00 43.69 477 ALA A O 1
ATOM 3598 N N . THR A 1 478 ? -37.954 27.059 0.192 1.00 47.81 478 THR A N 1
ATOM 3599 C CA . THR A 1 478 ? -37.951 28.070 -0.869 1.00 47.81 478 THR A CA 1
ATOM 3600 C C . THR A 1 478 ? -36.978 29.191 -0.500 1.00 47.81 478 THR A C 1
ATOM 3602 O O . THR A 1 478 ? -37.282 30.035 0.343 1.00 47.81 478 THR A O 1
ATOM 3605 N N . ALA A 1 479 ? -35.810 29.229 -1.142 1.00 42.12 479 ALA A N 1
ATOM 3606 C CA . ALA A 1 479 ? -34.914 30.377 -1.069 1.00 42.12 479 ALA A CA 1
ATOM 3607 C C . ALA A 1 479 ? -35.505 31.544 -1.879 1.00 42.12 479 ALA A C 1
ATOM 3609 O O . ALA A 1 479 ? -35.583 31.501 -3.106 1.00 42.12 479 ALA A O 1
ATOM 3610 N N . THR A 1 480 ? -35.933 32.599 -1.183 1.00 50.44 480 THR A N 1
ATOM 3611 C CA . THR A 1 480 ? -36.278 33.887 -1.799 1.00 50.44 480 THR A CA 1
ATOM 3612 C C . THR A 1 480 ? -34.986 34.668 -2.017 1.00 50.44 480 THR A C 1
ATOM 3614 O O . THR A 1 480 ? -34.367 35.124 -1.058 1.00 50.44 480 THR A O 1
ATOM 3617 N N . ALA A 1 481 ? -34.557 34.809 -3.271 1.00 44.78 481 ALA A N 1
ATOM 3618 C CA . ALA A 1 481 ? -33.434 35.666 -3.632 1.00 44.78 481 ALA A CA 1
ATOM 3619 C C . ALA A 1 481 ? -33.907 37.124 -3.755 1.00 44.78 481 ALA A C 1
ATOM 3621 O O . ALA A 1 481 ? -34.609 37.485 -4.699 1.00 44.78 481 ALA A O 1
ATOM 3622 N N . THR A 1 482 ? -33.501 37.971 -2.810 1.00 48.34 482 THR A N 1
ATOM 3623 C CA . THR A 1 482 ? -33.595 39.431 -2.937 1.00 48.34 482 THR A CA 1
ATOM 3624 C C . THR A 1 482 ? -32.364 39.926 -3.690 1.00 48.34 482 THR A C 1
ATOM 3626 O O . THR A 1 482 ? -31.253 39.894 -3.163 1.00 48.34 482 THR A O 1
ATOM 3629 N N . ALA A 1 483 ? -32.548 40.378 -4.930 1.00 43.16 483 ALA A N 1
ATOM 3630 C CA . ALA A 1 483 ? -31.497 41.027 -5.702 1.00 43.16 483 ALA A CA 1
ATOM 3631 C C . ALA A 1 483 ? -31.371 42.503 -5.290 1.00 43.16 483 ALA A C 1
ATOM 3633 O O . ALA A 1 483 ? -32.271 43.302 -5.545 1.00 43.16 483 ALA A O 1
ATOM 3634 N N . THR A 1 484 ? -30.233 42.874 -4.701 1.00 46.62 484 THR A N 1
ATOM 3635 C CA . THR A 1 484 ? -29.805 44.274 -4.575 1.00 46.62 484 THR A CA 1
ATOM 3636 C C . THR A 1 484 ? -28.782 44.552 -5.668 1.00 46.62 484 THR A C 1
ATOM 3638 O O . THR A 1 484 ? -27.679 44.009 -5.652 1.00 46.62 484 THR A O 1
ATOM 3641 N N . ALA A 1 485 ? -29.156 45.382 -6.640 1.00 45.16 485 ALA A N 1
ATOM 3642 C CA . ALA A 1 485 ? -28.258 45.850 -7.685 1.00 45.16 485 ALA A CA 1
ATOM 3643 C C . ALA A 1 485 ? -27.401 47.015 -7.168 1.00 45.16 485 ALA A C 1
ATOM 3645 O O . ALA A 1 485 ? -27.938 48.043 -6.760 1.00 45.16 485 ALA A O 1
ATOM 3646 N N . THR A 1 486 ? -26.078 46.884 -7.270 1.00 45.84 486 THR A N 1
ATOM 3647 C CA . THR A 1 486 ? -25.144 48.012 -7.176 1.00 45.84 486 THR A CA 1
ATOM 3648 C C . THR A 1 486 ? -24.370 48.087 -8.483 1.00 45.84 486 THR A C 1
ATOM 3650 O O . THR A 1 486 ? -23.547 47.225 -8.786 1.00 45.84 486 THR A O 1
ATOM 3653 N N . ALA A 1 487 ? -24.671 49.108 -9.283 1.00 47.28 487 ALA A N 1
ATOM 3654 C CA . ALA A 1 487 ? -23.945 49.422 -10.501 1.00 47.28 487 ALA A CA 1
ATOM 3655 C C . ALA A 1 487 ? -22.714 50.274 -10.166 1.00 47.28 487 ALA A C 1
ATOM 3657 O O . ALA A 1 487 ? -22.852 51.363 -9.613 1.00 47.28 487 ALA A O 1
ATOM 3658 N N . THR A 1 488 ? -21.532 49.818 -10.578 1.00 45.75 488 THR A N 1
ATOM 3659 C CA . THR A 1 488 ? -20.330 50.655 -10.659 1.00 45.75 488 THR A CA 1
ATOM 3660 C C . THR A 1 488 ? -19.838 50.630 -12.098 1.00 45.75 488 THR A C 1
ATOM 3662 O O . THR A 1 488 ? -19.364 49.610 -12.593 1.00 45.75 488 THR A O 1
ATOM 3665 N N . ALA A 1 489 ? -19.987 51.759 -12.786 1.00 49.06 489 ALA A N 1
ATOM 3666 C CA . ALA A 1 489 ? -19.448 51.971 -14.119 1.00 49.06 489 ALA A CA 1
ATOM 3667 C C . ALA A 1 489 ? -17.959 52.338 -14.036 1.00 49.06 489 ALA A C 1
ATOM 3669 O O . ALA A 1 489 ? -17.553 53.161 -13.217 1.00 49.06 489 ALA A O 1
ATOM 3670 N N . THR A 1 490 ? -17.139 51.779 -14.922 1.00 44.31 490 THR A N 1
ATOM 3671 C CA . THR A 1 490 ? -15.804 52.307 -15.243 1.00 44.31 490 THR A CA 1
ATOM 3672 C C . THR A 1 490 ? -15.609 52.220 -16.759 1.00 44.31 490 THR A C 1
ATOM 3674 O O . THR A 1 490 ? -15.896 51.173 -17.341 1.00 44.31 490 THR A O 1
ATOM 3677 N N . PRO A 1 491 ? -15.181 53.302 -17.435 1.00 54.03 491 PRO A N 1
ATOM 3678 C CA . PRO A 1 491 ? -15.148 53.357 -18.890 1.00 54.03 491 PRO A CA 1
ATOM 3679 C C . PRO A 1 491 ? -13.878 52.703 -19.444 1.00 54.03 491 PRO A C 1
ATOM 3681 O O . PRO A 1 491 ? -12.766 53.036 -19.034 1.00 54.03 491 PRO A O 1
ATOM 3684 N N . THR A 1 492 ? -14.026 51.821 -20.434 1.00 37.62 492 THR A N 1
ATOM 3685 C CA . THR A 1 492 ? -12.896 51.293 -21.211 1.00 37.62 492 THR A CA 1
ATOM 3686 C C . THR A 1 492 ? -12.871 51.920 -22.603 1.00 37.62 492 THR A C 1
ATOM 3688 O O . THR A 1 492 ? -13.840 51.877 -23.357 1.00 37.62 492 THR A O 1
ATOM 3691 N N . ARG A 1 493 ? -11.725 52.516 -22.936 1.00 48.03 493 ARG A N 1
ATOM 3692 C CA . ARG A 1 493 ? -11.372 53.072 -24.248 1.00 48.03 493 ARG A CA 1
ATOM 3693 C C . ARG A 1 493 ? -11.091 51.927 -25.239 1.00 48.03 493 ARG A C 1
ATOM 3695 O O . ARG A 1 493 ? -10.349 51.016 -24.872 1.00 48.03 493 ARG A O 1
ATOM 3702 N N . PRO A 1 494 ? -11.598 51.952 -26.485 1.00 49.28 494 PRO A N 1
ATOM 3703 C CA . PRO A 1 494 ? -11.383 50.851 -27.417 1.00 49.28 494 PRO A CA 1
ATOM 3704 C C . PRO A 1 494 ? -10.011 50.945 -28.100 1.00 49.28 494 PRO A C 1
ATOM 3706 O O . PRO A 1 494 ? -9.621 51.994 -28.617 1.00 49.28 494 PRO A O 1
ATOM 3709 N N . ARG A 1 495 ? -9.299 49.814 -28.143 1.00 47.75 495 ARG A N 1
ATOM 3710 C CA . ARG A 1 495 ? -8.167 49.553 -29.043 1.00 47.75 495 ARG A CA 1
ATOM 3711 C C . ARG A 1 495 ? -8.662 48.597 -30.138 1.00 47.75 495 ARG A C 1
ATOM 3713 O O . ARG A 1 495 ? -9.228 47.564 -29.788 1.00 47.75 495 ARG A O 1
ATOM 3720 N N . PRO A 1 496 ? -8.489 48.896 -31.437 1.00 54.47 496 PRO A N 1
ATOM 3721 C CA . PRO A 1 496 ? -8.955 48.004 -32.489 1.00 54.47 496 PRO A CA 1
ATOM 3722 C C . PRO A 1 496 ? -7.943 46.874 -32.700 1.00 54.47 496 PRO A C 1
ATOM 3724 O O . PRO A 1 496 ? -6.798 47.125 -33.076 1.00 54.47 496 PRO A O 1
ATOM 3727 N N . THR A 1 497 ? -8.377 45.629 -32.503 1.00 41.81 497 THR A N 1
ATOM 3728 C CA . THR A 1 497 ? -7.645 44.445 -32.968 1.00 41.81 497 THR A CA 1
ATOM 3729 C C . THR A 1 497 ? -8.415 43.830 -34.129 1.00 41.81 497 THR A C 1
ATOM 3731 O O . THR A 1 497 ? -9.596 43.513 -34.033 1.00 41.81 497 THR A O 1
ATOM 3734 N N . ARG A 1 498 ? -7.727 43.729 -35.263 1.00 46.81 498 ARG A N 1
ATOM 3735 C CA . ARG A 1 498 ? -8.214 43.245 -36.552 1.00 46.81 498 ARG A CA 1
ATOM 3736 C C . ARG A 1 498 ? -8.264 41.713 -36.533 1.00 46.81 498 ARG A C 1
ATOM 3738 O O . ARG A 1 498 ? -7.220 41.073 -36.619 1.00 46.81 498 ARG A O 1
ATOM 3745 N N . THR A 1 499 ? -9.455 41.129 -36.447 1.00 40.34 499 THR A N 1
ATOM 3746 C CA . THR A 1 499 ? -9.654 39.675 -36.564 1.00 40.34 499 THR A CA 1
ATOM 3747 C C . THR A 1 499 ? -9.682 39.276 -38.041 1.00 40.34 499 THR A C 1
ATOM 3749 O O . THR A 1 499 ? -10.537 39.732 -38.797 1.00 40.34 499 THR A O 1
ATOM 3752 N N . LYS A 1 500 ? -8.733 38.433 -38.469 1.00 43.75 500 LYS A N 1
ATOM 3753 C CA . LYS A 1 500 ? -8.826 37.688 -39.733 1.00 43.75 500 LYS A CA 1
ATOM 3754 C C . LYS A 1 500 ? -9.797 36.525 -39.530 1.00 43.75 500 LYS A C 1
ATOM 3756 O O . LYS A 1 500 ? -9.536 35.646 -38.715 1.00 43.75 500 LYS A O 1
ATOM 3761 N N . THR A 1 501 ? -10.881 36.517 -40.295 1.00 41.91 501 THR A N 1
ATOM 3762 C CA . THR A 1 501 ? -11.792 35.379 -40.440 1.00 41.91 501 THR A CA 1
ATOM 3763 C C . THR A 1 501 ? -11.022 34.191 -41.017 1.00 41.91 501 THR A C 1
ATOM 3765 O O . THR A 1 501 ? -10.530 34.261 -42.143 1.00 41.91 501 THR A O 1
ATOM 3768 N N . ARG A 1 502 ? -10.883 33.112 -40.242 1.00 46.22 502 ARG A N 1
ATOM 3769 C CA . ARG A 1 502 ? -10.396 31.815 -40.725 1.00 46.22 502 ARG A CA 1
ATOM 3770 C C . ARG A 1 502 ? -11.626 30.979 -41.080 1.00 46.22 502 ARG A C 1
ATOM 3772 O O . ARG A 1 502 ? -12.518 30.838 -40.248 1.00 46.22 502 ARG A O 1
ATOM 3779 N N . GLN A 1 503 ? -11.691 30.501 -42.322 1.00 50.84 503 GLN A N 1
ATOM 3780 C CA . GLN A 1 503 ? -12.719 29.562 -42.776 1.00 50.84 503 GLN A CA 1
ATOM 3781 C C . GLN A 1 503 ? -12.689 28.275 -41.930 1.00 50.84 503 GLN A C 1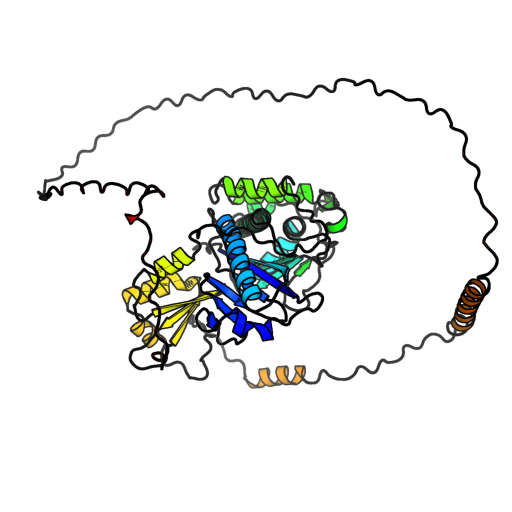
ATOM 3783 O O . GLN A 1 503 ? -11.600 27.874 -41.500 1.00 50.84 503 GLN A O 1
ATOM 3788 N N . PRO A 1 504 ? -13.846 27.623 -41.707 1.00 50.00 504 PRO A N 1
ATOM 3789 C CA . PRO A 1 504 ? -13.897 26.307 -41.081 1.00 50.00 504 PRO A CA 1
ATOM 3790 C C . PRO A 1 504 ? -13.162 25.277 -41.955 1.00 50.00 504 PRO A C 1
ATOM 3792 O O . PRO A 1 504 ? -13.196 25.408 -43.182 1.00 50.00 504 PRO A O 1
ATOM 3795 N N . PRO A 1 505 ? -12.509 24.261 -41.364 1.00 48.06 505 PRO A N 1
ATOM 3796 C CA . PRO A 1 505 ? -11.967 23.159 -42.137 1.00 48.06 505 PRO A CA 1
ATOM 3797 C C . PRO A 1 505 ? -13.110 22.348 -42.749 1.00 48.06 505 PRO A C 1
ATOM 3799 O O . PRO A 1 505 ? -14.070 21.987 -42.073 1.00 48.06 505 PRO A O 1
ATOM 3802 N N . GLU A 1 506 ? -12.969 22.098 -44.044 1.00 52.12 506 GLU A N 1
ATOM 3803 C CA . GLU A 1 506 ? -13.804 21.219 -44.848 1.00 52.12 506 GLU A CA 1
ATOM 3804 C C . GLU A 1 506 ? -13.785 19.801 -44.258 1.00 52.12 506 GLU A C 1
ATOM 3806 O O . GLU A 1 506 ? -12.728 19.240 -43.946 1.00 52.12 506 GLU A O 1
ATOM 3811 N N . GLU A 1 507 ? -14.979 19.262 -44.044 1.00 48.53 507 GLU A N 1
ATOM 3812 C CA . GLU A 1 507 ? -15.232 17.968 -43.426 1.00 48.53 507 GLU A CA 1
ATOM 3813 C C . GLU A 1 507 ? -14.699 16.856 -44.343 1.00 48.53 507 GLU A C 1
ATOM 3815 O O . GLU A 1 507 ? -15.144 16.691 -45.480 1.00 48.53 507 GLU A O 1
ATOM 3820 N N . ARG A 1 508 ? -13.689 16.107 -43.878 1.00 48.62 508 ARG A N 1
ATOM 3821 C CA . ARG A 1 508 ? -13.161 14.952 -44.617 1.00 48.62 508 ARG A CA 1
ATOM 3822 C C . ARG A 1 508 ? -14.211 13.836 -44.613 1.00 48.62 508 ARG A C 1
ATOM 3824 O O . ARG A 1 508 ? -14.631 13.441 -43.524 1.00 48.62 508 ARG A O 1
ATOM 3831 N N . PRO A 1 509 ? -14.581 13.266 -45.773 1.00 47.56 509 PRO A N 1
ATOM 3832 C CA . PRO A 1 509 ? -15.470 12.116 -45.800 1.00 47.56 509 PRO A CA 1
ATOM 3833 C C . PRO A 1 509 ? -14.799 10.917 -45.120 1.00 47.56 509 PRO A C 1
ATOM 3835 O O . PRO A 1 509 ? -13.632 10.605 -45.378 1.00 47.56 509 PRO A O 1
ATOM 3838 N N . GLN A 1 510 ? -15.545 10.261 -44.230 1.00 51.81 510 GLN A N 1
ATOM 3839 C CA . GLN A 1 510 ? -15.146 8.998 -43.615 1.00 51.81 510 GLN A CA 1
ATOM 3840 C C . GLN A 1 510 ? -14.995 7.908 -44.692 1.00 51.81 510 GLN A C 1
ATOM 3842 O O . GLN A 1 510 ? -15.825 7.840 -45.604 1.00 51.81 510 GLN A O 1
ATOM 3847 N N . PRO A 1 511 ? -13.970 7.041 -44.603 1.00 50.53 511 PRO A N 1
ATOM 3848 C CA . PRO A 1 511 ? -13.816 5.932 -45.531 1.00 50.53 511 PRO A CA 1
ATOM 3849 C C . PRO A 1 511 ? -14.948 4.923 -45.322 1.00 50.53 511 PRO A C 1
ATOM 3851 O O . PRO A 1 511 ? -15.158 4.402 -44.227 1.00 50.53 511 PRO A O 1
ATOM 3854 N N . THR A 1 512 ? -15.690 4.668 -46.393 1.00 58.88 512 THR A N 1
ATOM 3855 C CA . THR A 1 512 ? -16.712 3.626 -46.463 1.00 58.88 512 THR A CA 1
ATOM 3856 C C . THR A 1 512 ? -16.025 2.261 -46.393 1.00 58.88 512 THR A C 1
ATOM 3858 O O . THR A 1 512 ? -15.016 2.040 -47.063 1.00 58.88 512 THR A O 1
ATOM 3861 N N . ALA A 1 513 ? -16.546 1.357 -45.561 1.00 53.09 513 ALA A N 1
ATOM 3862 C CA . ALA A 1 513 ? -16.052 -0.012 -45.463 1.00 53.09 513 ALA A CA 1
ATOM 3863 C C . ALA A 1 513 ? -16.092 -0.688 -46.846 1.00 53.09 513 ALA A C 1
ATOM 3865 O O . ALA A 1 513 ? -17.119 -0.648 -47.523 1.00 53.09 513 ALA A O 1
ATOM 3866 N N . CYS A 1 514 ? -14.965 -1.265 -47.270 1.00 59.72 514 CYS A N 1
ATOM 3867 C CA . CYS A 1 514 ? -14.862 -1.977 -48.542 1.00 59.72 514 CYS A CA 1
ATOM 3868 C C . CYS A 1 514 ? -15.630 -3.302 -48.481 1.00 59.72 514 CYS A C 1
ATOM 3870 O O . CYS A 1 514 ? -15.541 -4.042 -47.499 1.00 59.72 514 CYS A O 1
ATOM 3872 N N . ASP A 1 515 ? -16.378 -3.580 -49.545 1.00 67.56 515 ASP A N 1
ATOM 3873 C CA . ASP A 1 515 ? -17.140 -4.808 -49.741 1.00 67.56 515 ASP A CA 1
ATOM 3874 C C . ASP A 1 515 ? -16.166 -5.973 -50.028 1.00 67.56 515 ASP A C 1
ATOM 3876 O O . ASP A 1 515 ? -15.363 -5.871 -50.961 1.00 67.56 515 ASP A O 1
ATOM 3880 N N . PRO A 1 516 ? -16.188 -7.079 -49.258 1.00 61.28 516 PRO A N 1
ATOM 3881 C CA . PRO A 1 516 ? -15.259 -8.202 -49.428 1.00 61.28 516 PRO A CA 1
ATOM 3882 C C . PRO A 1 516 ? -15.392 -8.948 -50.770 1.00 61.28 516 PRO A C 1
ATOM 3884 O O . PRO A 1 516 ? -14.610 -9.861 -51.033 1.00 61.28 516 PRO A O 1
ATOM 3887 N N . ALA A 1 517 ? -16.351 -8.579 -51.623 1.00 68.25 517 ALA A N 1
ATOM 3888 C CA . ALA A 1 517 ? -16.481 -9.102 -52.980 1.00 68.25 517 ALA A CA 1
ATOM 3889 C C . ALA A 1 517 ? -15.715 -8.295 -54.053 1.00 68.25 517 ALA A C 1
ATOM 3891 O O . ALA A 1 517 ? -15.675 -8.738 -55.203 1.00 68.25 517 ALA A O 1
ATOM 3892 N N . ASP A 1 518 ? -15.107 -7.147 -53.721 1.00 74.25 518 ASP A N 1
ATOM 3893 C CA . ASP A 1 518 ? -14.375 -6.326 -54.696 1.00 74.25 518 ASP A CA 1
ATOM 3894 C C . ASP A 1 518 ? -12.930 -6.841 -54.918 1.00 74.25 518 ASP A C 1
ATOM 3896 O O . ASP A 1 518 ? -12.084 -6.743 -54.019 1.00 74.25 518 ASP A O 1
ATOM 3900 N N . PRO A 1 519 ? -12.588 -7.364 -56.116 1.00 66.44 519 PRO A N 1
ATOM 3901 C CA . PRO A 1 519 ? -11.250 -7.875 -56.417 1.00 66.44 519 PRO A CA 1
ATOM 3902 C C . PRO A 1 519 ? -10.148 -6.801 -56.391 1.00 66.44 519 PRO A C 1
ATOM 3904 O O . PRO A 1 519 ? -8.971 -7.165 -56.376 1.00 66.44 519 PRO A O 1
ATOM 3907 N N . ALA A 1 520 ? -10.490 -5.506 -56.347 1.00 65.81 520 ALA A N 1
ATOM 3908 C CA . ALA A 1 520 ? -9.529 -4.413 -56.193 1.00 65.81 520 ALA A CA 1
ATOM 3909 C C . ALA A 1 520 ? -9.003 -4.238 -54.752 1.00 65.81 520 ALA A C 1
ATOM 3911 O O . ALA A 1 520 ? -8.030 -3.514 -54.545 1.00 65.81 520 ALA A O 1
ATOM 3912 N N . CYS A 1 521 ? -9.610 -4.907 -53.764 1.00 61.44 521 CYS A N 1
ATOM 3913 C CA . CYS A 1 521 ? -9.227 -4.823 -52.350 1.00 61.44 521 CYS A CA 1
ATOM 3914 C C . CYS A 1 521 ? -8.316 -5.963 -51.865 1.00 61.44 521 CYS A C 1
ATOM 3916 O O . CYS A 1 521 ? -7.975 -6.016 -50.683 1.00 61.44 521 CYS A O 1
ATOM 3918 N N . ASN A 1 522 ? -7.874 -6.855 -52.755 1.00 66.88 522 ASN A N 1
ATOM 3919 C CA . ASN A 1 522 ? -6.892 -7.874 -52.393 1.00 66.88 522 ASN A CA 1
ATOM 3920 C C . ASN A 1 522 ? -5.475 -7.275 -52.375 1.00 66.88 522 ASN A C 1
ATOM 3922 O O . ASN A 1 522 ? -5.041 -6.713 -53.385 1.00 66.88 522 ASN A O 1
ATOM 3926 N N . PRO A 1 523 ? -4.722 -7.397 -51.266 1.00 69.00 523 PRO A N 1
ATOM 3927 C CA . PRO A 1 523 ? -3.339 -6.946 -51.231 1.00 69.00 523 PRO A CA 1
ATOM 3928 C C . PRO A 1 523 ? -2.495 -7.742 -52.243 1.00 69.00 523 PRO A C 1
ATOM 3930 O O . PRO A 1 523 ? -2.731 -8.940 -52.435 1.00 69.00 523 PRO A O 1
ATOM 3933 N N . PRO A 1 524 ? -1.505 -7.108 -52.899 1.00 71.62 524 PRO A N 1
ATOM 3934 C CA . PRO A 1 524 ? -0.616 -7.814 -53.810 1.00 71.62 524 PRO A CA 1
ATOM 3935 C C . PRO A 1 524 ? 0.151 -8.913 -53.055 1.00 71.62 524 PRO A C 1
ATOM 3937 O O . PRO A 1 524 ? 0.512 -8.718 -51.890 1.00 71.62 524 PRO A O 1
ATOM 3940 N N . PRO A 1 525 ? 0.422 -10.067 -53.691 1.00 72.81 525 PRO A N 1
ATOM 3941 C CA . PRO A 1 525 ? 1.202 -11.121 -53.061 1.00 72.81 525 PRO A CA 1
ATOM 3942 C C . PRO A 1 525 ? 2.618 -10.617 -52.733 1.00 72.81 525 PRO A C 1
ATOM 3944 O O . PRO A 1 525 ? 3.169 -9.800 -53.481 1.00 72.81 525 PRO A O 1
ATOM 3947 N N . PRO A 1 526 ? 3.226 -11.090 -51.631 1.00 67.12 526 PRO A N 1
ATOM 3948 C CA . PRO A 1 526 ? 4.579 -10.698 -51.265 1.00 67.12 526 PRO A CA 1
ATOM 3949 C C . PRO A 1 526 ? 5.576 -11.100 -52.365 1.00 67.12 526 PRO A C 1
ATOM 3951 O O . PRO A 1 526 ? 5.384 -12.124 -53.029 1.00 67.12 526 PRO A O 1
ATOM 3954 N N . PRO A 1 527 ? 6.651 -10.318 -52.570 1.00 63.69 527 PRO A N 1
ATOM 3955 C CA . PRO A 1 527 ? 7.634 -10.615 -53.598 1.00 63.69 527 PRO A CA 1
ATOM 3956 C C . PRO A 1 527 ? 8.340 -11.939 -53.291 1.00 63.69 527 PRO A C 1
ATOM 3958 O O . PRO A 1 527 ? 8.971 -12.109 -52.249 1.00 63.69 527 PRO A O 1
ATOM 3961 N N . THR A 1 528 ? 8.249 -12.886 -54.221 1.00 62.53 528 THR A N 1
ATOM 3962 C CA . THR A 1 528 ? 9.046 -14.114 -54.214 1.00 62.53 528 THR A CA 1
ATOM 3963 C C . THR A 1 528 ? 10.523 -13.773 -54.392 1.00 62.53 528 THR A C 1
ATOM 3965 O O . THR A 1 528 ? 10.939 -13.349 -55.472 1.00 62.53 528 THR A O 1
ATOM 3968 N N . CYS A 1 529 ? 11.328 -13.986 -53.350 1.00 55.12 529 CYS A N 1
ATOM 3969 C CA . CYS A 1 529 ? 12.783 -13.990 -53.467 1.00 55.12 529 CYS A CA 1
ATOM 3970 C C . CYS A 1 529 ? 13.224 -15.158 -54.360 1.00 55.12 529 CYS A C 1
ATOM 3972 O O . CYS A 1 529 ? 12.893 -16.316 -54.096 1.00 55.12 529 CYS A O 1
ATOM 3974 N N . LEU A 1 530 ? 13.991 -14.857 -55.409 1.00 59.94 530 LEU A N 1
ATOM 3975 C CA . LEU A 1 530 ? 14.688 -15.873 -56.193 1.00 59.94 530 LEU A CA 1
ATOM 3976 C C . LEU A 1 530 ? 15.860 -16.450 -55.375 1.00 59.94 530 LEU A C 1
ATOM 3978 O O . LEU A 1 530 ? 16.520 -15.709 -54.640 1.00 59.94 530 LEU A O 1
ATOM 3982 N N . PRO A 1 531 ? 16.152 -17.757 -55.501 1.00 42.97 531 PRO A N 1
ATOM 3983 C CA . PRO A 1 531 ? 17.243 -18.382 -54.766 1.00 42.97 531 PRO A CA 1
ATOM 3984 C C . PRO A 1 531 ? 18.590 -17.813 -55.236 1.00 42.97 531 PRO A C 1
ATOM 3986 O O . PRO A 1 531 ? 18.957 -17.962 -56.400 1.00 42.97 531 PRO A O 1
ATOM 3989 N N . GLY A 1 532 ? 19.318 -17.159 -54.321 1.00 59.94 532 GLY A N 1
ATOM 3990 C CA . GLY A 1 532 ? 20.686 -16.670 -54.550 1.00 59.94 532 GLY A CA 1
ATOM 3991 C C . GLY A 1 532 ? 20.979 -15.212 -54.174 1.00 59.94 532 GLY A C 1
ATOM 3992 O O . GLY A 1 532 ? 22.096 -14.766 -54.411 1.00 59.94 532 GLY A O 1
ATOM 3993 N N . GLN A 1 533 ? 20.035 -14.461 -53.594 1.00 53.22 533 GLN A N 1
ATOM 3994 C CA . GLN A 1 533 ? 20.264 -13.061 -53.191 1.00 53.22 533 GLN A CA 1
ATOM 3995 C C . GLN A 1 533 ? 19.841 -12.779 -51.743 1.00 53.22 533 GLN A C 1
ATOM 3997 O O . GLN A 1 533 ? 18.925 -12.007 -51.487 1.00 53.22 533 GLN A O 1
ATOM 4002 N N . CYS A 1 534 ? 20.525 -13.410 -50.792 1.00 45.84 534 CYS A N 1
ATOM 4003 C CA . CYS A 1 534 ? 20.652 -12.928 -49.415 1.00 45.84 534 CYS A CA 1
ATOM 4004 C C . CYS A 1 534 ? 22.094 -13.224 -48.991 1.00 45.84 534 CYS A C 1
ATOM 4006 O O . CYS A 1 534 ? 22.456 -14.389 -48.830 1.00 45.84 534 CYS A O 1
ATOM 4008 N N . GLY A 1 535 ? 22.912 -12.176 -48.915 1.00 51.56 535 GLY A N 1
ATOM 4009 C CA . GLY A 1 535 ? 24.270 -12.176 -48.379 1.00 51.56 535 GLY A CA 1
ATOM 4010 C C . GLY A 1 535 ? 24.386 -11.093 -47.325 1.00 51.56 535 GLY A C 1
ATOM 4011 O O . GLY A 1 535 ? 23.663 -10.080 -47.480 1.00 51.56 535 GLY A O 1
#

pLDDT: mean 72.51, std 23.37, range [22.67, 98.69]